Protein AF-A0A433TGR5-F1 (afdb_monomer)

pLDDT: mean 83.45, std 17.14, range [26.36, 97.81]

Solvent-accessible surface area (backbone atoms only — not comparable to full-atom values): 25184 Å² total; per-residue (Å²): 131,93,78,83,82,81,77,81,74,85,76,64,97,73,68,79,57,72,73,69,77,72,51,58,71,77,77,44,30,40,95,88,75,71,52,48,82,57,51,70,60,56,50,49,56,50,50,55,49,48,55,50,50,51,53,50,50,53,50,50,52,54,48,51,53,50,51,55,50,51,50,52,50,50,50,52,52,49,50,53,51,51,54,52,50,54,50,51,52,50,53,52,50,50,50,52,51,55,51,52,51,52,51,51,53,53,50,55,50,51,53,52,51,51,53,50,52,50,51,52,52,50,51,52,53,52,51,54,49,52,53,50,51,50,52,52,52,52,51,52,52,51,51,53,52,51,52,52,51,52,50,53,52,48,55,51,51,52,52,52,50,54,51,51,53,52,52,51,50,53,51,51,52,52,50,52,51,51,52,53,52,47,54,54,50,52,52,52,49,56,51,51,53,50,52,51,50,53,50,50,55,50,49,56,51,50,53,49,53,50,53,52,51,50,53,50,50,52,50,49,52,52,51,51,52,51,49,53,50,53,51,52,53,47,52,54,50,50,52,50,49,53,51,50,49,52,51,51,50,50,48,49,52,51,47,52,54,50,45,48,54,47,43,63,55,37,64,68,51,56,75,72,67,81,82,84,83,87,89,86,89,90,87,87,80,68,74,74,64,56,62,60,55,54,57,53,52,55,54,51,52,54,51,51,60,55,56,68,50,45,64,59,53,51,53,50,51,54,50,52,51,52,53,48,52,54,50,52,51,51,52,49,53,51,49,52,52,50,50,52,53,50,52,52,49,53,52,51,50,52,52,51,52,52,51,50,51,52,53,48,52,51,50,51,55,49,52,51,52,52,52,53,49,52,53,51,53,50,50,51,50,51,52,52,50,52,51,52,48,53,51,52,51,51,51,49,54,52,49,53,51,49,53,52,51,52,51,50,52,53,50,51,53,51,52,52,51,52,51,50,54,51,49,54,48,51,54,51,50,54,50,50,53,54,49,51,51,50,50,53,50,50,50,52,50,49,54,50,50,54,57,59,64,68,68,79,76,127

Organism: Elysia chlorotica (NCBI:txid188477)

Foldseek 3Di:
DDDDPPPPDDDPPDDDDPVLVPDDQVVQADPVPRDGPCVVVVVVVVVVVVVVVVVVVVVVVVVVVVVVVVVVVVVVVVVVVVVVVVVVVVVVVVVVVVVVVVVVVVVVVVVVVVVVVVVVVVVVVVVVVVVVVVVVVVVVVVVVVVVVVVVVVVVVVVVVVVVVVVVVVVVVVVVVVVVVVVVVVVVVVVVVVVVVVVVVVVVVVVVVVVVVVVVVVVVVVVVVVVVVVVVVVVVVVVVVVVVVVVVVVVVVVVVVVVVVVVVVVVVVVCVPDDDDDDDDDDDDPDPPVVVVVVVVVVVVVVVVVVVVCVVVVVVVVVVVVVVVVVVVVVVVVVVVVVVVVVVVVVVVVVVVVVVVVVVVVVVVVVVVVVVVVVVVVVVVVVVVVVVVVVVVVVVVVVVVVVVVVVVVVVVVVVVVVVVVVVVVVVVVVVVVVVVVVVVVVVVVVVVVVVVVVVPPPD

Secondary structure (DSSP, 8-state):
------------SSPPPHHHHTS-GGGSB-TTT--BTTHHHHHHHHHHHHHHHHHHHHHHHHHHHHHHHHHHHHHHHHHHHHHHHHHHHHHHHHHHHHHHHHHHHHHHHHHHHHHHHHHHHHHHHHHHHHHHHHHHHHHHHHHHHHHHHHHHHHHHHHHHHHHHHHHHHHHHHHHHHHHHHHHHHHHHHHHHHHHHHHHHHHHHHHHHHHHHHHHHHHHHHHHHHHHHHHHHHHHHHHHHHHHHHHHHHHHHHHHHHHHHHHHHHHTTTGGG-----------SSSHHHHHHHHHHHHHHHHHHHHHHTHHHHHHHHHHHHHHHHHHHHHHHHHHHHHHHHHHHHHHHHHHHHHHHHHHHHHHHHHHHHHHHHHHHHHHHHHHHHHHHHHHHHHHHHHHHHHHHHHHHHHHHHHHHHHHHHHHHHHHHHHHHHHHHHHHHHHHHHHHHHHHHHTTS--

InterPro domains:
  IPR038799 Protein LEKR1 [PTHR34251] (11-272)

Structure (mmCIF, N/CA/C/O backbone):
data_AF-A0A433TGR5-F1
#
_entry.id   AF-A0A433TGR5-F1
#
loop_
_atom_site.group_PDB
_atom_site.id
_atom_site.type_symbol
_atom_site.label_atom_id
_atom_site.label_alt_id
_atom_site.label_comp_id
_atom_site.label_asym_id
_atom_site.label_entity_id
_atom_site.label_seq_id
_atom_site.pdbx_PDB_ins_code
_atom_site.Cartn_x
_atom_site.Cartn_y
_atom_site.Cartn_z
_atom_site.occupancy
_atom_site.B_iso_or_equiv
_atom_site.auth_seq_id
_atom_site.auth_comp_id
_atom_site.auth_asym_id
_atom_site.auth_atom_id
_atom_site.pdbx_PDB_model_num
ATOM 1 N N . ARG A 1 1 ? 96.578 37.973 -93.678 1.00 37.44 1 ARG A N 1
ATOM 2 C CA . ARG A 1 1 ? 97.948 37.468 -93.948 1.00 37.44 1 ARG A CA 1
ATOM 3 C C . ARG A 1 1 ? 98.285 37.860 -95.379 1.00 37.44 1 ARG A C 1
ATOM 5 O O . ARG A 1 1 ? 97.481 37.584 -96.255 1.00 37.44 1 ARG A O 1
ATOM 12 N N . ASN A 1 2 ? 99.384 38.594 -95.546 1.00 39.25 2 ASN A N 1
ATOM 13 C CA . ASN A 1 2 ? 99.877 39.202 -96.783 1.00 39.25 2 ASN A CA 1
ATOM 14 C C . ASN A 1 2 ? 99.823 38.278 -98.005 1.00 39.25 2 ASN A C 1
ATOM 16 O O . ASN A 1 2 ? 100.442 37.220 -97.972 1.00 39.25 2 ASN A O 1
ATOM 20 N N . LEU A 1 3 ? 99.221 38.747 -99.097 1.00 37.34 3 LEU A N 1
ATOM 21 C CA . LEU A 1 3 ? 99.551 38.300 -100.448 1.00 37.34 3 LEU A CA 1
ATOM 22 C C . LEU A 1 3 ? 99.753 39.547 -101.311 1.00 37.34 3 LEU A C 1
ATOM 24 O O . LEU A 1 3 ? 98.815 40.153 -101.816 1.00 37.34 3 LEU A O 1
ATOM 28 N N . ARG A 1 4 ? 101.027 39.952 -101.377 1.00 38.47 4 ARG A N 1
ATOM 29 C CA . ARG A 1 4 ? 101.584 40.852 -102.385 1.00 38.47 4 ARG A CA 1
ATOM 30 C C . ARG A 1 4 ? 101.362 40.195 -103.746 1.00 38.47 4 ARG A C 1
ATOM 32 O O . ARG A 1 4 ? 102.002 39.186 -104.033 1.00 38.47 4 ARG A O 1
ATOM 39 N N . GLU A 1 5 ? 100.489 40.748 -104.577 1.00 42.50 5 GLU A N 1
ATOM 40 C CA . GLU A 1 5 ? 100.480 40.410 -105.999 1.00 42.50 5 GLU A CA 1
ATOM 41 C C . GLU A 1 5 ? 101.691 41.079 -106.658 1.00 42.50 5 GLU A C 1
ATOM 43 O O . GLU A 1 5 ? 101.698 42.263 -106.981 1.00 42.50 5 GLU A O 1
ATOM 48 N N . MET A 1 6 ? 102.759 40.289 -106.794 1.00 40.12 6 MET A N 1
ATOM 49 C CA . MET A 1 6 ? 103.850 40.509 -107.738 1.00 40.12 6 MET A CA 1
ATOM 50 C C . MET A 1 6 ? 103.273 40.491 -109.157 1.00 40.12 6 MET A C 1
ATOM 52 O O . MET A 1 6 ? 103.219 39.450 -109.810 1.00 40.12 6 MET A O 1
ATOM 56 N N . THR A 1 7 ? 102.842 41.645 -109.653 1.00 39.06 7 THR A N 1
ATOM 57 C CA . THR A 1 7 ? 102.632 41.855 -111.085 1.00 39.06 7 THR A CA 1
ATOM 58 C C . THR A 1 7 ? 103.998 41.891 -111.767 1.00 39.06 7 THR A C 1
ATOM 60 O O . THR A 1 7 ? 104.635 42.942 -111.838 1.00 39.06 7 THR A O 1
ATOM 63 N N . LEU A 1 8 ? 104.463 40.730 -112.237 1.00 42.16 8 LEU A N 1
ATOM 64 C CA . LEU A 1 8 ? 105.548 40.594 -113.210 1.00 42.16 8 LEU A CA 1
ATOM 65 C C . LEU A 1 8 ? 105.145 41.350 -114.487 1.00 42.16 8 LEU A C 1
ATOM 67 O O . LEU A 1 8 ? 104.487 40.801 -115.364 1.00 42.16 8 LEU A O 1
ATOM 71 N N . HIS A 1 9 ? 105.488 42.638 -114.565 1.00 42.16 9 HIS A N 1
ATOM 72 C CA . HIS A 1 9 ? 105.405 43.395 -115.810 1.00 42.16 9 HIS A CA 1
ATOM 73 C C . HIS A 1 9 ? 106.454 42.841 -116.775 1.00 42.16 9 HIS A C 1
ATOM 75 O O . HIS A 1 9 ? 107.653 42.901 -116.511 1.00 42.16 9 HIS A O 1
ATOM 81 N N . TYR A 1 10 ? 105.987 42.278 -117.885 1.00 51.44 10 TYR A N 1
ATOM 82 C CA . TYR A 1 10 ? 106.817 41.882 -119.013 1.00 51.44 10 TYR A CA 1
ATOM 83 C C . TYR A 1 10 ? 107.494 43.123 -119.617 1.00 51.44 10 TYR A C 1
ATOM 85 O O . TYR A 1 10 ? 106.821 44.007 -120.146 1.00 51.44 10 TYR A O 1
ATOM 93 N N . THR A 1 11 ? 108.825 43.193 -119.543 1.00 47.03 11 THR A N 1
ATOM 94 C CA . THR A 1 11 ? 109.631 44.231 -120.202 1.00 47.03 11 THR A CA 1
ATOM 95 C C . THR A 1 11 ? 110.102 43.691 -121.560 1.00 47.03 11 THR A C 1
ATOM 97 O O . THR A 1 11 ? 110.898 42.749 -121.579 1.00 47.03 11 THR A O 1
ATOM 100 N N . PRO A 1 12 ? 109.630 44.225 -122.704 1.00 52.88 12 PRO A N 1
ATOM 101 C CA . PRO A 1 12 ? 110.028 43.726 -124.018 1.00 52.88 12 PRO A CA 1
ATOM 102 C C . PRO A 1 12 ? 111.534 43.918 -124.223 1.00 52.88 12 PRO A C 1
ATOM 104 O O . PRO A 1 12 ? 112.042 45.016 -124.005 1.00 52.88 12 PRO A O 1
ATOM 107 N N . GLN A 1 13 ? 112.240 42.876 -124.677 1.00 54.62 13 GLN A N 1
ATOM 108 C CA . GLN A 1 13 ? 113.697 42.912 -124.901 1.00 54.62 13 GLN A CA 1
ATOM 109 C C . GLN A 1 13 ? 114.137 43.985 -125.918 1.00 54.62 13 GLN A C 1
ATOM 111 O O . GLN A 1 13 ? 115.285 44.416 -125.893 1.00 54.62 13 GLN A O 1
ATOM 116 N N . HIS A 1 14 ? 113.207 44.479 -126.742 1.00 57.09 14 HIS A N 1
ATOM 117 C CA . HIS A 1 14 ? 113.362 45.681 -127.556 1.00 57.09 14 HIS A CA 1
ATOM 118 C C . HIS A 1 14 ? 112.111 46.563 -127.406 1.00 57.09 14 HIS A C 1
ATOM 120 O O . HIS A 1 14 ? 111.099 46.308 -128.064 1.00 57.09 14 HIS A O 1
ATOM 126 N N . PRO A 1 15 ? 112.114 47.564 -126.507 1.00 60.84 15 PRO A N 1
ATOM 127 C CA . PRO A 1 15 ? 110.981 48.464 -126.364 1.00 60.84 15 PRO A CA 1
ATOM 128 C C . PRO A 1 15 ? 110.856 49.355 -127.606 1.00 60.84 15 PRO A C 1
ATOM 130 O O . PRO A 1 15 ? 111.835 49.942 -128.061 1.00 60.84 15 PRO A O 1
ATOM 133 N N . LEU A 1 16 ? 109.634 49.455 -128.141 1.00 54.59 16 LEU A N 1
ATOM 134 C CA . LEU A 1 16 ? 109.318 50.329 -129.275 1.00 54.59 16 LEU A CA 1
ATOM 135 C C . LEU A 1 16 ? 109.747 51.783 -128.976 1.00 54.59 16 LEU A C 1
ATOM 137 O O . LEU A 1 16 ? 109.421 52.263 -127.879 1.00 54.59 16 LEU A O 1
ATOM 141 N N . PRO A 1 17 ? 110.428 52.464 -129.924 1.00 63.84 17 PRO A N 1
ATOM 142 C CA . PRO A 1 17 ? 110.880 53.852 -129.787 1.00 63.84 17 PRO A CA 1
ATOM 143 C C . PRO A 1 17 ? 109.748 54.794 -129.353 1.00 63.84 17 PRO A C 1
ATOM 145 O O . PRO A 1 17 ? 108.595 54.614 -129.765 1.00 63.84 17 PRO A O 1
ATOM 148 N N . GLU A 1 18 ? 110.050 55.778 -128.496 1.00 61.88 18 GLU A N 1
ATOM 149 C CA . GLU A 1 18 ? 109.042 56.684 -127.915 1.00 61.88 18 GLU A CA 1
ATOM 150 C C . GLU A 1 18 ? 108.242 57.448 -128.976 1.00 61.88 18 GLU A C 1
ATOM 152 O O . GLU A 1 18 ? 107.072 57.768 -128.753 1.00 61.88 18 GLU A O 1
ATOM 157 N N . GLU A 1 19 ? 108.843 57.684 -130.139 1.00 61.81 19 GLU A N 1
ATOM 158 C CA . GLU A 1 19 ? 108.234 58.377 -131.268 1.00 61.81 19 GLU A CA 1
ATOM 159 C C . GLU A 1 19 ? 107.013 57.610 -131.800 1.00 61.81 19 GLU A C 1
ATOM 161 O O . GLU A 1 19 ? 105.999 58.226 -132.117 1.00 61.81 19 GLU A O 1
ATOM 166 N N . ILE A 1 20 ? 107.054 56.268 -131.809 1.00 58.16 20 ILE A N 1
ATOM 167 C CA . ILE A 1 20 ? 105.961 55.407 -132.304 1.00 58.16 20 ILE A CA 1
ATOM 168 C C . ILE A 1 20 ? 104.826 55.281 -131.282 1.00 58.16 20 ILE A C 1
ATOM 170 O O . ILE A 1 20 ? 103.660 55.178 -131.655 1.00 58.16 20 ILE A O 1
ATOM 174 N N . LYS A 1 21 ? 105.128 55.342 -129.981 1.00 59.59 21 LYS A N 1
ATOM 175 C CA . LYS A 1 21 ? 104.105 55.237 -128.924 1.00 59.59 21 LYS A CA 1
ATOM 176 C C . LYS A 1 21 ? 103.217 56.479 -128.800 1.00 59.59 21 LYS A C 1
ATOM 178 O O . LYS A 1 21 ? 102.135 56.377 -128.231 1.00 59.59 21 LYS A O 1
ATOM 183 N N . LYS A 1 22 ? 103.672 57.635 -129.296 1.00 60.81 22 LYS A N 1
ATOM 184 C CA . LYS A 1 22 ? 102.938 58.915 -129.257 1.00 60.81 22 LYS A CA 1
ATOM 185 C C . LYS A 1 22 ? 102.281 59.279 -130.596 1.00 60.81 22 LYS A C 1
ATOM 187 O O . LYS A 1 2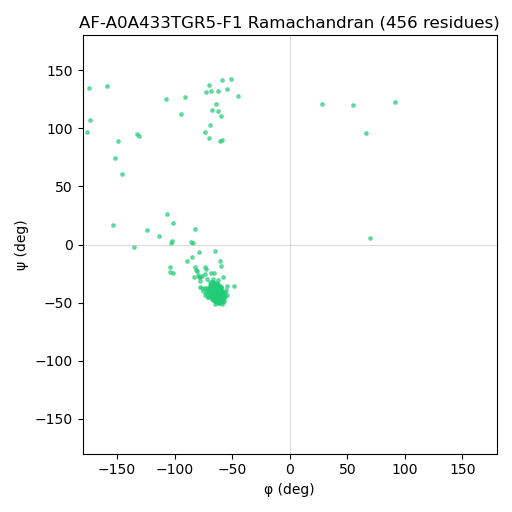2 ? 101.679 60.345 -130.694 1.00 60.81 22 LYS A O 1
ATOM 192 N N . LEU A 1 23 ? 102.384 58.415 -131.610 1.00 54.56 23 LEU A N 1
ATOM 193 C CA . LEU A 1 23 ? 101.741 58.608 -132.909 1.00 54.56 23 LEU A CA 1
ATOM 194 C C . LEU A 1 23 ? 100.218 58.452 -132.791 1.00 54.56 23 LEU A C 1
ATOM 196 O O . LEU A 1 23 ? 99.713 57.558 -132.107 1.00 54.56 23 LEU A O 1
ATOM 200 N N . ALA A 1 24 ? 99.486 59.347 -133.460 1.00 60.81 24 ALA A N 1
ATOM 201 C CA . ALA A 1 24 ? 98.037 59.253 -133.567 1.00 60.81 24 ALA A CA 1
ATOM 202 C C . ALA A 1 24 ? 97.667 57.916 -134.230 1.00 60.81 24 ALA A C 1
ATOM 204 O O . ALA A 1 24 ? 98.362 57.457 -135.138 1.00 60.81 24 ALA A O 1
ATOM 205 N N . ARG A 1 25 ? 96.582 57.276 -133.766 1.00 60.38 25 ARG A N 1
ATOM 206 C CA . ARG A 1 25 ? 96.176 55.922 -134.198 1.00 60.38 25 ARG A CA 1
ATOM 207 C C . ARG A 1 25 ? 96.163 55.761 -135.722 1.00 60.38 25 ARG A C 1
ATOM 209 O O . ARG A 1 25 ? 96.583 54.716 -136.212 1.00 60.38 25 ARG A O 1
ATOM 216 N N . ASP A 1 26 ? 95.787 56.809 -136.440 1.00 60.97 26 ASP A N 1
ATOM 217 C CA . ASP A 1 26 ? 95.652 56.828 -137.898 1.00 60.97 26 ASP A CA 1
ATOM 218 C C . ASP A 1 26 ? 96.995 56.703 -138.643 1.00 60.97 26 ASP A C 1
ATOM 220 O O . ASP A 1 26 ? 97.030 56.181 -139.756 1.00 60.97 26 ASP A O 1
ATOM 224 N N . ASP A 1 27 ? 98.113 57.086 -138.017 1.00 60.78 27 ASP A N 1
ATOM 225 C CA . ASP A 1 27 ? 99.459 56.942 -138.589 1.00 60.78 27 ASP A CA 1
ATOM 226 C C . ASP A 1 27 ? 100.116 55.594 -138.246 1.00 60.78 27 ASP A C 1
ATOM 228 O O . ASP A 1 27 ? 101.100 55.189 -138.866 1.00 60.78 27 ASP A O 1
ATOM 232 N N . THR A 1 28 ? 99.565 54.860 -137.275 1.00 61.94 28 THR A N 1
ATOM 233 C CA . THR A 1 28 ? 100.033 53.506 -136.919 1.00 61.94 28 THR A CA 1
ATOM 234 C C . THR A 1 28 ? 99.405 52.414 -137.782 1.00 61.94 28 THR A C 1
ATOM 236 O O . THR A 1 28 ? 99.696 51.234 -137.592 1.00 61.94 28 THR A O 1
ATOM 239 N N . VAL A 1 29 ? 98.567 52.807 -138.745 1.00 60.69 29 VAL A N 1
ATOM 240 C CA . VAL A 1 29 ? 97.807 51.938 -139.642 1.00 60.69 29 VAL A CA 1
ATOM 241 C C . VAL A 1 29 ? 98.403 51.998 -141.049 1.00 60.69 29 VAL A C 1
ATOM 243 O O . VAL A 1 29 ? 98.562 53.064 -141.640 1.00 60.69 29 VAL A O 1
ATOM 246 N N . CYS A 1 30 ? 98.755 50.840 -141.611 1.00 59.53 30 CYS A N 1
ATOM 247 C CA . CYS A 1 30 ? 99.350 50.770 -142.944 1.00 59.53 30 CYS A CA 1
ATOM 248 C C . CYS A 1 30 ? 98.373 51.265 -144.027 1.00 59.53 30 CYS A C 1
ATOM 250 O O . CYS A 1 30 ? 97.327 50.655 -144.243 1.00 59.53 30 CYS A O 1
ATOM 252 N N . LYS A 1 31 ? 98.746 52.309 -144.782 1.00 56.81 31 LYS A N 1
ATOM 253 C CA . LYS A 1 31 ? 97.915 52.902 -145.853 1.00 56.81 31 LYS A CA 1
ATOM 254 C C . LYS A 1 31 ? 97.553 51.950 -147.008 1.00 56.81 31 LYS A C 1
ATOM 256 O O . LYS A 1 31 ? 96.654 52.274 -147.773 1.00 56.81 31 LYS A O 1
ATOM 261 N N . TYR A 1 32 ? 98.211 50.792 -147.131 1.00 55.66 32 TYR A N 1
ATOM 262 C CA . TYR A 1 32 ? 97.945 49.811 -148.195 1.00 55.66 32 TYR A CA 1
ATOM 263 C C . TYR A 1 32 ? 97.151 48.574 -147.741 1.00 55.66 32 TYR A C 1
ATOM 265 O O . TYR A 1 32 ? 96.569 47.903 -148.587 1.00 55.66 32 TYR A O 1
ATOM 273 N N . CYS A 1 33 ? 97.095 48.263 -146.439 1.00 61.38 33 CYS A N 1
ATOM 274 C CA . CYS A 1 33 ? 96.360 47.090 -145.935 1.00 61.38 33 CYS A CA 1
ATOM 275 C C . CYS A 1 33 ? 95.492 47.343 -144.689 1.00 61.38 33 CYS A C 1
ATOM 277 O O . CYS A 1 33 ? 94.800 46.431 -144.252 1.00 61.38 33 CYS A O 1
ATOM 279 N N . GLY A 1 34 ? 95.482 48.552 -144.119 1.00 58.91 34 GLY A N 1
ATOM 280 C CA . GLY A 1 34 ? 94.586 48.932 -143.017 1.00 58.91 34 GLY A CA 1
ATOM 281 C C . GLY A 1 34 ? 94.883 48.261 -141.670 1.00 58.91 34 GLY A C 1
ATOM 282 O O . GLY A 1 34 ? 94.137 48.442 -140.712 1.00 58.91 34 GLY A O 1
ATOM 283 N N . VAL A 1 35 ? 95.974 47.500 -141.572 1.00 62.91 35 VAL A N 1
ATOM 284 C CA . VAL A 1 35 ? 96.375 46.780 -140.359 1.00 62.91 35 VAL A CA 1
ATOM 285 C C . VAL A 1 35 ? 97.294 47.675 -139.522 1.00 62.91 35 VAL A C 1
ATOM 287 O O . VAL A 1 35 ? 98.280 48.208 -140.038 1.00 62.91 35 VAL A O 1
ATOM 290 N N . SER A 1 36 ? 96.962 47.868 -138.240 1.00 59.41 36 SER A N 1
ATOM 291 C CA . SER A 1 36 ? 97.800 48.627 -137.304 1.00 59.41 36 SER A CA 1
ATOM 292 C C . SER A 1 36 ? 99.053 47.838 -136.919 1.00 59.41 36 SER A C 1
ATOM 294 O O . SER A 1 36 ? 98.974 46.682 -136.499 1.00 59.41 36 SER A O 1
ATOM 296 N N . TYR A 1 37 ? 100.219 48.480 -136.998 1.00 61.66 37 TYR A N 1
ATOM 297 C CA . TYR A 1 37 ? 101.502 47.917 -136.562 1.00 61.66 37 TYR A CA 1
ATOM 298 C C . TYR A 1 37 ? 101.561 47.662 -135.039 1.00 61.66 37 TYR A C 1
ATOM 300 O O . TYR A 1 37 ? 102.520 47.069 -134.550 1.00 61.66 37 TYR A O 1
ATOM 308 N N . LEU A 1 38 ? 100.532 48.071 -134.284 1.00 66.50 38 LEU A N 1
ATOM 309 C CA . LEU A 1 38 ? 100.410 47.893 -132.833 1.00 66.50 38 LEU A CA 1
ATOM 310 C C . LEU A 1 38 ? 99.457 46.760 -132.407 1.00 66.50 38 LEU A C 1
ATOM 312 O O . LEU A 1 38 ? 99.318 46.510 -131.207 1.00 66.50 38 LEU A O 1
ATOM 316 N N . ILE A 1 39 ? 98.857 46.026 -133.352 1.00 67.31 39 ILE A N 1
ATOM 317 C CA . ILE A 1 39 ? 97.891 44.945 -133.069 1.00 67.31 39 ILE A CA 1
ATOM 318 C C . ILE A 1 39 ? 98.455 43.887 -132.117 1.00 67.31 39 ILE A C 1
ATOM 320 O O . ILE A 1 39 ? 97.735 43.381 -131.263 1.00 67.31 39 ILE A O 1
ATOM 324 N N . HIS A 1 40 ? 99.749 43.573 -132.198 1.00 64.88 40 HIS A N 1
ATOM 325 C CA . HIS A 1 40 ? 100.341 42.531 -131.357 1.00 64.88 40 HIS A CA 1
ATOM 326 C C . HIS A 1 40 ? 100.338 42.888 -129.858 1.00 64.88 40 HIS A C 1
ATOM 328 O O . HIS A 1 40 ? 100.153 42.016 -129.013 1.00 64.88 40 HIS A O 1
ATOM 334 N N . ASN A 1 41 ? 100.489 44.173 -129.512 1.00 70.31 41 ASN A N 1
ATOM 335 C CA . ASN A 1 41 ? 100.429 44.622 -128.119 1.00 70.31 41 ASN A CA 1
ATOM 336 C C . ASN A 1 41 ? 98.981 44.665 -127.601 1.00 70.31 41 ASN A C 1
ATOM 338 O O . ASN A 1 41 ? 98.725 44.308 -126.455 1.00 70.31 41 ASN A O 1
ATOM 342 N N . GLU A 1 42 ? 98.025 45.058 -128.450 1.00 74.31 42 GLU A N 1
ATOM 343 C CA . GLU A 1 42 ? 96.597 45.040 -128.104 1.00 74.31 42 GLU A CA 1
ATOM 344 C C . GLU A 1 42 ? 96.078 43.605 -127.916 1.00 74.31 42 GLU A C 1
ATOM 346 O O . GLU A 1 42 ? 95.364 43.344 -126.948 1.00 74.31 42 GLU A O 1
ATOM 351 N N . ILE A 1 43 ? 96.510 42.663 -128.764 1.00 76.12 43 ILE A N 1
ATOM 352 C CA . ILE A 1 43 ? 96.233 41.229 -128.592 1.00 76.12 43 ILE A CA 1
ATOM 353 C C . ILE A 1 43 ? 96.780 40.743 -127.246 1.00 76.12 43 ILE A C 1
ATOM 355 O O . ILE A 1 43 ? 96.034 40.140 -126.482 1.00 76.12 43 ILE A O 1
ATOM 359 N N . LYS A 1 44 ? 98.024 41.082 -126.891 1.00 76.00 44 LYS A N 1
ATOM 360 C CA . LYS A 1 44 ? 98.637 40.631 -125.633 1.00 76.00 44 LYS A CA 1
ATOM 361 C C . LYS A 1 44 ? 97.925 41.154 -124.378 1.00 76.00 44 LYS A C 1
ATOM 363 O O . LYS A 1 44 ? 97.725 40.416 -123.421 1.00 76.00 44 LYS A O 1
ATOM 368 N N . VAL A 1 45 ? 97.476 42.412 -124.388 1.00 77.44 45 VAL A N 1
ATOM 369 C CA . VAL A 1 45 ? 96.682 42.981 -123.280 1.00 77.44 45 VAL A CA 1
ATOM 370 C C . VAL A 1 45 ? 95.322 42.288 -123.149 1.00 77.44 45 VAL A C 1
ATOM 372 O O . VAL A 1 45 ? 94.810 42.130 -122.038 1.00 77.44 45 VAL A O 1
ATOM 375 N N . LEU A 1 46 ? 94.713 41.892 -124.269 1.00 79.81 46 LEU A N 1
ATOM 376 C CA . LEU A 1 46 ? 93.465 41.133 -124.258 1.00 79.81 46 LEU A CA 1
ATOM 377 C C . LEU A 1 46 ? 93.682 39.688 -123.793 1.00 79.81 46 LEU A C 1
ATOM 379 O O . LEU A 1 46 ? 92.859 39.196 -123.029 1.00 79.81 46 LEU A O 1
ATOM 383 N N . GLU A 1 47 ? 94.791 39.049 -124.166 1.00 77.88 47 GLU A N 1
ATOM 384 C CA . GLU A 1 47 ? 95.200 37.731 -123.662 1.00 77.88 47 GLU A CA 1
ATOM 385 C C . GLU A 1 47 ? 95.416 37.749 -122.143 1.00 77.88 47 GLU A C 1
ATOM 387 O O . GLU A 1 47 ? 94.868 36.902 -121.443 1.00 77.88 47 GLU A O 1
ATOM 392 N N . ASP A 1 48 ? 96.117 38.751 -121.603 1.00 80.19 48 ASP A N 1
ATOM 393 C CA . ASP A 1 48 ? 96.329 38.881 -120.154 1.00 80.19 48 ASP A CA 1
ATOM 394 C C . ASP A 1 48 ? 95.011 39.123 -119.398 1.00 80.19 48 ASP A C 1
ATOM 396 O O . ASP A 1 48 ? 94.792 38.589 -118.305 1.00 80.19 48 ASP A O 1
ATOM 400 N N . LYS A 1 49 ? 94.092 39.909 -119.979 1.00 79.25 49 LYS A N 1
ATOM 401 C CA . LYS A 1 49 ? 92.744 40.104 -119.421 1.00 79.25 49 LYS A CA 1
ATOM 402 C C . LYS A 1 49 ? 91.910 38.829 -119.490 1.00 79.25 49 LYS A C 1
ATOM 404 O O . LYS A 1 49 ? 91.213 38.536 -118.521 1.00 79.25 49 LYS A O 1
ATOM 409 N N . LEU A 1 50 ? 91.986 38.079 -120.589 1.00 80.69 50 LEU A N 1
ATOM 410 C CA . LEU A 1 50 ? 91.330 36.780 -120.726 1.00 80.69 50 LEU A CA 1
ATOM 411 C C . LEU A 1 50 ? 91.873 35.792 -119.693 1.00 80.69 50 LEU A C 1
ATOM 413 O O . LEU A 1 50 ? 91.083 35.226 -118.949 1.00 80.69 50 LEU A O 1
ATOM 417 N N . ALA A 1 51 ? 93.192 35.686 -119.537 1.00 81.69 51 ALA A N 1
ATOM 418 C CA . ALA A 1 51 ? 93.817 34.824 -118.536 1.00 81.69 51 ALA A CA 1
ATOM 419 C C . ALA A 1 51 ? 93.416 35.206 -117.099 1.00 81.69 51 ALA A C 1
ATOM 421 O O . ALA A 1 51 ? 93.187 34.340 -116.248 1.00 81.69 51 ALA A O 1
ATOM 422 N N . LYS A 1 52 ? 93.287 36.509 -116.808 1.00 83.94 52 LYS A N 1
ATOM 423 C CA . LYS A 1 52 ? 92.806 36.982 -115.503 1.00 83.94 52 LYS A CA 1
ATOM 424 C C . LYS A 1 52 ? 91.333 36.628 -115.275 1.00 83.94 52 LYS A C 1
ATOM 426 O O . LYS A 1 52 ? 91.003 36.103 -114.212 1.00 83.94 52 LYS A O 1
ATOM 431 N N . LEU A 1 53 ? 90.472 36.854 -116.268 1.00 80.56 53 LEU A N 1
ATOM 432 C CA . LEU A 1 53 ? 89.051 36.503 -116.200 1.00 80.56 53 LEU A CA 1
ATOM 433 C C . LEU A 1 53 ? 88.836 34.989 -116.097 1.00 80.56 53 LEU A C 1
ATOM 435 O O . LEU A 1 53 ? 87.984 34.548 -115.333 1.00 80.56 53 LEU A O 1
ATOM 439 N N . GLU A 1 54 ? 89.628 34.178 -116.795 1.00 80.75 54 GLU A N 1
ATOM 440 C CA . GLU A 1 54 ? 89.599 32.717 -116.682 1.00 80.75 54 GLU A CA 1
ATOM 441 C C . GLU A 1 54 ? 89.961 32.253 -115.267 1.00 80.75 54 GLU A C 1
ATOM 443 O O . GLU A 1 54 ? 89.293 31.379 -114.708 1.00 80.75 54 GLU A O 1
ATOM 448 N N . LYS A 1 55 ? 90.969 32.874 -114.643 1.00 83.44 55 LYS A N 1
ATOM 449 C CA . LYS A 1 55 ? 91.356 32.581 -113.257 1.00 83.44 55 LYS A CA 1
ATOM 450 C C . LYS A 1 55 ? 90.278 33.002 -112.250 1.00 83.44 55 LYS A C 1
ATOM 452 O O . LYS A 1 55 ? 90.010 32.270 -111.292 1.00 83.44 55 LYS A O 1
ATOM 457 N N . GLU A 1 56 ? 89.641 34.151 -112.462 1.00 83.00 56 GLU A N 1
ATOM 458 C CA . GLU A 1 56 ? 88.514 34.620 -111.647 1.00 83.00 56 GLU A CA 1
ATOM 459 C C . GLU A 1 56 ? 87.293 33.698 -111.803 1.00 83.00 56 GLU A C 1
ATOM 461 O O . GLU A 1 56 ? 86.738 33.252 -110.799 1.00 83.00 56 GLU A O 1
ATOM 466 N N . LEU A 1 57 ? 86.941 33.299 -113.030 1.00 80.56 57 LEU A N 1
ATOM 467 C CA . LEU A 1 57 ? 85.864 32.341 -113.305 1.00 80.56 57 LEU A CA 1
ATOM 468 C C . LEU A 1 57 ? 86.134 30.962 -112.693 1.00 80.56 57 LEU A C 1
ATOM 470 O O . LEU A 1 57 ? 85.221 30.353 -112.136 1.00 80.56 57 LEU A O 1
ATOM 474 N N . ALA A 1 58 ? 87.372 30.467 -112.750 1.00 83.12 58 ALA A N 1
ATOM 475 C CA . ALA A 1 58 ? 87.753 29.215 -112.097 1.00 83.12 58 ALA A CA 1
ATOM 476 C C . ALA A 1 58 ? 87.606 29.303 -110.567 1.00 83.12 58 ALA A C 1
ATOM 478 O O . ALA A 1 58 ? 87.126 28.362 -109.932 1.00 83.12 58 ALA A O 1
ATOM 479 N N . THR A 1 59 ? 87.958 30.450 -109.979 1.00 85.06 59 THR A N 1
ATOM 480 C CA . THR A 1 59 ? 87.801 30.694 -108.538 1.00 85.06 59 THR A CA 1
ATOM 481 C C . THR A 1 59 ? 86.325 30.756 -108.143 1.00 85.06 59 THR A C 1
ATOM 483 O O . THR A 1 59 ? 85.932 30.108 -107.174 1.00 85.06 59 THR A O 1
ATOM 486 N N . LEU A 1 60 ? 85.498 31.470 -108.913 1.00 83.12 60 LEU A N 1
ATOM 487 C CA . LEU A 1 60 ? 84.053 31.568 -108.683 1.00 83.12 60 LEU A CA 1
ATOM 488 C C . LEU A 1 60 ? 83.363 30.205 -108.820 1.00 83.12 60 LEU A C 1
ATOM 490 O O . LEU A 1 60 ? 82.585 29.834 -107.946 1.00 83.12 60 LEU A O 1
ATOM 494 N N . ARG A 1 61 ? 83.717 29.405 -109.836 1.00 82.19 61 ARG A N 1
ATOM 495 C CA . ARG A 1 61 ? 83.223 28.022 -109.976 1.00 82.19 61 ARG A CA 1
ATOM 496 C C . ARG A 1 61 ? 83.599 27.149 -108.777 1.00 82.19 61 ARG A C 1
ATOM 498 O O . ARG A 1 61 ? 82.771 26.383 -108.293 1.00 82.19 61 ARG A O 1
ATOM 505 N N . GLY A 1 62 ? 84.827 27.274 -108.266 1.00 85.56 62 GLY A N 1
ATOM 506 C CA . GLY A 1 62 ? 85.257 26.560 -107.060 1.00 85.56 62 GLY A CA 1
ATOM 507 C C . GLY A 1 62 ? 84.504 26.999 -105.797 1.00 85.56 62 GLY A C 1
ATOM 508 O O . GLY A 1 62 ? 84.181 26.169 -104.945 1.00 85.56 62 GLY A O 1
ATOM 509 N N . GLN A 1 63 ? 84.182 28.291 -105.679 1.00 86.56 63 GLN A N 1
ATOM 510 C CA . GLN A 1 63 ? 83.373 28.828 -104.580 1.00 86.56 63 GLN A CA 1
ATOM 511 C C . GLN A 1 63 ? 81.924 28.339 -104.646 1.00 86.56 63 GLN A C 1
ATOM 513 O O . GLN A 1 63 ? 81.397 27.905 -103.626 1.00 86.56 63 GLN A O 1
ATOM 518 N N . GLU A 1 64 ? 81.315 28.328 -105.830 1.00 86.75 64 GLU A N 1
ATOM 519 C CA . GLU A 1 64 ? 79.950 27.841 -106.046 1.00 86.75 64 GLU A CA 1
ATOM 520 C C . GLU A 1 64 ? 79.823 26.345 -105.718 1.00 86.75 64 GLU A C 1
ATOM 522 O O . GLU A 1 64 ? 78.911 25.937 -104.998 1.00 86.75 64 GLU A O 1
ATOM 527 N N . GLN A 1 65 ? 80.788 25.521 -106.148 1.00 85.06 65 GLN A N 1
ATOM 528 C CA . GLN A 1 65 ? 80.838 24.100 -105.784 1.00 85.06 65 GLN A CA 1
ATOM 529 C C . GLN A 1 65 ? 80.974 23.897 -104.269 1.00 85.06 65 GLN A C 1
ATOM 531 O O . GLN A 1 65 ? 80.289 23.051 -103.688 1.00 85.06 65 GLN A O 1
ATOM 536 N N . ARG A 1 66 ? 81.823 24.692 -103.607 1.00 88.19 66 ARG A N 1
ATOM 537 C CA . ARG A 1 66 ? 81.976 24.653 -102.148 1.00 88.19 66 ARG A CA 1
ATOM 538 C C . ARG A 1 66 ? 80.699 25.087 -101.429 1.00 88.19 66 ARG A C 1
ATOM 540 O O . ARG A 1 66 ? 80.321 24.452 -100.449 1.00 88.19 66 ARG A O 1
ATOM 547 N N . GLU A 1 67 ? 80.029 26.137 -101.895 1.00 88.69 67 GLU A N 1
ATOM 548 C CA . GLU A 1 67 ? 78.768 26.611 -101.320 1.00 88.69 67 GLU A CA 1
ATOM 549 C C . GLU A 1 67 ? 77.654 25.570 -101.490 1.00 88.69 67 GLU A C 1
ATOM 551 O O . GLU A 1 67 ? 76.905 25.307 -100.550 1.00 88.69 67 GLU A O 1
ATOM 556 N N . ALA A 1 68 ? 77.581 24.913 -102.651 1.00 87.12 68 ALA A N 1
ATOM 557 C CA . ALA A 1 68 ? 76.636 23.829 -102.895 1.00 87.12 68 ALA A CA 1
ATOM 558 C C . ALA A 1 68 ? 76.866 22.636 -101.948 1.00 87.12 68 ALA A C 1
ATOM 560 O O . ALA A 1 68 ? 75.902 22.086 -101.410 1.00 87.12 68 ALA A O 1
ATOM 561 N N . LEU A 1 69 ? 78.127 22.260 -101.698 1.00 89.06 69 LEU A N 1
ATOM 562 C CA . LEU A 1 69 ? 78.471 21.218 -100.723 1.00 89.06 69 LEU A CA 1
ATOM 563 C C . LEU A 1 69 ? 78.106 21.634 -99.292 1.00 89.06 69 LEU A C 1
ATOM 565 O O . LEU A 1 69 ? 77.447 20.869 -98.593 1.00 89.06 69 LEU A O 1
ATOM 569 N N . LEU A 1 70 ? 78.436 22.863 -98.885 1.00 89.69 70 LEU A N 1
ATOM 570 C CA . LEU A 1 70 ? 78.095 23.388 -97.558 1.00 89.69 70 LEU A CA 1
ATOM 571 C C . LEU A 1 70 ? 76.581 23.492 -97.333 1.00 89.69 70 LEU A C 1
ATOM 573 O O . LEU A 1 70 ? 76.117 23.287 -96.213 1.00 89.69 70 LEU A O 1
ATOM 577 N N . LYS A 1 71 ? 75.794 23.796 -98.373 1.00 89.81 71 LYS A N 1
ATOM 578 C CA . LYS A 1 71 ? 74.324 23.785 -98.297 1.00 89.81 71 LYS A CA 1
ATOM 579 C C . LYS A 1 71 ? 73.784 22.375 -98.070 1.00 89.81 71 LYS A C 1
ATOM 581 O O . LYS A 1 71 ? 72.909 22.205 -97.225 1.00 89.81 71 LYS A O 1
ATOM 586 N N . LYS A 1 72 ? 74.321 21.371 -98.774 1.00 91.06 72 LYS A N 1
ATOM 587 C CA . LYS A 1 72 ? 73.954 19.960 -98.560 1.00 91.06 72 LYS A CA 1
ATOM 588 C C . LYS A 1 72 ? 74.326 19.485 -97.155 1.00 91.06 72 LYS A C 1
ATOM 590 O O . LYS A 1 72 ? 73.507 18.859 -96.494 1.00 91.06 72 LYS A O 1
ATOM 595 N N . GLU A 1 73 ? 75.523 19.825 -96.684 1.00 90.69 73 GLU A N 1
ATOM 596 C CA . GLU A 1 73 ? 75.990 19.467 -95.341 1.00 90.69 73 GLU A CA 1
ATOM 597 C C . GLU A 1 73 ? 75.150 20.139 -94.242 1.00 90.69 73 GLU A C 1
ATOM 599 O O . GLU A 1 73 ? 74.727 19.477 -93.299 1.00 90.69 73 GLU A O 1
ATOM 604 N N . ASN A 1 74 ? 74.810 21.425 -94.395 1.00 88.38 74 ASN A N 1
ATOM 605 C CA . ASN A 1 74 ? 73.916 22.115 -93.459 1.00 88.38 74 ASN A CA 1
ATOM 606 C C . ASN A 1 74 ? 72.499 21.537 -93.448 1.00 88.38 74 ASN A C 1
ATOM 608 O O . ASN A 1 74 ? 71.892 21.470 -92.381 1.00 88.38 74 ASN A O 1
ATOM 612 N N . ALA A 1 75 ? 71.960 21.139 -94.605 1.00 90.94 75 ALA A N 1
ATOM 613 C CA . ALA A 1 75 ? 70.656 20.484 -94.666 1.00 90.94 75 ALA A CA 1
ATOM 614 C C . ALA A 1 75 ? 70.680 19.162 -93.885 1.00 90.94 75 ALA A C 1
ATOM 616 O O . ALA A 1 75 ? 69.864 18.969 -92.990 1.00 90.94 75 ALA A O 1
ATOM 617 N N . LEU A 1 76 ? 71.695 18.327 -94.127 1.00 92.00 76 LEU A N 1
ATOM 618 C CA . LEU A 1 76 ? 71.857 17.045 -93.442 1.00 92.00 76 LEU A CA 1
ATOM 619 C C . LEU A 1 76 ? 72.035 17.204 -91.922 1.00 92.00 76 LEU A C 1
ATOM 621 O O . LEU A 1 76 ? 71.396 16.498 -91.148 1.00 92.00 76 LEU A O 1
ATOM 625 N N . LEU A 1 77 ? 72.856 18.160 -91.476 1.00 91.50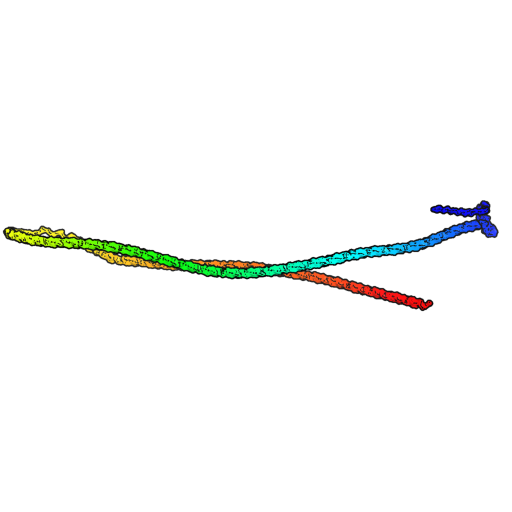 77 LEU A N 1
ATOM 626 C CA . LEU A 1 77 ? 73.030 18.451 -90.048 1.00 91.50 77 LEU A CA 1
ATOM 627 C C . LEU A 1 77 ? 71.750 18.991 -89.402 1.00 91.50 77 LEU A C 1
ATOM 629 O O . LEU A 1 77 ? 71.477 18.715 -88.233 1.00 91.50 77 LEU A O 1
ATOM 633 N N . LYS A 1 78 ? 70.958 19.771 -90.143 1.00 91.50 78 LYS A N 1
ATOM 634 C CA . LYS A 1 78 ? 69.678 20.287 -89.656 1.00 91.50 78 LYS A CA 1
ATOM 635 C C . LYS A 1 78 ? 68.669 19.158 -89.471 1.00 91.50 78 LYS A C 1
ATOM 637 O O . LYS A 1 78 ? 67.994 19.152 -88.443 1.00 91.50 78 LYS A O 1
ATOM 642 N N . ASP A 1 79 ? 68.616 18.215 -90.406 1.00 91.00 79 ASP A N 1
ATOM 643 C CA . ASP A 1 79 ? 67.762 17.031 -90.310 1.00 91.00 79 ASP A CA 1
ATOM 644 C C . ASP A 1 79 ? 68.186 16.160 -89.119 1.00 91.00 79 ASP A C 1
ATOM 646 O O . ASP A 1 79 ? 67.378 15.921 -88.226 1.00 91.00 79 ASP A O 1
ATOM 650 N N . GLN A 1 80 ? 69.483 15.848 -88.989 1.00 91.88 80 GLN A N 1
ATOM 651 C CA . GLN A 1 80 ? 70.021 15.114 -87.831 1.00 91.88 80 GLN A CA 1
ATOM 652 C C . GLN A 1 80 ? 69.704 15.790 -86.491 1.00 91.88 80 GLN A C 1
ATOM 654 O O . GLN A 1 80 ? 69.370 15.128 -85.509 1.00 91.88 80 GLN A O 1
ATOM 659 N N . ARG A 1 81 ? 69.805 17.121 -86.424 1.00 91.50 81 ARG A N 1
ATOM 660 C CA . ARG A 1 81 ? 69.470 17.877 -85.213 1.00 91.50 81 ARG A CA 1
ATOM 661 C C . ARG A 1 81 ? 67.981 17.774 -84.883 1.00 91.50 81 ARG A C 1
ATOM 663 O O . ARG A 1 81 ? 67.641 17.656 -83.709 1.00 91.50 81 ARG A O 1
ATOM 670 N N . ASN A 1 82 ? 67.109 17.844 -85.886 1.00 91.31 82 ASN A N 1
ATOM 671 C CA . ASN A 1 82 ? 65.670 17.723 -85.674 1.00 91.31 82 ASN A CA 1
ATOM 672 C C . ASN A 1 82 ? 65.307 16.300 -85.205 1.00 91.31 82 ASN A C 1
ATOM 674 O O . ASN A 1 82 ? 64.530 16.166 -84.263 1.00 91.31 82 ASN A O 1
ATOM 678 N N . ASP A 1 83 ? 65.933 15.262 -85.769 1.00 90.50 83 ASP A N 1
ATOM 679 C CA . ASP A 1 83 ? 65.740 13.864 -85.352 1.00 90.50 83 ASP A CA 1
ATOM 680 C C . ASP A 1 83 ? 66.200 13.619 -83.906 1.00 90.50 83 ASP A C 1
ATOM 682 O O . ASP A 1 83 ? 65.507 12.977 -83.108 1.00 90.50 83 ASP A O 1
ATOM 686 N N . LEU A 1 84 ? 67.356 14.178 -83.532 1.00 90.69 84 LEU A N 1
ATOM 687 C CA . LEU A 1 84 ? 67.855 14.131 -82.155 1.00 90.69 84 LEU A CA 1
ATOM 688 C C . LEU A 1 84 ? 66.935 14.885 -81.190 1.00 90.69 84 LEU A C 1
ATOM 690 O O . LEU A 1 84 ? 66.710 14.419 -80.073 1.00 90.69 84 LEU A O 1
ATOM 694 N N . GLN A 1 85 ? 66.382 16.027 -81.607 1.00 91.81 85 GLN A N 1
ATOM 695 C CA . GLN A 1 85 ? 65.436 16.786 -80.792 1.00 91.81 85 GLN A CA 1
ATOM 696 C C . GLN A 1 85 ? 64.130 16.008 -80.579 1.00 91.81 85 GLN A C 1
ATOM 698 O O . GLN A 1 85 ? 63.668 15.910 -79.442 1.00 91.81 85 GLN A O 1
ATOM 703 N N . ALA A 1 86 ? 63.578 15.398 -81.631 1.00 90.38 86 ALA A N 1
ATOM 704 C CA . ALA A 1 86 ? 62.398 14.544 -81.523 1.00 90.38 86 ALA A CA 1
ATOM 705 C C . ALA A 1 86 ? 62.654 13.354 -80.582 1.00 90.38 86 ALA A C 1
ATOM 707 O O . ALA A 1 86 ? 61.847 13.075 -79.696 1.00 90.38 86 ALA A O 1
ATOM 708 N N . SER A 1 87 ? 63.821 12.711 -80.695 1.00 89.44 87 SER A N 1
ATOM 709 C CA . SER A 1 87 ? 64.219 11.612 -79.804 1.00 89.44 87 SER A CA 1
ATOM 710 C C . SER A 1 87 ? 64.311 12.065 -78.340 1.00 89.44 87 SER A C 1
ATOM 712 O O . SER A 1 87 ? 63.779 11.405 -77.447 1.00 89.44 87 SER A O 1
ATOM 714 N N . LEU A 1 88 ? 64.903 13.233 -78.073 1.00 90.56 88 LEU A N 1
ATOM 715 C CA . LEU A 1 88 ? 64.988 13.793 -76.721 1.00 90.56 88 LEU A CA 1
ATOM 716 C C . LEU A 1 88 ? 63.604 14.118 -76.133 1.00 90.56 88 LEU A C 1
ATOM 718 O O . LEU A 1 88 ? 63.356 13.862 -74.953 1.00 90.56 88 LEU A O 1
ATOM 722 N N . GLU A 1 89 ? 62.690 14.657 -76.942 1.00 90.56 89 GLU A N 1
ATOM 723 C CA . GLU A 1 89 ? 61.307 14.916 -76.530 1.00 90.56 89 GLU A CA 1
ATOM 724 C C . GLU A 1 89 ? 60.567 13.612 -76.192 1.00 90.56 89 GLU A C 1
ATOM 726 O O . GLU A 1 89 ? 59.850 13.559 -75.186 1.00 90.56 89 GLU A O 1
ATOM 731 N N . THR A 1 90 ? 60.784 12.540 -76.965 1.00 89.12 90 THR A N 1
ATOM 732 C CA . THR A 1 90 ? 60.209 11.219 -76.659 1.00 89.12 90 THR A CA 1
ATOM 733 C C . THR A 1 90 ? 60.752 10.628 -75.358 1.00 89.12 90 THR A C 1
ATOM 735 O O . THR A 1 90 ? 59.955 10.198 -74.526 1.00 89.12 90 THR A O 1
ATOM 738 N N . GLU A 1 91 ? 62.065 10.694 -75.114 1.00 88.88 91 GLU A N 1
ATOM 739 C CA . GLU A 1 91 ? 62.694 10.244 -73.862 1.00 88.88 91 GLU A CA 1
ATOM 740 C C . GLU A 1 91 ? 62.196 11.043 -72.650 1.00 88.88 91 GLU A C 1
ATOM 742 O O . GLU A 1 91 ? 61.867 10.488 -71.599 1.00 88.88 91 GLU A O 1
ATOM 747 N N . HIS A 1 92 ? 62.053 12.361 -72.795 1.00 90.44 92 HIS A N 1
ATOM 748 C CA . HIS A 1 92 ? 61.504 13.211 -71.743 1.00 90.44 92 HIS A CA 1
ATOM 749 C C . HIS A 1 92 ? 60.037 12.871 -71.426 1.00 90.44 92 HIS A C 1
ATOM 751 O O . HIS A 1 92 ? 59.651 12.802 -70.253 1.00 90.44 92 HIS A O 1
ATOM 757 N N . ASN A 1 93 ? 59.216 12.619 -72.449 1.00 90.75 93 ASN A N 1
ATOM 758 C CA . ASN A 1 93 ? 57.833 12.183 -72.262 1.00 90.75 93 ASN A CA 1
ATOM 759 C C . ASN A 1 93 ? 57.765 10.791 -71.620 1.00 90.75 93 ASN A C 1
ATOM 761 O O . ASN A 1 93 ? 56.993 10.599 -70.679 1.00 90.75 93 ASN A O 1
ATOM 765 N N . LEU A 1 94 ? 58.617 9.853 -72.043 1.00 92.44 94 LEU A N 1
ATOM 766 C CA . LEU A 1 94 ? 58.737 8.532 -71.425 1.00 92.44 94 LEU A CA 1
ATOM 767 C C . LEU A 1 94 ? 59.115 8.646 -69.940 1.00 92.44 94 LEU A C 1
ATOM 769 O O . LEU A 1 94 ? 58.498 8.002 -69.091 1.00 92.44 94 LEU A O 1
ATOM 773 N N . GLY A 1 95 ? 60.047 9.538 -69.598 1.00 91.50 95 GLY A N 1
ATOM 774 C CA . GLY A 1 95 ? 60.409 9.846 -68.214 1.00 91.50 95 GLY A CA 1
ATOM 775 C C . GLY A 1 95 ? 59.228 10.357 -67.377 1.00 91.50 95 GLY A C 1
ATOM 776 O O . GLY A 1 95 ? 59.036 9.910 -66.241 1.00 91.50 95 GLY A O 1
ATOM 777 N N . LYS A 1 96 ? 58.389 11.240 -67.938 1.00 93.00 96 LYS A N 1
ATOM 778 C CA . LYS A 1 96 ? 57.153 11.712 -67.283 1.00 93.00 96 LYS A CA 1
ATOM 779 C C . LYS A 1 96 ? 56.150 10.580 -67.063 1.00 93.00 96 LYS A C 1
ATOM 781 O O . LYS A 1 96 ? 55.623 10.460 -65.958 1.00 93.00 96 LYS A O 1
ATOM 786 N N . PHE A 1 97 ? 55.924 9.732 -68.069 1.00 92.56 97 PHE A N 1
ATOM 787 C CA . PHE A 1 97 ? 55.039 8.570 -67.943 1.00 92.56 97 PHE A CA 1
ATOM 788 C C . PHE A 1 97 ? 55.529 7.598 -66.871 1.00 92.56 97 PHE A C 1
ATOM 790 O O . PHE A 1 97 ? 54.748 7.179 -66.020 1.00 92.56 97 PHE A O 1
ATOM 797 N N . MET A 1 98 ? 56.830 7.300 -66.840 1.00 91.94 98 MET A N 1
ATOM 798 C CA . MET A 1 98 ? 57.421 6.430 -65.821 1.00 91.94 98 MET A CA 1
ATOM 799 C C . MET A 1 98 ? 57.278 7.006 -64.409 1.00 91.94 98 MET A C 1
ATOM 801 O O . MET A 1 98 ? 57.031 6.255 -63.463 1.00 91.94 98 MET A O 1
ATOM 805 N N . LYS A 1 99 ? 57.393 8.330 -64.246 1.00 93.44 99 LYS A N 1
ATOM 806 C CA . LYS A 1 99 ? 57.137 8.994 -62.961 1.00 93.44 99 LYS A CA 1
ATOM 807 C C . LYS A 1 99 ? 55.671 8.848 -62.538 1.00 93.44 99 LYS A C 1
ATOM 809 O O . LYS A 1 99 ? 55.417 8.401 -61.421 1.00 93.44 99 LYS A O 1
ATOM 814 N N . ALA A 1 100 ? 54.730 9.125 -63.441 1.00 92.69 100 ALA A N 1
ATOM 815 C CA . ALA A 1 100 ? 53.299 8.976 -63.177 1.00 92.69 100 ALA A CA 1
ATOM 816 C C . ALA A 1 100 ? 52.914 7.520 -62.849 1.00 92.69 100 ALA A C 1
ATOM 818 O O . ALA A 1 100 ? 52.117 7.277 -61.945 1.00 92.69 100 ALA A O 1
ATOM 819 N N . LEU A 1 101 ? 53.524 6.535 -63.518 1.00 93.62 101 LEU A N 1
ATOM 820 C CA . LEU A 1 101 ? 53.283 5.114 -63.254 1.00 93.62 101 LEU A CA 1
ATOM 821 C C . LEU A 1 101 ? 53.745 4.705 -61.844 1.00 93.62 101 LEU A C 1
ATOM 823 O O . LEU A 1 101 ? 53.049 3.962 -61.150 1.00 93.62 101 LEU A O 1
ATOM 827 N N . ARG A 1 102 ? 54.901 5.215 -61.390 1.00 93.50 102 ARG A N 1
ATOM 828 C CA . ARG A 1 102 ? 55.392 4.993 -60.017 1.00 93.50 102 ARG A CA 1
ATOM 829 C C . ARG A 1 102 ? 54.458 5.617 -58.983 1.00 93.50 102 ARG A C 1
ATOM 831 O O . ARG A 1 102 ? 54.143 4.966 -57.989 1.00 93.50 102 ARG A O 1
ATOM 838 N N . GLU A 1 103 ? 53.993 6.839 -59.230 1.00 94.19 103 GLU A N 1
ATOM 839 C CA . GLU A 1 103 ? 53.029 7.529 -58.363 1.00 94.19 103 GLU A CA 1
ATOM 840 C C . GLU A 1 103 ? 51.696 6.767 -58.293 1.00 94.19 103 GLU A C 1
ATOM 842 O O . GLU A 1 103 ? 51.186 6.516 -57.201 1.00 94.19 103 GLU A O 1
ATOM 847 N N . PHE A 1 104 ? 51.176 6.295 -59.430 1.00 94.31 104 PHE A N 1
ATOM 848 C CA . PHE A 1 104 ? 49.968 5.469 -59.482 1.00 94.31 104 PHE A CA 1
ATOM 849 C C . PHE A 1 104 ? 50.129 4.142 -58.728 1.00 94.31 104 PHE A C 1
ATOM 851 O O . PHE A 1 104 ? 49.224 3.724 -58.002 1.00 94.31 104 PHE A O 1
ATOM 858 N N . SER A 1 105 ? 51.287 3.486 -58.852 1.00 94.50 105 SER A N 1
ATOM 859 C CA . SER A 1 105 ? 51.594 2.264 -58.102 1.00 94.50 105 SER A CA 1
ATOM 860 C C . SER A 1 105 ? 51.624 2.519 -56.591 1.00 94.50 105 SER A C 1
ATOM 862 O O . SER A 1 105 ? 51.050 1.737 -55.831 1.00 94.50 105 SER A O 1
ATOM 864 N N . ALA A 1 106 ? 52.244 3.621 -56.152 1.00 95.19 106 ALA A N 1
ATOM 865 C CA . ALA A 1 106 ? 52.286 4.009 -54.744 1.00 95.19 106 ALA A CA 1
ATOM 866 C C . ALA A 1 106 ? 50.878 4.304 -54.197 1.00 95.19 106 ALA A C 1
ATOM 868 O O . ALA A 1 106 ? 50.491 3.763 -53.162 1.00 95.19 106 ALA A O 1
ATOM 869 N N . LEU A 1 107 ? 50.069 5.075 -54.932 1.00 95.62 107 LEU A N 1
ATOM 870 C CA . LEU A 1 107 ? 48.674 5.347 -54.573 1.00 95.62 107 LEU A CA 1
ATOM 871 C C . LEU A 1 107 ? 47.839 4.061 -54.508 1.00 95.62 107 LEU A C 1
ATOM 873 O O . LEU A 1 107 ? 47.103 3.845 -53.549 1.00 95.62 107 LEU A O 1
ATOM 877 N N . SER A 1 108 ? 48.004 3.157 -55.475 1.00 95.12 108 SER A N 1
ATOM 878 C CA . SER A 1 108 ? 47.309 1.863 -55.499 1.00 95.12 108 SER A CA 1
ATOM 879 C C . SER A 1 108 ? 47.670 0.969 -54.308 1.00 95.12 108 SER A C 1
ATOM 881 O O . SER A 1 108 ? 46.856 0.151 -53.873 1.00 95.12 108 SER A O 1
ATOM 883 N N . GLN A 1 109 ? 48.893 1.085 -53.785 1.00 95.38 109 GLN A N 1
ATOM 884 C CA . GLN A 1 109 ? 49.311 0.385 -52.574 1.00 95.38 109 GLN A CA 1
ATOM 885 C C . GLN A 1 109 ? 48.677 1.006 -51.324 1.00 95.38 109 GLN A C 1
ATOM 887 O O . GLN A 1 109 ? 48.150 0.265 -50.495 1.00 95.38 109 GLN A O 1
ATOM 892 N N . VAL A 1 110 ? 48.651 2.338 -51.224 1.00 96.12 110 VAL A N 1
ATOM 893 C CA . VAL A 1 110 ? 47.992 3.054 -50.118 1.00 96.12 110 VAL A CA 1
ATOM 894 C C . VAL A 1 110 ? 46.500 2.729 -50.067 1.00 96.12 110 VAL A C 1
ATOM 896 O O . VAL A 1 110 ? 45.991 2.379 -49.007 1.00 96.12 110 VAL A O 1
ATOM 899 N N . VAL A 1 111 ? 45.801 2.749 -51.206 1.00 96.06 111 VAL A N 1
ATOM 900 C CA . VAL A 1 111 ? 44.371 2.397 -51.274 1.00 96.06 111 VAL A CA 1
ATOM 901 C C . VAL A 1 111 ? 44.132 0.951 -50.827 1.00 96.06 111 VAL A C 1
ATOM 903 O O . VAL A 1 111 ? 43.182 0.676 -50.094 1.00 96.06 111 VAL A O 1
ATOM 906 N N . ARG A 1 112 ? 45.009 0.013 -51.214 1.00 95.69 112 ARG A N 1
ATOM 907 C CA . ARG A 1 112 ? 44.929 -1.382 -50.748 1.00 95.69 112 ARG A CA 1
ATOM 908 C C . ARG A 1 112 ? 45.110 -1.495 -49.235 1.00 95.69 112 ARG A C 1
ATOM 910 O O . ARG A 1 112 ? 44.337 -2.210 -48.602 1.00 95.69 112 ARG A O 1
ATOM 917 N N . GLN A 1 113 ? 46.076 -0.777 -48.667 1.00 96.19 113 GLN A N 1
ATOM 918 C CA . GLN A 1 113 ? 46.302 -0.742 -47.219 1.00 96.19 113 GLN A CA 1
ATOM 919 C C . GLN A 1 113 ? 45.105 -0.131 -46.483 1.00 96.19 113 GLN A C 1
ATOM 921 O O . GLN A 1 113 ? 44.590 -0.742 -45.554 1.00 96.19 113 GLN A O 1
ATOM 926 N N . GLN A 1 114 ? 44.588 1.009 -46.950 1.00 95.69 114 GLN A N 1
ATOM 927 C CA . GLN A 1 114 ? 43.404 1.651 -46.370 1.00 95.69 114 GLN A CA 1
ATOM 928 C C . GLN A 1 114 ? 42.178 0.735 -46.403 1.00 95.69 114 GLN A C 1
ATOM 930 O O . GLN A 1 114 ? 41.456 0.646 -45.413 1.00 95.69 114 GLN A O 1
ATOM 935 N N . LYS A 1 115 ? 41.961 0.003 -47.503 1.00 96.50 115 LYS A N 1
ATOM 936 C CA . LYS A 1 115 ? 40.877 -0.983 -47.600 1.00 96.50 115 LYS A CA 1
ATOM 937 C C . LYS A 1 115 ? 41.022 -2.098 -46.559 1.00 96.50 115 LYS A C 1
ATOM 939 O O . LYS A 1 115 ? 40.029 -2.483 -45.952 1.00 96.50 115 LYS A O 1
ATOM 944 N N . GLN A 1 116 ? 42.237 -2.603 -46.341 1.00 96.44 116 GLN A N 1
ATOM 945 C CA . GLN A 1 116 ? 42.495 -3.627 -45.323 1.00 96.44 116 GLN A CA 1
ATOM 946 C C . GLN A 1 116 ? 42.253 -3.095 -43.908 1.00 96.44 116 GLN A C 1
ATOM 948 O O . GLN A 1 116 ? 41.587 -3.761 -43.121 1.00 96.44 116 GLN A O 1
ATOM 953 N N . THR A 1 117 ? 42.730 -1.887 -43.595 1.00 96.81 117 THR A N 1
ATOM 954 C CA . THR A 1 117 ? 42.491 -1.252 -42.291 1.00 96.81 117 THR A CA 1
ATOM 955 C C . THR A 1 117 ? 41.002 -1.010 -42.045 1.00 96.81 117 THR A C 1
ATOM 957 O O . THR A 1 117 ? 40.511 -1.294 -40.958 1.00 96.81 117 THR A O 1
ATOM 960 N N . LEU A 1 118 ? 40.259 -0.538 -43.051 1.00 96.69 118 LEU A N 1
ATOM 961 C CA . LEU A 1 118 ? 38.811 -0.345 -42.938 1.00 96.69 118 LEU A CA 1
ATOM 962 C C . LEU A 1 118 ? 38.070 -1.658 -42.676 1.00 96.69 118 LEU A C 1
ATOM 964 O O . LEU A 1 118 ? 37.152 -1.675 -41.862 1.00 96.69 118 LEU A O 1
ATOM 968 N N . GLU A 1 119 ? 38.472 -2.751 -43.326 1.00 96.56 119 GLU A N 1
ATOM 969 C CA . GLU A 1 119 ? 37.858 -4.060 -43.095 1.00 96.56 119 GLU A CA 1
ATOM 970 C C . GLU A 1 119 ? 38.156 -4.583 -41.681 1.00 96.56 119 GLU A C 1
ATOM 972 O O . GLU A 1 119 ? 37.265 -5.095 -41.011 1.00 96.56 119 GLU A O 1
ATOM 977 N N . GLN A 1 120 ? 39.377 -4.378 -41.177 1.00 96.94 120 GLN A N 1
ATOM 978 C CA . GLN A 1 120 ? 39.726 -4.717 -39.793 1.00 96.94 120 GLN A CA 1
ATOM 979 C C . GLN A 1 120 ? 38.888 -3.927 -38.782 1.00 96.94 120 GLN A C 1
ATOM 981 O O . GLN A 1 120 ? 38.327 -4.516 -37.861 1.00 96.94 120 GLN A O 1
ATOM 986 N N . VAL A 1 121 ? 38.760 -2.610 -38.971 1.00 97.00 121 VAL A N 1
ATOM 987 C CA . VAL A 1 121 ? 37.936 -1.760 -38.098 1.00 97.00 121 VAL A CA 1
ATOM 988 C C . VAL A 1 121 ? 36.465 -2.164 -38.178 1.00 97.00 121 VAL A C 1
ATOM 990 O O . VAL A 1 121 ? 35.797 -2.236 -37.151 1.00 97.00 121 VAL A O 1
ATOM 993 N N . ARG A 1 122 ? 35.953 -2.473 -39.376 1.00 97.44 122 ARG A N 1
ATOM 994 C CA . ARG A 1 122 ? 34.586 -2.979 -39.547 1.00 97.44 122 ARG A CA 1
ATOM 995 C C . ARG A 1 122 ? 34.366 -4.245 -38.719 1.00 97.44 122 ARG A C 1
ATOM 997 O O . ARG A 1 122 ? 33.375 -4.296 -37.998 1.00 97.44 122 ARG A O 1
ATOM 1004 N N . ASN A 1 123 ? 35.278 -5.212 -38.799 1.00 96.38 123 ASN A N 1
ATOM 1005 C CA . ASN A 1 123 ? 35.156 -6.475 -38.071 1.00 96.38 123 ASN A CA 1
ATOM 1006 C C . ASN A 1 123 ? 35.192 -6.264 -36.551 1.00 96.38 123 ASN A C 1
ATOM 1008 O O . ASN A 1 123 ? 34.350 -6.798 -35.835 1.00 96.38 123 ASN A O 1
ATOM 1012 N N . GLN A 1 124 ? 36.083 -5.398 -36.062 1.00 97.06 124 GLN A N 1
ATOM 1013 C CA . GLN A 1 124 ? 36.123 -5.038 -34.640 1.00 97.06 124 GLN A CA 1
ATOM 1014 C C . GLN A 1 124 ? 34.809 -4.399 -34.175 1.00 97.06 124 GLN A C 1
ATOM 1016 O O . GLN A 1 124 ? 34.280 -4.750 -33.124 1.00 97.06 124 GLN A O 1
ATOM 1021 N N . VAL A 1 125 ? 34.242 -3.487 -34.972 1.00 96.81 125 VAL A N 1
ATOM 1022 C CA . VAL A 1 125 ? 32.957 -2.850 -34.650 1.00 96.81 125 VAL A CA 1
ATOM 1023 C C . VAL A 1 125 ? 31.817 -3.871 -34.639 1.00 96.81 125 VAL A C 1
ATOM 1025 O O . VAL A 1 125 ? 30.935 -3.776 -33.785 1.00 96.81 125 VAL A O 1
ATOM 1028 N N . THR A 1 126 ? 31.808 -4.845 -35.554 1.00 96.06 126 THR A N 1
ATOM 1029 C CA . THR A 1 126 ? 30.788 -5.905 -35.551 1.00 96.06 126 THR A CA 1
ATOM 1030 C C . THR A 1 126 ? 30.917 -6.822 -34.340 1.00 96.06 126 THR A C 1
ATOM 1032 O O . THR A 1 126 ? 29.907 -7.073 -33.691 1.00 96.06 126 THR A O 1
ATOM 1035 N N . GLU A 1 127 ? 32.134 -7.231 -33.979 1.00 96.75 127 GLU A N 1
ATOM 1036 C CA . GLU A 1 127 ? 32.399 -8.062 -32.797 1.00 96.75 127 GLU A CA 1
ATOM 1037 C C . GLU A 1 127 ? 31.979 -7.339 -31.510 1.00 96.75 127 GLU A C 1
ATOM 1039 O O . GLU A 1 127 ? 31.166 -7.852 -30.742 1.00 96.75 127 GLU A O 1
ATOM 1044 N N . SER A 1 128 ? 32.416 -6.087 -31.319 1.00 95.75 128 SER A N 1
ATOM 1045 C CA . SER A 1 128 ? 32.010 -5.282 -30.158 1.00 95.75 128 SER A CA 1
ATOM 1046 C C . SER A 1 128 ? 30.494 -5.073 -30.094 1.00 95.75 128 SER A C 1
ATOM 1048 O O . SER A 1 128 ? 29.904 -5.059 -29.014 1.00 95.75 128 SER A O 1
ATOM 1050 N N . ARG A 1 129 ? 29.826 -4.914 -31.245 1.00 97.00 129 ARG A N 1
ATOM 1051 C CA . ARG A 1 129 ? 28.363 -4.797 -31.295 1.00 97.00 129 ARG A CA 1
ATOM 1052 C C . ARG A 1 129 ? 27.678 -6.087 -30.843 1.00 97.00 129 ARG A C 1
ATOM 1054 O O . ARG A 1 129 ? 26.675 -6.003 -30.135 1.00 97.00 129 ARG A O 1
ATOM 1061 N N . GLU A 1 130 ? 28.174 -7.247 -31.260 1.00 96.50 130 GLU A N 1
ATOM 1062 C CA . GLU A 1 130 ? 27.631 -8.550 -30.858 1.00 96.50 130 GLU A CA 1
ATOM 1063 C C . GLU A 1 130 ? 27.824 -8.803 -29.359 1.00 96.50 130 GLU A C 1
ATOM 1065 O O . GLU A 1 130 ? 26.874 -9.210 -28.687 1.00 96.50 130 GLU A O 1
ATOM 1070 N N . GLU A 1 131 ? 28.991 -8.461 -28.809 1.00 97.00 131 GLU A N 1
ATOM 1071 C CA . GLU A 1 131 ? 29.263 -8.532 -27.368 1.00 97.00 131 GLU A CA 1
ATOM 1072 C C . GLU A 1 131 ? 28.311 -7.641 -26.560 1.00 97.00 131 GLU A C 1
ATOM 1074 O O . GLU A 1 131 ? 27.687 -8.098 -25.599 1.00 97.00 131 GLU A O 1
ATOM 1079 N N . ILE A 1 132 ? 28.133 -6.380 -26.976 1.00 96.69 132 ILE A N 1
ATOM 1080 C CA . ILE A 1 132 ? 27.199 -5.449 -26.325 1.00 96.69 132 ILE A CA 1
ATOM 1081 C C . ILE A 1 132 ? 25.769 -5.996 -26.385 1.00 96.69 132 ILE A C 1
ATOM 1083 O O . ILE A 1 132 ? 25.055 -5.959 -25.381 1.00 96.69 132 ILE A O 1
ATOM 1087 N N . LEU A 1 133 ? 25.345 -6.531 -27.534 1.00 97.31 133 LEU A N 1
ATOM 1088 C CA . LEU A 1 133 ? 24.014 -7.116 -27.686 1.00 97.31 133 LEU A CA 1
ATOM 1089 C C . LEU A 1 133 ? 23.826 -8.334 -26.765 1.00 97.31 133 LEU A C 1
ATOM 1091 O O . LEU A 1 133 ? 22.768 -8.479 -26.151 1.00 97.31 133 LEU A O 1
ATOM 1095 N N . GLY A 1 134 ? 24.853 -9.177 -26.629 1.00 97.44 134 GLY A N 1
ATOM 1096 C CA . GLY A 1 134 ? 24.876 -10.299 -25.690 1.00 97.44 134 GLY A CA 1
ATOM 1097 C C . GLY A 1 134 ? 24.693 -9.838 -24.243 1.00 97.44 134 GLY A C 1
ATOM 1098 O O . GLY A 1 134 ? 23.781 -10.303 -23.558 1.00 97.44 134 GLY A O 1
ATOM 1099 N N . CYS A 1 135 ? 25.482 -8.852 -23.811 1.00 96.94 135 CYS A N 1
ATOM 1100 C CA . CYS A 1 135 ? 25.373 -8.249 -22.481 1.00 96.94 135 CYS A CA 1
ATOM 1101 C C . CYS A 1 135 ? 23.990 -7.631 -22.229 1.00 96.94 135 CYS A C 1
ATOM 1103 O O . CYS A 1 135 ? 23.412 -7.824 -21.159 1.00 96.94 135 CYS A O 1
ATOM 1105 N N . MET A 1 136 ? 23.423 -6.922 -23.211 1.00 96.38 136 MET A N 1
ATOM 1106 C CA . MET A 1 136 ? 22.083 -6.339 -23.095 1.00 96.38 136 MET A CA 1
ATOM 1107 C C . MET A 1 136 ? 20.991 -7.406 -22.972 1.00 96.38 136 MET A C 1
ATOM 1109 O O . MET A 1 136 ? 20.053 -7.234 -22.192 1.00 96.38 136 MET A O 1
ATOM 1113 N N . ASN A 1 137 ? 21.102 -8.510 -23.712 1.00 96.62 137 ASN A N 1
ATOM 1114 C CA . ASN A 1 137 ? 20.144 -9.611 -23.632 1.00 96.62 137 ASN A CA 1
ATOM 1115 C C . ASN A 1 137 ? 20.207 -10.324 -22.276 1.00 96.62 137 ASN A C 1
ATOM 1117 O O . ASN A 1 137 ? 19.156 -10.591 -21.688 1.00 96.62 137 ASN A O 1
ATOM 1121 N N . GLU A 1 138 ? 21.407 -10.570 -21.743 1.00 97.56 138 GLU A N 1
ATOM 1122 C CA . GLU A 1 138 ? 21.558 -11.169 -20.413 1.00 97.56 138 GLU A CA 1
ATOM 1123 C C . GLU A 1 138 ? 21.060 -10.216 -19.316 1.00 97.56 138 GLU A C 1
ATOM 1125 O O . GLU A 1 138 ? 20.314 -10.625 -18.428 1.00 97.56 138 GLU A O 1
ATOM 1130 N N . ALA A 1 139 ? 21.359 -8.916 -19.420 1.00 96.75 139 ALA A N 1
ATOM 1131 C CA . ALA A 1 139 ? 20.819 -7.909 -18.509 1.00 96.75 139 ALA A CA 1
ATOM 1132 C C . ALA A 1 139 ? 19.281 -7.872 -18.545 1.00 96.75 139 ALA A C 1
ATOM 1134 O O . ALA A 1 139 ? 18.637 -7.861 -17.497 1.00 96.75 139 ALA A O 1
ATOM 1135 N N . LYS A 1 140 ? 18.673 -7.926 -19.737 1.00 97.62 140 LYS A N 1
ATOM 1136 C CA . LYS A 1 140 ? 17.212 -7.988 -19.901 1.00 97.62 140 LYS A CA 1
ATOM 1137 C C . LYS A 1 140 ? 16.618 -9.241 -19.250 1.00 97.62 140 LYS A C 1
ATOM 1139 O O . LYS A 1 140 ? 15.586 -9.159 -18.579 1.00 97.62 140 LYS A O 1
ATOM 1144 N N . LYS A 1 141 ? 17.259 -10.396 -19.422 1.00 97.50 141 LYS A N 1
ATOM 1145 C CA . LYS A 1 141 ? 16.852 -11.652 -18.782 1.00 97.50 141 LYS A CA 1
ATOM 1146 C C . LYS A 1 141 ? 16.927 -11.551 -17.254 1.00 97.50 141 LYS A C 1
ATOM 1148 O O . LYS A 1 141 ? 15.967 -11.900 -16.578 1.00 97.50 141 LYS A O 1
ATOM 1153 N N . ASN A 1 142 ? 18.002 -10.988 -16.713 1.00 97.12 142 ASN A N 1
ATOM 1154 C CA . ASN A 1 142 ? 18.151 -10.809 -15.268 1.00 97.12 142 ASN A CA 1
ATOM 1155 C C . ASN A 1 142 ? 17.110 -9.838 -14.696 1.00 97.12 142 ASN A C 1
ATOM 1157 O O . ASN A 1 142 ? 16.492 -10.130 -13.676 1.00 97.12 142 ASN A O 1
ATOM 1161 N N . VAL A 1 143 ? 16.849 -8.718 -15.377 1.00 97.19 143 VAL A N 1
ATOM 1162 C CA . VAL A 1 143 ? 15.822 -7.748 -14.959 1.00 97.19 143 VAL A CA 1
ATOM 1163 C C . VAL A 1 143 ? 14.427 -8.373 -14.971 1.00 97.19 143 VAL A C 1
ATOM 1165 O O . VAL A 1 143 ? 13.661 -8.166 -14.036 1.00 97.19 143 VAL A O 1
ATOM 1168 N N . THR A 1 144 ? 14.093 -9.166 -15.991 1.00 96.50 144 THR A N 1
ATOM 1169 C CA . THR A 1 144 ? 12.786 -9.848 -16.053 1.00 96.50 144 THR A CA 1
ATOM 1170 C C . THR A 1 144 ? 12.631 -10.909 -14.963 1.00 96.50 144 THR A C 1
ATOM 1172 O O . THR A 1 144 ? 11.568 -10.990 -14.352 1.00 96.50 144 THR A O 1
ATOM 1175 N N . GLN A 1 145 ? 13.687 -11.665 -14.651 1.00 97.06 145 GLN A N 1
ATOM 1176 C CA . GLN A 1 145 ? 13.682 -12.612 -13.532 1.00 97.06 145 GLN A CA 1
ATOM 1177 C C . GLN A 1 145 ? 13.530 -11.911 -12.176 1.00 97.06 145 GLN A C 1
ATOM 1179 O O . GLN A 1 145 ? 12.726 -12.349 -11.356 1.00 97.06 145 GLN A O 1
ATOM 1184 N N . LEU A 1 146 ? 14.252 -10.808 -11.953 1.00 96.94 146 LEU A N 1
ATOM 1185 C CA . LEU A 1 146 ? 14.129 -10.004 -10.734 1.00 96.94 146 LEU A CA 1
ATOM 1186 C C . LEU A 1 146 ? 12.733 -9.392 -10.591 1.00 96.94 146 LEU A C 1
ATOM 1188 O O . LEU A 1 146 ? 12.170 -9.425 -9.502 1.00 96.94 146 LEU A O 1
ATOM 1192 N N . ALA A 1 147 ? 12.159 -8.878 -11.682 1.00 96.19 147 ALA A N 1
ATOM 1193 C CA . ALA A 1 147 ? 10.803 -8.344 -11.676 1.00 96.19 147 ALA A CA 1
ATOM 1194 C C . ALA A 1 147 ? 9.784 -9.425 -11.289 1.00 96.19 147 ALA A C 1
ATOM 1196 O O . ALA A 1 147 ? 8.972 -9.193 -10.401 1.00 96.19 147 ALA A O 1
ATOM 1197 N N . GLN A 1 148 ? 9.878 -10.623 -11.879 1.00 96.75 148 GLN A N 1
ATOM 1198 C CA . GLN A 1 148 ? 8.989 -11.735 -11.533 1.00 96.75 148 GLN A CA 1
ATOM 1199 C C . GLN A 1 148 ? 9.155 -12.179 -10.074 1.00 96.75 148 GLN A C 1
ATOM 1201 O O . GLN A 1 148 ? 8.161 -12.427 -9.395 1.00 96.75 148 GLN A O 1
ATOM 1206 N N . ALA A 1 149 ? 10.394 -12.269 -9.580 1.00 96.88 149 ALA A N 1
ATOM 1207 C CA . ALA A 1 149 ? 10.661 -12.619 -8.188 1.00 96.88 149 ALA A CA 1
ATOM 1208 C C . ALA A 1 149 ? 10.049 -11.591 -7.221 1.00 96.88 149 ALA A C 1
ATOM 1210 O O . ALA A 1 149 ? 9.373 -11.980 -6.272 1.00 96.88 149 ALA A O 1
ATOM 1211 N N . ALA A 1 150 ? 10.210 -10.296 -7.509 1.00 95.38 150 ALA A N 1
ATOM 1212 C CA . ALA A 1 150 ? 9.619 -9.222 -6.716 1.00 95.38 150 ALA A CA 1
ATOM 1213 C C . ALA A 1 150 ? 8.080 -9.248 -6.744 1.00 95.38 150 ALA A C 1
ATOM 1215 O O . ALA A 1 150 ? 7.447 -9.001 -5.720 1.00 95.38 150 ALA A O 1
ATOM 1216 N N . THR A 1 151 ? 7.465 -9.573 -7.888 1.00 96.88 151 THR A N 1
ATOM 1217 C CA . THR A 1 151 ? 6.005 -9.742 -7.982 1.00 96.88 151 THR A CA 1
ATOM 1218 C C . THR A 1 151 ? 5.520 -10.900 -7.111 1.00 96.88 151 THR A C 1
ATOM 1220 O O . THR A 1 151 ? 4.580 -10.720 -6.343 1.00 96.88 151 THR A O 1
ATOM 1223 N N . ASN A 1 152 ? 6.195 -12.051 -7.158 1.00 96.50 152 ASN A N 1
ATOM 1224 C CA . ASN A 1 152 ? 5.828 -13.208 -6.340 1.00 96.50 152 ASN A CA 1
ATOM 1225 C C . ASN A 1 152 ? 5.957 -12.907 -4.834 1.00 96.50 152 ASN A C 1
ATOM 1227 O O . ASN A 1 152 ? 5.067 -13.245 -4.057 1.00 96.50 152 ASN A O 1
ATOM 1231 N N . GLU A 1 153 ? 7.041 -12.240 -4.420 1.00 97.31 153 GLU A N 1
ATOM 1232 C CA . GLU A 1 153 ? 7.246 -11.840 -3.021 1.00 97.31 153 GLU A CA 1
ATOM 1233 C C . GLU A 1 153 ? 6.174 -10.837 -2.562 1.00 97.31 153 GLU A C 1
ATOM 1235 O O . GLU A 1 153 ? 5.670 -10.923 -1.441 1.00 97.31 153 GLU A O 1
ATOM 1240 N N . HIS A 1 154 ? 5.764 -9.917 -3.440 1.00 96.25 154 HIS A N 1
ATOM 1241 C CA . HIS A 1 154 ? 4.673 -8.990 -3.154 1.00 96.25 154 HIS A CA 1
ATOM 1242 C C . HIS A 1 154 ? 3.338 -9.714 -2.929 1.00 96.25 154 HIS A C 1
ATOM 1244 O O . HIS A 1 154 ? 2.645 -9.415 -1.956 1.00 96.25 154 HIS A O 1
ATOM 1250 N N . GLU A 1 155 ? 2.992 -10.680 -3.783 1.00 96.62 155 GLU A N 1
ATOM 1251 C CA . GLU A 1 155 ? 1.768 -11.483 -3.655 1.00 96.62 155 GLU A CA 1
ATOM 1252 C C . GLU A 1 155 ? 1.760 -12.327 -2.368 1.00 96.62 155 GLU A C 1
ATOM 1254 O O . GLU A 1 155 ? 0.739 -12.411 -1.673 1.00 96.62 155 GLU A O 1
ATOM 1259 N N . GLU A 1 156 ? 2.906 -12.908 -1.998 1.00 97.56 156 GLU A N 1
ATOM 1260 C CA . GLU A 1 156 ? 3.061 -13.660 -0.749 1.00 97.56 156 GLU A CA 1
ATOM 1261 C C . GLU A 1 156 ? 2.886 -12.752 0.477 1.00 97.56 156 GLU A C 1
ATOM 1263 O O . GLU A 1 156 ? 2.108 -13.060 1.388 1.00 97.56 156 GLU A O 1
ATOM 1268 N N . LEU A 1 157 ? 3.557 -11.594 0.492 1.00 97.19 157 LEU A N 1
ATOM 1269 C CA . LEU A 1 157 ? 3.428 -10.617 1.572 1.00 97.19 157 LEU A CA 1
ATOM 1270 C C . LEU A 1 157 ? 2.000 -10.079 1.681 1.00 97.19 157 LEU A C 1
ATOM 1272 O O . LEU A 1 157 ? 1.482 -9.957 2.792 1.00 97.19 157 LEU A O 1
ATOM 1276 N N . GLN A 1 158 ? 1.342 -9.802 0.555 1.00 97.62 158 GLN A N 1
ATOM 1277 C CA . GLN A 1 158 ? -0.048 -9.352 0.528 1.00 97.62 158 GLN A CA 1
ATOM 1278 C C . GLN A 1 158 ? -0.984 -10.403 1.134 1.00 97.62 158 GLN A C 1
ATOM 1280 O O . GLN A 1 158 ? -1.830 -10.067 1.965 1.00 97.62 158 GLN A O 1
ATOM 1285 N N . SER A 1 159 ? -0.793 -11.675 0.782 1.00 96.94 159 SER A N 1
ATOM 1286 C CA . SER A 1 159 ? -1.553 -12.789 1.357 1.00 96.94 159 SER A CA 1
ATOM 1287 C C . SER A 1 159 ? -1.320 -12.904 2.868 1.00 96.94 159 SER A C 1
ATOM 1289 O O . SER A 1 159 ? -2.264 -13.071 3.640 1.00 96.94 159 SER A O 1
ATOM 1291 N N . ARG A 1 160 ? -0.071 -12.735 3.327 1.00 97.81 160 ARG A N 1
ATOM 1292 C CA . ARG A 1 160 ? 0.267 -12.789 4.757 1.00 97.81 160 ARG A CA 1
ATOM 1293 C C . ARG A 1 160 ? -0.346 -11.638 5.553 1.00 97.81 160 ARG A C 1
ATOM 1295 O O . ARG A 1 160 ? -0.819 -11.860 6.665 1.00 97.81 160 ARG A O 1
ATOM 1302 N N . VAL A 1 161 ? -0.369 -10.430 4.990 1.00 97.00 161 VAL A N 1
ATOM 1303 C CA . VAL A 1 161 ? -1.040 -9.272 5.601 1.00 97.00 161 VAL A CA 1
ATOM 1304 C C . VAL A 1 161 ? -2.540 -9.532 5.745 1.00 97.00 161 VAL A C 1
ATOM 1306 O O . VAL A 1 161 ? -3.080 -9.314 6.825 1.00 97.00 161 VAL A O 1
ATOM 1309 N N . GLN A 1 162 ? -3.197 -10.083 4.718 1.00 96.62 162 GLN A N 1
ATOM 1310 C CA . GLN A 1 162 ? -4.622 -10.431 4.792 1.00 96.62 162 GLN A CA 1
ATOM 1311 C C . GLN A 1 162 ? -4.924 -11.458 5.897 1.00 96.62 162 GLN A C 1
ATOM 1313 O O . GLN A 1 162 ? -5.911 -11.308 6.619 1.00 96.62 162 GLN A O 1
ATOM 1318 N N . CYS A 1 163 ? -4.069 -12.473 6.074 1.00 96.75 163 CYS A N 1
ATOM 1319 C CA . CYS A 1 163 ? -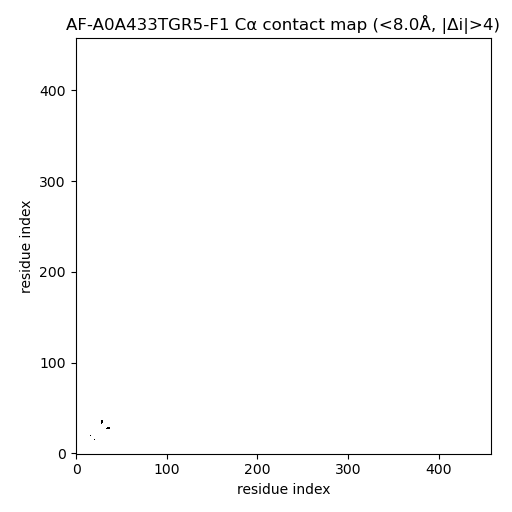4.205 -13.434 7.173 1.00 96.75 163 CYS A CA 1
ATOM 1320 C C . CYS A 1 163 ? -4.071 -12.760 8.547 1.00 96.75 163 CYS A C 1
ATOM 1322 O O . CYS A 1 163 ? -4.909 -12.983 9.420 1.00 96.75 163 CYS A O 1
ATOM 1324 N N . LEU A 1 164 ? -3.062 -11.901 8.728 1.00 96.56 164 LEU A N 1
ATOM 1325 C CA . LEU A 1 164 ? -2.848 -11.175 9.986 1.00 96.56 164 LEU A CA 1
ATOM 1326 C C . LEU A 1 164 ? -4.002 -10.217 10.311 1.00 96.56 164 LEU A C 1
ATOM 1328 O O . LEU A 1 164 ? -4.391 -10.096 11.473 1.00 96.56 164 LEU A O 1
ATOM 1332 N N . ASP A 1 165 ? -4.583 -9.562 9.305 1.00 96.69 165 ASP A N 1
ATOM 1333 C CA . ASP A 1 165 ? -5.763 -8.713 9.488 1.00 96.69 165 ASP A CA 1
ATOM 1334 C C . ASP A 1 165 ? -6.979 -9.529 9.950 1.00 96.69 165 ASP A C 1
ATOM 1336 O O . ASP A 1 165 ? -7.718 -9.094 10.839 1.00 96.69 165 ASP A O 1
ATOM 1340 N N . MET A 1 166 ? -7.158 -10.738 9.406 1.00 96.94 166 MET A N 1
ATOM 1341 C CA . MET A 1 166 ? -8.217 -11.652 9.836 1.00 96.94 166 MET A CA 1
ATOM 1342 C C . MET A 1 166 ? -7.995 -12.144 11.273 1.00 96.94 166 MET A C 1
ATOM 1344 O O . MET A 1 166 ? -8.921 -12.109 12.084 1.00 96.94 166 MET A O 1
ATOM 1348 N N . GLU A 1 167 ? -6.770 -12.543 11.627 1.00 96.62 167 GLU A N 1
ATOM 1349 C CA . GLU A 1 167 ? -6.414 -12.931 12.999 1.00 96.62 167 GLU A CA 1
ATOM 1350 C C . GLU A 1 167 ? -6.661 -11.789 13.988 1.00 96.62 167 GLU A C 1
ATOM 1352 O O . GLU A 1 167 ? -7.280 -11.984 15.036 1.00 96.62 167 GLU A O 1
ATOM 1357 N N . LYS A 1 168 ? -6.246 -10.568 13.635 1.00 96.69 168 LYS A N 1
ATOM 1358 C CA . LYS A 1 168 ? -6.489 -9.369 14.440 1.00 96.69 168 LYS A CA 1
ATOM 1359 C C . LYS A 1 168 ? -7.982 -9.112 14.636 1.00 96.69 168 LYS A C 1
ATOM 1361 O O . LYS A 1 168 ? -8.387 -8.744 15.740 1.00 96.69 168 LYS A O 1
ATOM 1366 N N . LEU A 1 169 ? -8.802 -9.305 13.602 1.00 97.19 169 LEU A N 1
ATOM 1367 C CA . LEU A 1 169 ? -10.253 -9.152 13.698 1.00 97.19 169 LEU A CA 1
ATOM 1368 C C . LEU A 1 169 ? -10.859 -10.173 14.671 1.00 97.19 169 LEU A C 1
ATOM 1370 O O . LEU A 1 169 ? -11.629 -9.785 15.551 1.00 97.19 169 LEU A O 1
ATOM 1374 N N . VAL A 1 170 ? -10.472 -11.447 14.561 1.00 97.12 170 VAL A N 1
ATOM 1375 C CA . VAL A 1 170 ? -10.936 -12.519 15.459 1.00 97.12 170 VAL A CA 1
ATOM 1376 C C . VAL A 1 170 ? -10.518 -12.239 16.903 1.00 97.12 170 VAL A C 1
ATOM 1378 O O . VAL A 1 170 ? -11.349 -12.302 17.810 1.00 97.12 170 VAL A O 1
ATOM 1381 N N . LEU A 1 171 ? -9.257 -11.858 17.129 1.00 96.31 171 LEU A N 1
ATOM 1382 C CA . LEU A 1 171 ? -8.761 -11.496 18.458 1.00 96.31 171 LEU A CA 1
ATOM 1383 C C . LEU A 1 171 ? -9.484 -10.270 19.024 1.00 96.31 171 LEU A C 1
ATOM 1385 O O . LEU A 1 171 ? -9.832 -10.254 20.203 1.00 96.31 171 LEU A O 1
ATOM 1389 N N . SER A 1 172 ? -9.768 -9.261 18.197 1.00 96.38 172 SER A N 1
ATOM 1390 C CA . SER A 1 172 ? -10.525 -8.078 18.612 1.00 96.38 172 SER A CA 1
ATOM 1391 C C . SER A 1 172 ? -11.954 -8.431 19.027 1.00 96.38 172 SER A C 1
ATOM 1393 O O . SER A 1 172 ? -12.438 -7.909 20.030 1.00 96.38 172 SER A O 1
ATOM 1395 N N . GLN A 1 173 ? -12.631 -9.308 18.280 1.00 96.31 173 GLN A N 1
ATOM 1396 C CA . GLN A 1 173 ? -13.977 -9.773 18.622 1.00 96.31 173 GLN A CA 1
ATOM 1397 C C . GLN A 1 173 ? -13.965 -10.600 19.911 1.00 96.31 173 GLN A C 1
ATOM 1399 O O . GLN A 1 173 ? -14.757 -10.334 20.812 1.00 96.31 173 GLN A O 1
ATOM 1404 N N . SER A 1 174 ? -13.018 -11.535 20.040 1.00 96.38 174 SER A N 1
ATOM 1405 C CA . SER A 1 174 ? -12.838 -12.337 21.254 1.00 96.38 174 SER A CA 1
ATOM 1406 C C . SER A 1 174 ? -12.583 -11.458 22.480 1.00 96.38 174 SER A C 1
ATOM 1408 O O . SER A 1 174 ? -13.219 -11.647 23.516 1.00 96.38 174 SER A O 1
ATOM 1410 N N . ASN A 1 175 ? -11.698 -10.463 22.369 1.00 95.00 175 ASN A N 1
ATOM 1411 C CA . ASN A 1 175 ? -11.426 -9.523 23.455 1.00 95.00 175 ASN A CA 1
ATOM 1412 C C . ASN A 1 175 ? -12.672 -8.720 23.832 1.00 95.00 175 ASN A C 1
ATOM 1414 O O . ASN A 1 175 ? -12.971 -8.614 25.015 1.00 95.00 175 ASN A O 1
ATOM 1418 N N . ALA A 1 176 ? -13.438 -8.220 22.858 1.00 96.38 176 ALA A N 1
ATOM 1419 C CA . ALA A 1 176 ? -14.681 -7.502 23.136 1.00 96.38 176 ALA A CA 1
ATOM 1420 C C . ALA A 1 176 ? -15.695 -8.374 23.901 1.00 96.38 176 ALA A C 1
ATOM 1422 O O . ALA A 1 176 ? -16.290 -7.920 24.880 1.00 96.38 176 ALA A O 1
ATOM 1423 N N . THR A 1 177 ? -15.852 -9.644 23.509 1.00 96.38 177 THR A N 1
ATOM 1424 C CA . THR A 1 177 ? -16.711 -10.600 24.223 1.00 96.38 177 THR A CA 1
ATOM 1425 C C . THR A 1 177 ? -16.205 -10.878 25.638 1.00 96.38 177 THR A C 1
ATOM 1427 O O . THR A 1 177 ? -16.994 -10.854 26.582 1.00 96.38 177 THR A O 1
ATOM 1430 N N . LEU A 1 178 ? -14.900 -11.105 25.815 1.00 96.31 178 LEU A N 1
ATOM 1431 C CA . LEU A 1 178 ? -14.306 -11.330 27.135 1.00 96.31 178 LEU A CA 1
ATOM 1432 C C . LEU A 1 178 ? -14.473 -10.113 28.050 1.00 96.31 178 LEU A C 1
ATOM 1434 O O . LEU A 1 178 ? -14.842 -10.281 29.209 1.00 96.31 178 LEU A O 1
ATOM 1438 N N . THR A 1 179 ? -14.277 -8.897 27.535 1.00 96.12 179 THR A N 1
ATOM 1439 C CA . THR A 1 179 ? -14.502 -7.657 28.289 1.00 96.12 179 THR A CA 1
ATOM 1440 C C . THR A 1 179 ? -15.965 -7.511 28.706 1.00 96.12 179 THR A C 1
ATOM 1442 O O . THR A 1 179 ? -16.231 -7.197 29.863 1.00 96.12 179 THR A O 1
ATOM 1445 N N . SER A 1 180 ? -16.917 -7.794 27.811 1.00 96.25 180 SER A N 1
ATOM 1446 C CA . SER A 1 180 ? -18.347 -7.752 28.144 1.00 96.25 180 SER A CA 1
ATOM 1447 C C . SER A 1 180 ? -18.720 -8.780 29.219 1.00 96.25 180 SER A C 1
ATOM 1449 O O . SER A 1 180 ? -19.423 -8.452 30.176 1.00 96.25 180 SER A O 1
ATOM 1451 N N . ASN A 1 181 ? -18.193 -10.004 29.118 1.00 96.44 181 ASN A N 1
ATOM 1452 C CA . ASN A 1 181 ? -18.410 -11.049 30.118 1.00 96.44 181 ASN A CA 1
ATOM 1453 C C . ASN A 1 181 ? -17.806 -10.682 31.480 1.00 96.44 181 ASN A C 1
ATOM 1455 O O . ASN A 1 181 ? -18.433 -10.936 32.509 1.00 96.44 181 ASN A O 1
ATOM 1459 N N . LEU A 1 182 ? -16.615 -10.077 31.491 1.00 96.00 182 LEU A N 1
ATOM 1460 C CA . LEU A 1 182 ? -15.965 -9.610 32.713 1.00 96.00 182 LEU A CA 1
ATOM 1461 C C . LEU A 1 182 ? -16.802 -8.523 33.396 1.00 96.00 182 LEU A C 1
ATOM 1463 O O . LEU A 1 182 ? -17.113 -8.661 34.573 1.00 96.00 182 LEU A O 1
ATOM 1467 N N . GLN A 1 183 ? -17.256 -7.513 32.648 1.00 95.69 183 GLN A N 1
ATOM 1468 C CA . GLN A 1 183 ? -18.132 -6.461 33.179 1.00 95.69 183 GLN A CA 1
ATOM 1469 C C . GLN A 1 183 ? -19.437 -7.029 33.751 1.00 95.69 183 GLN A C 1
ATOM 1471 O O . GLN A 1 183 ? -19.879 -6.623 34.825 1.00 95.69 183 GLN A O 1
ATOM 1476 N N . ALA A 1 184 ? -20.049 -8.002 33.070 1.00 96.06 184 ALA A N 1
ATOM 1477 C CA . ALA A 1 184 ? -21.251 -8.664 33.570 1.00 96.06 184 ALA A CA 1
ATOM 1478 C C . ALA A 1 184 ? -20.985 -9.457 34.864 1.00 96.06 184 ALA A C 1
ATOM 1480 O O . ALA A 1 184 ? -21.836 -9.497 35.754 1.00 96.06 184 ALA A O 1
ATOM 1481 N N . ALA A 1 185 ? -19.816 -10.093 34.984 1.00 95.00 185 ALA A N 1
ATOM 1482 C CA . ALA A 1 185 ? -19.413 -10.792 36.200 1.00 95.00 185 ALA A CA 1
ATOM 1483 C C . ALA A 1 185 ? -19.144 -9.817 37.359 1.00 95.00 185 ALA A C 1
ATOM 1485 O O . ALA A 1 185 ? -19.610 -10.063 38.469 1.00 95.00 185 ALA A O 1
ATOM 1486 N N . GLU A 1 186 ? -18.469 -8.697 37.096 1.00 96.06 186 GLU A N 1
ATOM 1487 C CA . GLU A 1 186 ? -18.223 -7.630 38.075 1.00 96.06 186 GLU A CA 1
ATOM 1488 C C . GLU A 1 186 ? -19.533 -7.026 38.597 1.00 96.06 186 GLU A C 1
ATOM 1490 O O . GLU A 1 186 ? -19.698 -6.861 39.804 1.00 96.06 186 GLU A O 1
ATOM 1495 N N . GLN A 1 187 ? -20.506 -6.766 37.716 1.00 95.75 187 GLN A N 1
ATOM 1496 C CA . GLN A 1 187 ? -21.830 -6.280 38.119 1.00 95.75 187 GLN A CA 1
ATOM 1497 C C . GLN A 1 187 ? -22.563 -7.277 39.019 1.00 95.75 187 GLN A C 1
ATOM 1499 O O . GLN A 1 187 ? -23.084 -6.891 40.065 1.00 95.75 187 GLN A O 1
ATOM 1504 N N . LYS A 1 188 ? -22.565 -8.565 38.650 1.00 96.31 188 LYS A N 1
ATOM 1505 C CA . LYS A 1 188 ? -23.171 -9.624 39.472 1.00 96.31 188 LYS A CA 1
ATOM 1506 C C . LYS A 1 188 ? -22.496 -9.744 40.835 1.00 96.31 188 LYS A C 1
ATOM 1508 O O . LYS A 1 188 ? -23.182 -9.965 41.829 1.00 96.31 188 LYS A O 1
ATOM 1513 N N . LEU A 1 189 ? -21.172 -9.607 40.888 1.00 95.94 189 LEU A N 1
ATOM 1514 C CA . LEU A 1 189 ? -20.432 -9.633 42.146 1.00 95.94 189 LEU A CA 1
ATOM 1515 C C . LEU A 1 189 ? -20.824 -8.445 43.031 1.00 95.94 189 LEU A C 1
ATOM 1517 O O . LEU A 1 189 ? -21.180 -8.655 44.185 1.00 95.94 189 LEU A O 1
ATOM 1521 N N . ALA A 1 190 ? -20.859 -7.230 42.479 1.00 96.00 190 ALA A N 1
ATOM 1522 C CA . ALA A 1 190 ? -21.258 -6.029 43.211 1.00 96.00 190 ALA A CA 1
ATOM 1523 C C . ALA A 1 190 ? -22.708 -6.099 43.732 1.00 96.00 190 ALA A C 1
ATOM 1525 O O . ALA A 1 190 ? -23.019 -5.596 44.814 1.00 96.00 190 ALA A O 1
ATOM 1526 N N . GLU A 1 191 ? -23.613 -6.726 42.978 1.00 95.94 191 GLU A N 1
ATOM 1527 C CA . GLU A 1 191 ? -24.987 -6.976 43.421 1.00 95.94 191 GLU A CA 1
ATOM 1528 C C . GLU A 1 191 ? -25.029 -7.972 44.587 1.00 95.94 191 GLU A C 1
ATOM 1530 O O . GLU A 1 191 ? -25.658 -7.695 45.609 1.00 95.94 191 GLU A O 1
ATOM 1535 N N . LYS A 1 192 ? -24.271 -9.073 44.501 1.00 95.06 192 LYS A N 1
ATOM 1536 C CA . LYS A 1 192 ? -24.154 -10.047 45.597 1.00 95.06 192 LYS A CA 1
ATOM 1537 C C . LYS A 1 192 ? -23.499 -9.466 46.847 1.00 95.06 192 LYS A C 1
ATOM 1539 O O . LYS A 1 192 ? -23.914 -9.797 47.953 1.00 95.06 192 LYS A O 1
ATOM 1544 N N . GLU A 1 193 ? -22.522 -8.578 46.697 1.00 95.19 193 GLU A N 1
ATOM 1545 C CA . GLU A 1 193 ? -21.922 -7.855 47.821 1.00 95.19 193 GLU A CA 1
ATOM 1546 C C . GLU A 1 193 ? -22.937 -6.939 48.519 1.00 95.19 193 GLU A C 1
ATOM 1548 O O . GLU A 1 193 ? -22.974 -6.900 49.750 1.00 95.19 193 GLU A O 1
ATOM 1553 N N . ARG A 1 194 ? -23.810 -6.252 47.765 1.00 96.25 194 ARG A N 1
ATOM 1554 C CA . ARG A 1 194 ? -24.909 -5.466 48.354 1.00 96.25 194 ARG A CA 1
ATOM 1555 C C . ARG A 1 194 ? -25.926 -6.334 49.085 1.00 96.25 194 ARG A C 1
ATOM 1557 O O . ARG A 1 194 ? -26.346 -5.960 50.177 1.00 96.25 194 ARG A O 1
ATOM 1564 N N . GLU A 1 195 ? -26.327 -7.460 48.496 1.00 96.00 195 GLU A N 1
ATOM 1565 C CA . GLU A 1 195 ? -27.239 -8.411 49.144 1.00 96.00 195 GLU A CA 1
ATOM 1566 C C . GLU A 1 195 ? -26.647 -8.925 50.464 1.00 96.00 195 GLU A C 1
ATOM 1568 O O . GLU A 1 195 ? -27.317 -8.887 51.494 1.00 96.00 195 GLU A O 1
ATOM 1573 N N . LEU A 1 196 ? -25.367 -9.317 50.460 1.00 95.62 196 LEU A N 1
ATOM 1574 C CA . LEU A 1 196 ? -24.660 -9.765 51.661 1.00 95.62 196 LEU A CA 1
ATOM 1575 C C . LEU A 1 196 ? -24.606 -8.689 52.749 1.00 95.62 196 LEU A C 1
ATOM 1577 O O . LEU A 1 196 ? -24.765 -9.008 53.926 1.00 95.62 196 LEU A O 1
ATOM 1581 N N . GLU A 1 197 ? -24.388 -7.420 52.394 1.00 96.00 197 GLU A N 1
ATOM 1582 C CA . GLU A 1 197 ? -24.389 -6.347 53.394 1.00 96.00 197 GLU A CA 1
ATOM 1583 C C . GLU A 1 197 ? -25.796 -6.094 53.959 1.00 96.00 197 GLU A C 1
ATOM 1585 O O . GLU A 1 197 ? -25.947 -5.907 55.166 1.00 96.00 197 GLU A O 1
ATOM 1590 N N . ALA A 1 198 ? -26.843 -6.191 53.135 1.00 95.38 198 ALA A N 1
ATOM 1591 C CA . ALA A 1 198 ? -28.227 -6.092 53.601 1.00 95.38 198 ALA A CA 1
ATOM 1592 C C . ALA A 1 198 ? -28.616 -7.247 54.548 1.00 95.38 198 ALA A C 1
ATOM 1594 O O . ALA A 1 198 ? -29.312 -7.036 55.551 1.00 95.38 198 ALA A O 1
ATOM 1595 N N . GLU A 1 199 ? -28.148 -8.465 54.266 1.00 94.06 199 GLU A N 1
ATOM 1596 C CA . GLU A 1 199 ? -28.308 -9.609 55.168 1.00 94.06 199 GLU A CA 1
ATOM 1597 C C . GLU A 1 199 ? -27.545 -9.398 56.481 1.00 94.06 199 GLU A C 1
ATOM 1599 O O . GLU A 1 199 ? -28.115 -9.599 57.554 1.00 94.06 199 GLU A O 1
ATOM 1604 N N . ARG A 1 200 ? -26.297 -8.911 56.430 1.00 95.38 200 ARG A N 1
ATOM 1605 C CA . ARG A 1 200 ? -25.513 -8.568 57.633 1.00 95.38 200 ARG A CA 1
ATOM 1606 C C . ARG A 1 200 ? -26.206 -7.519 58.496 1.00 95.38 200 ARG A C 1
ATOM 1608 O O . ARG A 1 200 ? -26.257 -7.677 59.713 1.00 95.38 200 ARG A O 1
ATOM 1615 N N . ASP A 1 201 ? -26.775 -6.480 57.895 1.00 95.19 201 ASP A N 1
ATOM 1616 C CA . ASP A 1 201 ? -27.549 -5.471 58.623 1.00 95.19 201 ASP A CA 1
ATOM 1617 C C . ASP A 1 201 ? -28.809 -6.052 59.268 1.00 95.19 201 ASP A C 1
ATOM 1619 O O . ASP A 1 201 ? -29.196 -5.652 60.370 1.00 95.19 201 ASP A O 1
ATOM 1623 N N . SER A 1 202 ? -29.449 -7.015 58.606 1.00 95.44 202 SER A N 1
ATOM 1624 C CA . SER A 1 202 ? -30.595 -7.730 59.169 1.00 95.44 202 SER A CA 1
ATOM 1625 C C . SER A 1 202 ? -30.182 -8.597 60.359 1.00 95.44 202 SER A C 1
ATOM 1627 O O . SER A 1 202 ? -30.859 -8.571 61.386 1.00 95.44 202 SER A O 1
ATOM 1629 N N . ILE A 1 203 ? -29.038 -9.282 60.271 1.00 94.56 203 ILE A N 1
ATOM 1630 C CA . ILE A 1 203 ? -28.455 -10.039 61.387 1.00 94.56 203 ILE A CA 1
ATOM 1631 C C . ILE A 1 203 ? -28.155 -9.107 62.568 1.00 94.56 203 ILE A C 1
ATOM 1633 O O . ILE A 1 203 ? -28.631 -9.378 63.665 1.00 94.56 203 ILE A O 1
ATOM 1637 N N . ARG A 1 204 ? -27.492 -7.959 62.350 1.00 95.88 204 ARG A N 1
ATOM 1638 C CA . ARG A 1 204 ? -27.221 -6.969 63.418 1.00 95.88 204 ARG A CA 1
ATOM 1639 C C . ARG A 1 204 ? -28.498 -6.510 64.131 1.00 95.88 204 ARG A C 1
ATOM 1641 O O . ARG A 1 204 ? -28.508 -6.317 65.346 1.00 95.88 204 ARG A O 1
ATOM 1648 N N . LYS A 1 205 ? -29.596 -6.316 63.390 1.00 95.38 205 LYS A N 1
ATOM 1649 C CA . LYS A 1 205 ? -30.901 -5.958 63.978 1.00 95.38 205 LYS A CA 1
ATOM 1650 C C . LYS A 1 205 ? -31.469 -7.092 64.828 1.00 95.38 205 LYS A C 1
ATOM 1652 O O . LYS A 1 205 ? -31.969 -6.827 65.917 1.00 95.38 205 LYS A O 1
ATOM 1657 N N . LEU A 1 206 ? -31.391 -8.332 64.345 1.00 93.81 206 LEU A N 1
ATOM 1658 C CA . LEU A 1 206 ? -31.847 -9.507 65.090 1.00 93.81 206 LEU A CA 1
ATOM 1659 C C . LEU A 1 206 ? -31.028 -9.727 66.365 1.00 93.81 206 LEU A C 1
ATOM 1661 O O . LEU A 1 206 ? -31.617 -9.974 67.412 1.00 93.81 206 LEU A O 1
ATOM 1665 N N . GLU A 1 207 ? -29.706 -9.561 66.307 1.00 94.81 207 GLU A N 1
ATOM 1666 C CA . GLU A 1 207 ? -28.824 -9.611 67.480 1.00 94.81 207 GLU A CA 1
ATOM 1667 C C . GLU A 1 207 ? -29.237 -8.575 68.530 1.00 94.81 207 GLU A C 1
ATOM 1669 O O . GLU A 1 207 ? -29.357 -8.900 69.711 1.00 94.81 207 GLU A O 1
ATOM 1674 N N . LYS A 1 208 ? -29.550 -7.345 68.100 1.00 95.69 208 LYS A N 1
ATOM 1675 C CA . LYS A 1 208 ? -30.069 -6.311 69.000 1.00 95.69 208 LYS A CA 1
ATOM 1676 C C . LYS A 1 208 ? -31.403 -6.716 69.633 1.00 95.69 208 LYS A C 1
ATOM 1678 O O . LYS A 1 208 ? -31.561 -6.581 70.841 1.00 95.69 208 LYS A O 1
ATOM 1683 N N . TYR A 1 209 ? -32.349 -7.238 68.849 1.00 94.00 209 TYR A N 1
ATOM 1684 C CA . TYR A 1 209 ? -33.628 -7.707 69.391 1.00 94.00 209 TYR A CA 1
ATOM 1685 C C . TYR A 1 209 ? -33.463 -8.864 70.378 1.00 94.00 209 TYR A C 1
ATOM 1687 O O . TYR A 1 209 ? -34.184 -8.917 71.373 1.00 94.00 209 TYR A O 1
ATOM 1695 N N . MET A 1 210 ? -32.517 -9.773 70.131 1.00 94.06 210 MET A N 1
ATOM 1696 C CA . MET A 1 210 ? -32.181 -10.830 71.081 1.00 94.06 210 MET A CA 1
ATOM 1697 C C . MET A 1 210 ? -31.646 -10.250 72.390 1.00 94.06 210 MET A C 1
ATOM 1699 O O . MET A 1 210 ? -32.147 -10.611 73.452 1.00 94.06 210 MET A O 1
ATOM 1703 N N . GLN A 1 211 ? -30.703 -9.309 72.322 1.00 94.44 211 GLN A N 1
ATOM 1704 C CA . GLN A 1 211 ? -30.140 -8.657 73.504 1.00 94.44 211 GLN A CA 1
ATOM 1705 C C . GLN A 1 211 ? -31.206 -7.887 74.303 1.00 94.44 211 GLN A C 1
ATOM 1707 O O . GLN A 1 211 ? -31.269 -7.988 75.531 1.00 94.44 211 GLN A O 1
ATOM 1712 N N . ASP A 1 212 ? -32.091 -7.164 73.612 1.00 93.56 212 ASP A N 1
ATOM 1713 C CA . ASP A 1 212 ? -33.223 -6.479 74.235 1.00 93.56 212 ASP A CA 1
ATOM 1714 C C . ASP A 1 212 ? -34.156 -7.499 74.919 1.00 93.56 212 ASP A C 1
ATOM 1716 O O . ASP A 1 212 ? -34.525 -7.317 76.080 1.00 93.56 212 ASP A O 1
ATOM 1720 N N . SER A 1 213 ? -34.482 -8.614 74.253 1.00 92.12 213 SER A N 1
ATOM 1721 C CA . SER A 1 213 ? -35.306 -9.691 74.820 1.00 92.12 213 SER A CA 1
ATOM 1722 C C . SER A 1 213 ? -34.672 -10.337 76.057 1.00 92.12 213 SER A C 1
ATOM 1724 O O . SER A 1 213 ? -35.384 -10.636 77.017 1.00 92.12 213 SER A O 1
ATOM 1726 N N . GLU A 1 214 ? -33.356 -10.552 76.061 1.00 94.00 214 GLU A N 1
ATOM 1727 C CA . GLU A 1 214 ? -32.619 -11.062 77.223 1.00 94.00 214 GLU A CA 1
ATOM 1728 C C . GLU A 1 214 ? -32.703 -10.083 78.400 1.00 94.00 214 GLU A C 1
ATOM 1730 O O . GLU A 1 214 ? -33.046 -10.488 79.512 1.00 94.00 214 GLU A O 1
ATOM 1735 N N . SER A 1 215 ? -32.500 -8.785 78.152 1.00 93.44 215 SER A N 1
ATOM 1736 C CA . SER A 1 215 ? -32.611 -7.745 79.185 1.00 93.44 215 SER A CA 1
ATOM 1737 C C . SER A 1 215 ? -34.020 -7.656 79.790 1.00 93.44 215 SER A C 1
ATOM 1739 O O . SER A 1 215 ? -34.180 -7.534 81.008 1.00 93.44 215 SER A O 1
ATOM 1741 N N . LEU A 1 216 ? -35.053 -7.790 78.952 1.00 93.81 216 LEU A N 1
ATOM 1742 C CA . LEU A 1 216 ? -36.450 -7.850 79.374 1.00 93.81 216 LEU A CA 1
ATOM 1743 C C . LEU A 1 216 ? -36.730 -9.103 80.205 1.00 93.81 216 LEU A C 1
ATOM 1745 O O . LEU A 1 216 ? -37.416 -9.013 81.220 1.00 93.81 216 LEU A O 1
ATOM 1749 N N . SER A 1 217 ? -36.187 -10.255 79.807 1.00 93.12 217 SER A N 1
ATOM 1750 C CA . SER A 1 217 ? -36.306 -11.502 80.566 1.00 93.12 217 SER A CA 1
ATOM 1751 C C . SER A 1 217 ? -35.650 -11.392 81.948 1.00 93.12 217 SER A C 1
ATOM 1753 O O . SER A 1 217 ? -36.237 -11.832 82.939 1.00 93.12 217 SER A O 1
ATOM 1755 N N . GLU A 1 218 ? -34.466 -10.779 82.044 1.00 93.75 218 GLU A N 1
ATOM 1756 C CA . GLU A 1 218 ? -33.785 -10.532 83.323 1.00 93.75 218 GLU A CA 1
ATOM 1757 C C . GLU A 1 218 ? -34.625 -9.600 84.216 1.00 93.75 218 GLU A C 1
ATOM 1759 O O . GLU A 1 218 ? -34.916 -9.926 85.368 1.00 93.75 218 GLU A O 1
ATOM 1764 N N . SER A 1 219 ? -35.128 -8.491 83.659 1.00 94.12 219 SER A N 1
ATOM 1765 C CA . SER A 1 219 ? -35.995 -7.552 84.381 1.00 94.12 219 SER A CA 1
ATOM 1766 C C . SER A 1 219 ? -37.308 -8.197 84.844 1.00 94.12 219 SER A C 1
ATOM 1768 O O . SER A 1 219 ? -37.758 -7.955 85.967 1.00 94.12 219 SER A O 1
ATOM 1770 N N . LEU A 1 220 ? -37.907 -9.070 84.025 1.00 92.81 220 LEU A N 1
ATOM 1771 C CA . LEU A 1 220 ? -39.102 -9.834 84.389 1.00 92.81 220 LEU A CA 1
ATOM 1772 C C . LEU A 1 220 ? -38.821 -10.765 85.576 1.00 92.81 220 LEU A C 1
ATOM 1774 O O . LEU A 1 220 ? -39.634 -10.859 86.495 1.00 92.81 220 LEU A O 1
ATOM 1778 N N . LYS A 1 221 ? -37.660 -11.427 85.581 1.00 94.12 221 LYS A N 1
ATOM 1779 C CA . LYS A 1 221 ? -37.228 -12.316 86.665 1.00 94.12 221 LYS A CA 1
ATOM 1780 C C . LYS A 1 221 ? -37.016 -11.548 87.972 1.00 94.12 221 LYS A C 1
ATOM 1782 O O . LYS A 1 221 ? -37.451 -12.016 89.029 1.00 94.12 221 LYS A O 1
ATOM 1787 N N . ASP A 1 222 ? -36.431 -10.355 87.904 1.00 93.50 222 ASP A N 1
ATOM 1788 C CA . ASP A 1 222 ? -36.279 -9.458 89.054 1.00 93.50 222 ASP A CA 1
ATOM 1789 C C . ASP A 1 222 ? -37.631 -8.960 89.581 1.00 93.50 222 ASP A C 1
ATOM 1791 O O . ASP A 1 222 ? -37.895 -9.027 90.787 1.00 93.50 222 ASP A O 1
ATOM 1795 N N . ALA A 1 223 ? -38.529 -8.531 88.690 1.00 90.50 223 ALA A N 1
ATOM 1796 C CA . ALA A 1 223 ? -39.886 -8.126 89.050 1.00 90.50 223 ALA A CA 1
ATOM 1797 C C . ALA A 1 223 ? -40.674 -9.281 89.690 1.00 90.50 223 ALA A C 1
ATOM 1799 O O . ALA A 1 223 ? -41.341 -9.087 90.707 1.00 90.50 223 ALA A O 1
ATOM 1800 N N . GLN A 1 224 ? -40.547 -10.500 89.157 1.00 94.12 224 GLN A N 1
ATOM 1801 C CA . GLN A 1 224 ? -41.166 -11.703 89.712 1.00 94.12 224 GLN A CA 1
ATOM 1802 C C . GLN A 1 224 ? -40.627 -12.023 91.113 1.00 94.12 224 GLN A C 1
ATOM 1804 O O . GLN A 1 224 ? -41.401 -12.359 92.011 1.00 94.12 224 GLN A O 1
ATOM 1809 N N . LYS A 1 225 ? -39.315 -11.876 91.334 1.00 93.75 225 LYS A N 1
ATOM 1810 C CA . LYS A 1 225 ? -38.696 -12.051 92.655 1.00 93.75 225 LYS A CA 1
ATOM 1811 C C . LYS A 1 225 ? -39.183 -10.999 93.657 1.00 93.75 225 LYS A C 1
ATOM 1813 O O . LYS A 1 225 ? -39.484 -11.341 94.799 1.00 93.75 225 LYS A O 1
ATOM 1818 N N . SER A 1 226 ? -39.298 -9.741 93.231 1.00 92.56 226 SER A N 1
ATOM 1819 C CA . SER A 1 226 ? -39.846 -8.656 94.055 1.00 92.56 226 SER A CA 1
ATOM 1820 C C . SER A 1 226 ? -41.309 -8.919 94.430 1.00 92.56 226 SER A C 1
ATOM 1822 O O . SER A 1 226 ? -41.668 -8.860 95.604 1.00 92.56 226 SER A O 1
ATOM 1824 N N . LEU A 1 227 ? -42.132 -9.340 93.462 1.00 92.50 227 LEU A N 1
ATOM 1825 C CA . LEU A 1 227 ? -43.529 -9.712 93.692 1.00 92.50 227 LEU A CA 1
ATOM 1826 C C . LEU A 1 227 ? -43.662 -10.862 94.699 1.00 92.50 227 LEU A C 1
ATOM 1828 O O . LEU A 1 227 ? -44.497 -10.785 95.597 1.00 92.50 227 LEU A O 1
ATOM 1832 N N . GLN A 1 228 ? -42.828 -11.902 94.589 1.00 92.44 228 GLN A N 1
ATOM 1833 C CA . GLN A 1 228 ? -42.806 -12.999 95.562 1.00 92.44 228 GLN A CA 1
ATOM 1834 C C . GLN A 1 228 ? -42.462 -12.517 96.976 1.00 92.44 228 GLN A C 1
ATOM 1836 O O . GLN A 1 228 ? -43.029 -13.018 97.947 1.00 92.44 228 GLN A O 1
ATOM 1841 N N . ASN A 1 229 ? -41.551 -11.550 97.114 1.00 92.62 229 ASN A N 1
ATOM 1842 C CA . ASN A 1 229 ? -41.237 -10.959 98.414 1.00 92.62 229 ASN A CA 1
ATOM 1843 C C . ASN A 1 229 ? -42.429 -10.171 98.968 1.00 92.62 229 ASN A C 1
ATOM 1845 O O . ASN A 1 229 ? -42.824 -10.409 100.106 1.00 92.62 229 ASN A O 1
ATOM 1849 N N . SER A 1 230 ? -43.059 -9.315 98.159 1.00 87.38 230 SER A N 1
ATOM 1850 C CA . SER A 1 230 ? -44.253 -8.570 98.578 1.00 87.38 230 SER A CA 1
ATOM 1851 C C . SER A 1 230 ? -45.435 -9.486 98.911 1.00 87.38 230 SER A C 1
ATOM 1853 O O . SER A 1 230 ? -46.176 -9.204 99.848 1.00 87.38 230 SER A O 1
ATOM 1855 N N . GLN A 1 231 ? -45.608 -10.606 98.200 1.00 90.12 231 GLN A N 1
ATOM 1856 C CA . GLN A 1 231 ? -46.606 -11.624 98.550 1.00 90.12 231 GLN A CA 1
ATOM 1857 C C . GLN A 1 231 ? -46.332 -12.237 99.928 1.00 90.12 231 GLN A C 1
ATOM 1859 O O . GLN A 1 231 ? -47.251 -12.317 100.738 1.00 90.12 231 GLN A O 1
ATOM 1864 N N . LYS A 1 232 ? -45.079 -12.600 100.234 1.00 91.06 232 LYS A N 1
ATOM 1865 C CA . LYS A 1 232 ? -44.702 -13.107 101.566 1.00 91.06 232 LYS A CA 1
ATOM 1866 C C . LYS A 1 232 ? -44.939 -12.069 102.663 1.00 91.06 232 LYS A C 1
ATOM 1868 O O . LYS A 1 232 ? -45.454 -12.402 103.727 1.00 91.06 232 LYS A O 1
ATOM 1873 N N . GLU A 1 233 ? -44.582 -10.809 102.420 1.00 92.06 233 GLU A N 1
ATOM 1874 C CA . GLU A 1 233 ? -44.841 -9.712 103.361 1.00 92.06 233 GLU A CA 1
ATOM 1875 C C . GLU A 1 233 ? -46.342 -9.511 103.598 1.00 92.06 233 GLU A C 1
ATOM 1877 O O . GLU A 1 233 ? -46.771 -9.320 104.739 1.00 92.06 233 GLU A O 1
ATOM 1882 N N . LEU A 1 234 ? -47.148 -9.605 102.537 1.00 90.00 234 LEU A N 1
ATOM 1883 C CA . LEU A 1 234 ? -48.600 -9.526 102.623 1.00 90.00 234 LEU A CA 1
ATOM 1884 C C . LEU A 1 234 ? -49.181 -10.697 103.421 1.00 90.00 234 LEU A C 1
ATOM 1886 O O . LEU A 1 234 ? -50.024 -10.452 104.275 1.00 90.00 234 LEU A O 1
ATOM 1890 N N . GLU A 1 235 ? -48.728 -11.934 103.204 1.00 90.44 235 GLU A N 1
ATOM 1891 C CA . GLU A 1 235 ? -49.150 -13.104 103.991 1.00 90.44 235 GLU A CA 1
ATOM 1892 C C . GLU A 1 235 ? -48.839 -12.923 105.481 1.00 90.44 235 GLU A C 1
ATOM 1894 O O . GLU A 1 235 ? -49.705 -13.142 106.328 1.00 90.44 235 GLU A O 1
ATOM 1899 N N . VAL A 1 236 ? -47.635 -12.444 105.812 1.00 91.88 236 VAL A N 1
ATOM 1900 C CA . VAL A 1 236 ? -47.257 -12.123 107.197 1.00 91.88 236 VAL A CA 1
ATOM 1901 C C . VAL A 1 236 ? -48.163 -11.033 107.773 1.00 91.88 236 VAL A C 1
ATOM 1903 O O . VAL A 1 236 ? -48.597 -11.131 108.921 1.00 91.88 236 VAL A O 1
ATOM 1906 N N . SER A 1 237 ? -48.463 -9.990 106.997 1.00 83.44 237 SER A N 1
ATOM 1907 C CA . SER A 1 237 ? -49.354 -8.903 107.417 1.00 83.44 237 SER A CA 1
ATOM 1908 C C . SER A 1 237 ? -50.804 -9.374 107.594 1.00 83.44 237 SER A C 1
ATOM 1910 O O . SER A 1 237 ? -51.460 -9.009 108.567 1.00 83.44 237 SER A O 1
ATOM 1912 N N . GLN A 1 238 ? -51.297 -10.246 106.712 1.00 89.00 238 GLN A N 1
ATOM 1913 C CA . GLN A 1 238 ? -52.614 -10.872 106.820 1.00 89.00 238 GLN A CA 1
ATOM 1914 C C . GLN A 1 238 ? -52.709 -11.773 108.050 1.00 89.00 238 GLN A C 1
ATOM 1916 O O . GLN A 1 238 ? -53.718 -11.732 108.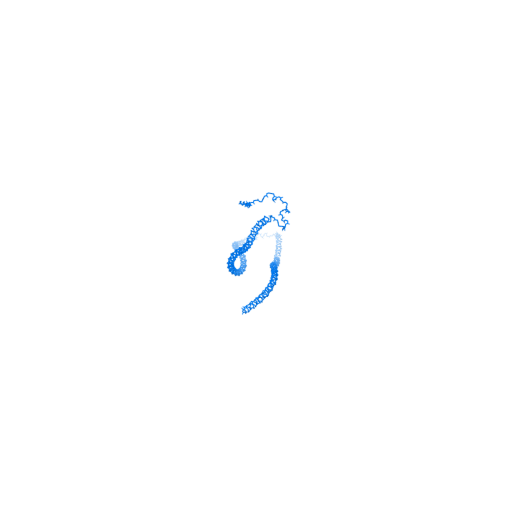749 1.00 89.00 238 GLN A O 1
ATOM 1921 N N . GLU A 1 239 ? -51.672 -12.554 108.354 1.00 88.56 239 GLU A N 1
ATOM 1922 C CA . GLU A 1 239 ? -51.657 -13.392 109.554 1.00 88.56 239 GLU A CA 1
ATOM 1923 C C . GLU A 1 239 ? -51.643 -12.537 110.825 1.00 88.56 239 GLU A C 1
ATOM 1925 O O . GLU A 1 239 ? -52.414 -12.801 111.747 1.00 88.56 239 GLU A O 1
ATOM 1930 N N . LYS A 1 240 ? -50.877 -11.435 110.829 1.00 89.81 240 LYS A N 1
ATOM 1931 C CA . LYS A 1 240 ? -50.948 -10.419 111.892 1.00 89.81 240 LYS A CA 1
ATOM 1932 C C . LYS A 1 240 ? -52.345 -9.808 112.012 1.00 89.81 240 LYS A C 1
ATOM 1934 O O . LYS A 1 240 ? -52.851 -9.639 113.117 1.00 89.81 240 LYS A O 1
ATOM 1939 N N . SER A 1 241 ? -52.993 -9.495 110.891 1.00 82.88 241 SER A N 1
ATOM 1940 C CA . SER A 1 241 ? -54.361 -8.972 110.888 1.00 82.88 241 SER A CA 1
ATOM 1941 C C . SER A 1 241 ? -55.339 -9.978 111.491 1.00 82.88 241 SER A C 1
ATOM 1943 O O . SER A 1 241 ? -56.152 -9.600 112.325 1.00 82.88 241 SER A O 1
ATOM 1945 N N . LYS A 1 242 ? -55.224 -11.270 111.157 1.00 86.69 242 LYS A N 1
ATOM 1946 C CA . LYS A 1 242 ? -56.045 -12.333 111.759 1.00 86.69 242 LYS A CA 1
ATOM 1947 C C . LYS A 1 242 ? -55.785 -12.490 113.256 1.00 86.69 242 LYS A C 1
ATOM 1949 O O . LYS A 1 242 ? -56.727 -12.736 114.007 1.00 86.69 242 LYS A O 1
ATOM 1954 N N . THR A 1 243 ? -54.534 -12.381 113.714 1.00 86.31 243 THR A N 1
ATOM 1955 C CA . THR A 1 243 ? -54.237 -12.406 115.156 1.00 86.31 243 THR A CA 1
ATOM 1956 C C . THR A 1 243 ? -54.840 -11.198 115.856 1.00 86.31 243 THR A C 1
ATOM 1958 O O . THR A 1 243 ? -55.512 -11.377 116.867 1.00 86.31 243 THR A O 1
ATOM 1961 N N . TYR A 1 244 ? -54.707 -10.001 115.277 1.00 85.12 244 TYR A N 1
ATOM 1962 C CA . TYR A 1 244 ? -55.343 -8.800 115.811 1.00 85.12 244 TYR A CA 1
ATOM 1963 C C . TYR A 1 244 ? -56.867 -8.906 115.800 1.00 85.12 244 TYR A C 1
ATOM 1965 O O . TYR A 1 244 ? -57.493 -8.513 116.772 1.00 85.12 244 TYR A O 1
ATOM 1973 N N . GLU A 1 245 ? -57.491 -9.485 114.772 1.00 83.69 245 GLU A N 1
ATOM 1974 C CA . GLU A 1 245 ? -58.937 -9.743 114.759 1.00 83.69 245 GLU A CA 1
ATOM 1975 C C . GLU A 1 245 ? -59.364 -10.688 115.887 1.00 83.69 245 GLU A C 1
ATOM 1977 O O . GLU A 1 245 ? -60.363 -10.422 116.555 1.00 83.69 245 GLU A O 1
ATOM 1982 N N . LYS A 1 246 ? -58.603 -11.762 116.144 1.00 85.56 246 LYS A N 1
ATOM 1983 C CA . LYS A 1 246 ? -58.860 -12.675 117.271 1.00 85.56 246 LYS A CA 1
ATOM 1984 C C . LYS A 1 246 ? -58.719 -11.964 118.616 1.00 85.56 246 LYS A C 1
ATOM 1986 O O . LYS A 1 246 ? -59.582 -12.133 119.473 1.00 85.56 246 LYS A O 1
ATOM 1991 N N . GLU A 1 247 ? -57.672 -11.160 118.791 1.00 85.62 247 GLU A N 1
ATOM 1992 C CA . GLU A 1 247 ? -57.469 -10.336 119.989 1.00 85.62 247 GLU A CA 1
ATOM 1993 C C . GLU A 1 247 ? -58.601 -9.319 120.165 1.00 85.62 247 GLU A C 1
ATOM 1995 O O . GLU A 1 247 ? -59.129 -9.157 121.261 1.00 85.62 247 GLU A O 1
ATOM 2000 N N . LEU A 1 248 ? -59.036 -8.671 119.086 1.00 82.81 248 LEU A N 1
ATOM 2001 C CA . LEU A 1 248 ? -60.120 -7.694 119.100 1.00 82.81 248 LEU A CA 1
ATOM 2002 C C . LEU A 1 248 ? -61.461 -8.371 119.416 1.00 82.81 248 LEU A C 1
ATOM 2004 O O . LEU A 1 248 ? -62.256 -7.819 120.174 1.00 82.81 248 LEU A O 1
ATOM 2008 N N . GLU A 1 249 ? -61.710 -9.586 118.921 1.00 82.31 249 GLU A N 1
ATOM 2009 C CA . GLU A 1 249 ? -62.890 -10.367 119.303 1.00 82.31 249 GLU A CA 1
ATOM 2010 C C . GLU A 1 249 ? -62.818 -10.829 120.766 1.00 82.31 249 GLU A C 1
ATOM 2012 O O . GLU A 1 249 ? -63.814 -10.750 121.485 1.00 82.31 249 GLU A O 1
ATOM 2017 N N . GLN A 1 250 ? -61.636 -11.206 121.257 1.00 85.31 250 GLN A N 1
ATOM 2018 C CA . GLN A 1 250 ? -61.414 -11.507 122.671 1.00 85.31 250 GLN A CA 1
ATOM 2019 C C . GLN A 1 250 ? -61.677 -10.278 123.555 1.00 85.31 250 GLN A C 1
ATOM 2021 O O . GLN A 1 250 ? -62.387 -10.385 124.558 1.00 85.31 250 GLN A O 1
ATOM 2026 N N . ILE A 1 251 ? -61.195 -9.099 123.150 1.00 81.81 251 ILE A N 1
ATOM 2027 C CA . ILE A 1 251 ? -61.487 -7.822 123.807 1.00 81.81 251 ILE A CA 1
ATOM 2028 C C . ILE A 1 251 ? -62.983 -7.525 123.740 1.00 81.81 251 ILE A C 1
ATOM 2030 O O . ILE A 1 251 ? -63.549 -7.138 124.752 1.00 81.81 251 ILE A O 1
ATOM 2034 N N . LYS A 1 252 ? -63.671 -7.740 122.612 1.00 81.94 252 LYS A N 1
ATOM 2035 C CA . LYS A 1 252 ? -65.133 -7.567 122.530 1.00 81.94 252 LYS A CA 1
ATOM 2036 C C . LYS A 1 252 ? -65.875 -8.504 123.475 1.00 81.94 252 LYS A C 1
ATOM 2038 O O . LYS A 1 252 ? -66.880 -8.092 124.043 1.00 81.94 252 LYS A O 1
ATOM 2043 N N . VAL A 1 253 ? -65.430 -9.746 123.654 1.00 81.69 253 VAL A N 1
ATOM 2044 C CA . VAL A 1 253 ? -66.023 -10.683 124.624 1.00 81.69 253 VAL A CA 1
ATOM 2045 C C . VAL A 1 253 ? -65.790 -10.197 126.056 1.00 81.69 253 VAL A C 1
ATOM 2047 O O . VAL A 1 253 ? -66.737 -10.140 126.841 1.00 81.69 253 VAL A O 1
ATOM 2050 N N . GLN A 1 254 ? -64.572 -9.757 126.382 1.00 78.88 254 GLN A N 1
ATOM 2051 C CA . GLN A 1 254 ? -64.270 -9.125 127.670 1.00 78.88 254 GLN A CA 1
ATOM 2052 C C . GLN A 1 254 ? -65.105 -7.857 127.886 1.00 78.88 254 GLN A C 1
ATOM 2054 O O . GLN A 1 254 ? -65.653 -7.657 128.967 1.00 78.88 254 GLN A O 1
ATOM 2059 N N . LEU A 1 255 ? -65.272 -7.037 126.848 1.00 78.25 255 LEU A N 1
ATOM 2060 C CA . LEU A 1 255 ? -66.099 -5.841 126.868 1.00 78.25 255 LEU A CA 1
ATOM 2061 C C . LEU A 1 255 ? -67.568 -6.211 127.042 1.00 78.25 255 LEU A C 1
ATOM 2063 O O . LEU A 1 255 ? -68.240 -5.530 127.793 1.00 78.25 255 LEU A O 1
ATOM 2067 N N . ARG A 1 256 ? -68.082 -7.289 126.434 1.00 77.06 256 ARG A N 1
ATOM 2068 C CA . ARG A 1 256 ? -69.454 -7.783 126.663 1.00 77.06 256 ARG A CA 1
ATOM 2069 C C . ARG A 1 256 ? -69.655 -8.253 128.105 1.00 77.06 256 ARG A C 1
ATOM 2071 O O . ARG A 1 256 ? -70.683 -7.920 128.681 1.00 77.06 256 ARG A O 1
ATOM 2078 N N . SER A 1 257 ? -68.673 -8.933 128.699 1.00 75.38 257 SER A N 1
ATOM 2079 C CA . SER A 1 257 ? -68.676 -9.316 130.123 1.00 75.38 257 SER A CA 1
ATOM 2080 C C . SER A 1 257 ? -68.644 -8.093 131.044 1.00 75.38 257 SER A C 1
ATOM 2082 O O . SER A 1 257 ? -69.431 -7.983 131.978 1.00 75.38 257 SER A O 1
ATOM 2084 N N . LYS A 1 258 ? -67.774 -7.116 130.766 1.00 74.75 258 LYS A N 1
ATOM 2085 C CA . LYS A 1 258 ? -67.733 -5.859 131.525 1.00 74.75 258 LYS A CA 1
ATOM 2086 C C . LYS A 1 258 ? -68.974 -5.008 131.291 1.00 74.75 258 LYS A C 1
ATOM 2088 O O . LYS A 1 258 ? -69.467 -4.385 132.217 1.00 74.75 258 LYS A O 1
ATOM 2093 N N . THR A 1 259 ? -69.532 -5.036 130.088 1.00 73.62 259 THR A N 1
ATOM 2094 C CA . THR A 1 259 ? -70.808 -4.395 129.766 1.00 73.62 259 THR A CA 1
ATOM 2095 C C . THR A 1 259 ? -71.948 -5.091 130.493 1.00 73.62 259 THR A C 1
ATOM 2097 O O . THR A 1 259 ? -72.837 -4.388 130.937 1.00 73.62 259 THR A O 1
ATOM 2100 N N . SER A 1 260 ? -71.942 -6.417 130.690 1.00 67.00 260 SER A N 1
ATOM 2101 C CA . SER A 1 260 ? -72.955 -7.086 131.519 1.00 67.00 260 SER A CA 1
ATOM 2102 C C . SER A 1 260 ? -72.801 -6.755 133.003 1.00 67.00 260 SER A C 1
ATOM 2104 O O . SER A 1 260 ? -73.814 -6.530 133.649 1.00 67.00 260 SER A O 1
ATOM 2106 N N . GLU A 1 261 ? -71.576 -6.606 133.520 1.00 66.06 261 GLU A N 1
ATOM 2107 C CA . GLU A 1 261 ? -71.316 -6.093 134.882 1.00 66.06 261 GLU A CA 1
ATOM 2108 C C . GLU A 1 261 ? -71.762 -4.619 135.040 1.00 66.06 261 GLU A C 1
ATOM 2110 O O . GLU A 1 261 ? -72.341 -4.226 136.056 1.00 66.06 261 GLU A O 1
ATOM 2115 N N . VAL A 1 262 ? -71.551 -3.788 134.011 1.00 64.44 262 VAL A N 1
ATOM 2116 C CA . VAL A 1 262 ? -72.047 -2.402 133.937 1.00 64.44 262 VAL A CA 1
ATOM 2117 C C . VAL A 1 262 ? -73.555 -2.358 133.717 1.00 64.44 262 VAL A C 1
ATOM 2119 O O . VAL A 1 262 ? -74.184 -1.425 134.189 1.00 64.44 262 VAL A O 1
ATOM 2122 N N . LYS A 1 263 ? -74.164 -3.346 133.057 1.00 62.41 263 LYS A N 1
ATOM 2123 C CA . LYS A 1 263 ? -75.619 -3.472 132.905 1.00 62.41 263 LYS A CA 1
ATOM 2124 C C . LYS A 1 263 ? -76.254 -3.912 134.219 1.00 62.41 263 LYS A C 1
ATOM 2126 O O . LYS A 1 263 ? -77.244 -3.333 134.610 1.00 62.41 263 LYS A O 1
ATOM 2131 N N . GLU A 1 264 ? -75.616 -4.793 134.980 1.00 58.94 264 GLU A N 1
ATOM 2132 C CA . GLU A 1 264 ? -76.031 -5.167 136.338 1.00 58.94 264 GLU A CA 1
ATOM 2133 C C . GLU A 1 264 ? -75.866 -4.000 137.339 1.00 58.94 264 GLU A C 1
ATOM 2135 O O . GLU A 1 264 ? -76.685 -3.804 138.240 1.00 58.94 264 GLU A O 1
ATOM 2140 N N . SER A 1 265 ? -74.856 -3.149 137.127 1.00 53.84 265 SER A N 1
ATOM 2141 C CA . SER A 1 265 ? -74.676 -1.873 137.846 1.00 53.84 265 SER A CA 1
ATOM 2142 C C . SER A 1 265 ? -75.596 -0.754 137.320 1.00 53.84 265 SER A C 1
ATOM 2144 O O . SER A 1 265 ? -75.991 0.145 138.060 1.00 53.84 265 SER A O 1
ATOM 2146 N N . GLY A 1 266 ? -75.971 -0.827 136.046 1.00 54.56 266 GLY A N 1
ATOM 2147 C CA . GLY A 1 266 ? -76.824 0.098 135.308 1.00 54.56 266 GLY A CA 1
ATOM 2148 C C . GLY A 1 266 ? -78.309 -0.174 135.516 1.00 54.56 266 GLY A C 1
ATOM 2149 O O . GLY A 1 266 ? -79.081 0.769 135.536 1.00 54.56 266 GLY A O 1
ATOM 2150 N N . ASP A 1 267 ? -78.709 -1.409 135.799 1.00 48.75 267 ASP A N 1
ATOM 2151 C CA . ASP A 1 267 ? -80.073 -1.800 136.162 1.00 48.75 267 ASP A CA 1
ATOM 2152 C C . ASP A 1 267 ? -80.406 -1.358 137.605 1.00 48.75 267 ASP A C 1
ATOM 2154 O O . ASP A 1 267 ? -81.568 -1.139 137.938 1.00 48.75 267 ASP A O 1
ATOM 2158 N N . LYS A 1 268 ? -79.384 -1.083 138.436 1.00 52.53 268 LYS A N 1
ATOM 2159 C CA . LYS A 1 268 ? -79.507 -0.349 139.715 1.00 52.53 268 LYS A CA 1
ATOM 2160 C C . LYS A 1 268 ? -79.534 1.178 139.561 1.00 52.53 268 LYS A C 1
ATOM 2162 O O . LYS A 1 268 ? -79.990 1.868 140.468 1.00 52.53 268 LYS A O 1
ATOM 2167 N N . MET A 1 269 ? -79.076 1.718 138.431 1.00 42.69 269 MET A N 1
ATOM 2168 C CA . MET A 1 269 ? -78.990 3.165 138.171 1.00 42.69 269 MET A CA 1
ATOM 2169 C C . MET A 1 269 ? -80.097 3.665 137.223 1.00 42.69 269 MET A C 1
ATOM 2171 O O . MET A 1 269 ? -80.542 4.800 137.336 1.00 42.69 269 MET A O 1
ATOM 2175 N N . ASN A 1 270 ? -80.661 2.792 136.389 1.00 44.19 270 ASN A N 1
ATOM 2176 C CA . ASN A 1 270 ? -81.877 2.991 135.597 1.00 44.19 270 ASN A CA 1
ATOM 2177 C C . ASN A 1 270 ? -83.156 2.735 136.413 1.00 44.19 270 ASN A C 1
ATOM 2179 O O . ASN A 1 270 ? -84.250 2.715 135.875 1.00 44.19 270 ASN A O 1
ATOM 2183 N N . GLN A 1 271 ? -83.058 2.651 137.739 1.00 42.25 271 GLN A N 1
ATOM 2184 C CA . GLN A 1 271 ? -84.170 3.014 138.623 1.00 42.25 271 GLN A CA 1
ATOM 2185 C C . GLN A 1 271 ? -84.209 4.534 138.909 1.00 42.25 271 GLN A C 1
ATOM 2187 O O . GLN A 1 271 ? -85.116 5.016 139.581 1.00 42.25 271 GLN A O 1
ATOM 2192 N N . LEU A 1 272 ? -83.278 5.303 138.320 1.00 42.28 272 LEU A N 1
ATOM 2193 C CA . LEU A 1 272 ? -83.349 6.757 138.095 1.00 42.28 272 LEU A CA 1
ATOM 2194 C C . LEU A 1 272 ? -83.607 7.081 136.608 1.00 42.28 272 LEU A C 1
ATOM 2196 O O . LEU A 1 272 ? -83.279 8.146 136.090 1.00 42.28 272 LEU A O 1
ATOM 2200 N N . GLN A 1 273 ? -84.244 6.129 135.925 1.00 37.50 273 GLN A N 1
ATOM 2201 C CA . GLN A 1 273 ? -84.871 6.253 134.620 1.00 37.50 273 GLN A CA 1
ATOM 2202 C C . GLN A 1 273 ? -86.110 7.141 134.722 1.00 37.50 273 GLN A C 1
ATOM 2204 O O . GLN A 1 273 ? -87.173 6.695 135.156 1.00 37.50 273 GLN A O 1
ATOM 2209 N N . LYS A 1 274 ? -85.972 8.388 134.267 1.00 31.28 274 LYS A N 1
ATOM 2210 C CA . LYS A 1 274 ? -86.946 9.066 133.393 1.00 31.28 274 LYS A CA 1
ATOM 2211 C C . LYS A 1 274 ? -86.424 10.447 132.989 1.00 31.28 274 LYS A C 1
ATOM 2213 O O . LYS A 1 274 ? -86.622 11.405 133.723 1.00 31.28 274 LYS A O 1
ATOM 2218 N N . SER A 1 275 ? -85.820 10.544 131.802 1.00 26.36 275 SER A N 1
ATOM 2219 C CA . SER A 1 275 ? -86.014 11.679 130.880 1.00 26.36 275 SER A CA 1
ATOM 2220 C C . SER A 1 275 ? -85.319 11.438 129.527 1.00 26.36 275 SER A C 1
ATOM 2222 O O . SER A 1 275 ? -84.098 11.473 129.444 1.00 26.36 275 SER A O 1
ATOM 2224 N N . HIS A 1 276 ? -86.145 11.168 128.512 1.00 28.09 276 HIS A N 1
ATOM 2225 C CA . HIS A 1 276 ? -86.184 11.783 127.172 1.00 28.09 276 HIS A CA 1
ATOM 2226 C C . HIS A 1 276 ? -84.942 11.835 126.235 1.00 28.09 276 HIS A C 1
ATOM 2228 O O . HIS A 1 276 ? -83.943 12.474 126.538 1.00 28.09 276 HIS A O 1
ATOM 2234 N N . GLU A 1 277 ? -85.132 11.202 125.060 1.00 29.55 277 GLU A N 1
ATOM 2235 C CA . GLU A 1 277 ? -84.689 11.452 123.657 1.00 29.55 277 GLU A CA 1
ATOM 2236 C C . GLU A 1 277 ? -83.368 12.201 123.366 1.00 29.55 277 GLU A C 1
ATOM 2238 O O . GLU A 1 277 ? -83.137 13.312 123.827 1.00 29.55 277 GLU A O 1
ATOM 2243 N N . VAL A 1 278 ? -82.415 11.573 122.651 1.00 38.03 278 VAL A N 1
ATOM 2244 C CA . VAL A 1 278 ? -82.301 11.467 121.162 1.00 38.03 278 VAL A CA 1
ATOM 2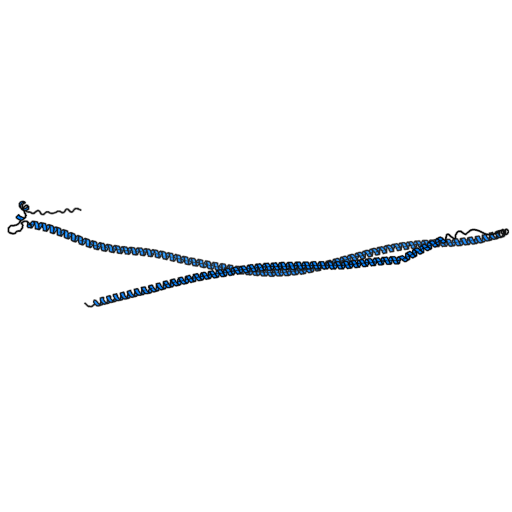245 C C . VAL A 1 278 ? -82.028 12.850 120.540 1.00 38.03 278 VAL A C 1
ATOM 2247 O O . VAL A 1 278 ? -82.895 13.704 120.491 1.00 38.03 278 VAL A O 1
ATOM 2250 N N . ALA A 1 279 ? -80.765 13.193 120.275 1.00 32.50 279 ALA A N 1
ATOM 2251 C CA . ALA A 1 279 ? -79.986 12.926 119.052 1.00 32.50 279 ALA A CA 1
ATOM 2252 C C . ALA A 1 279 ? -80.076 14.046 118.003 1.00 32.50 279 ALA A C 1
ATOM 2254 O O . ALA A 1 279 ? -81.150 14.340 117.508 1.00 32.50 279 ALA A O 1
ATOM 2255 N N . THR A 1 280 ? -78.906 14.580 117.627 1.00 31.14 280 THR A N 1
ATOM 2256 C CA . THR A 1 280 ? -78.537 15.242 116.351 1.00 31.14 280 THR A CA 1
ATOM 2257 C C . THR A 1 280 ? -77.019 15.516 116.461 1.00 31.14 280 THR A C 1
ATOM 2259 O O . THR A 1 280 ? -76.579 15.924 117.528 1.00 31.14 280 THR A O 1
ATOM 2262 N N . GLN A 1 281 ? -76.118 15.282 115.498 1.00 35.69 281 GLN A N 1
ATOM 2263 C CA . GLN A 1 281 ? -76.178 15.520 114.052 1.00 35.69 281 GLN A CA 1
ATOM 2264 C C . GLN A 1 281 ? -75.160 14.634 113.298 1.00 35.69 281 GLN A C 1
ATOM 2266 O O . GLN A 1 281 ? -73.992 14.576 113.682 1.00 35.69 281 GLN A O 1
ATOM 2271 N N . LYS A 1 282 ? -75.564 14.028 112.173 1.00 41.62 282 LYS A N 1
ATOM 2272 C CA . LYS A 1 282 ? -74.663 13.650 111.066 1.00 41.62 282 LYS A CA 1
ATOM 2273 C C . LYS A 1 282 ? -75.430 13.713 109.748 1.00 41.62 282 LYS A C 1
ATOM 2275 O O . LYS A 1 282 ? -75.985 12.718 109.304 1.00 41.62 282 LYS A O 1
ATOM 2280 N N . GLU A 1 283 ? -75.424 14.885 109.126 1.00 41.50 283 GLU A N 1
ATOM 2281 C CA . GLU A 1 283 ? -75.957 15.071 107.776 1.00 41.50 283 GLU A CA 1
ATOM 2282 C C . GLU A 1 283 ? -75.216 16.234 107.093 1.00 41.50 283 GLU A C 1
ATOM 2284 O O . GLU A 1 283 ? -75.713 17.347 107.029 1.00 41.50 283 GLU A O 1
ATOM 2289 N N . LEU A 1 284 ? -73.959 15.997 106.682 1.00 48.16 284 LEU A N 1
ATOM 2290 C CA . LEU A 1 284 ? -73.145 16.932 105.872 1.00 48.16 284 LEU A CA 1
ATOM 2291 C C . LEU A 1 284 ? -72.054 16.229 105.016 1.00 48.16 284 LEU A C 1
ATOM 2293 O O . LEU A 1 284 ? -71.117 16.873 104.560 1.00 48.16 284 LEU A O 1
ATOM 2297 N N . MET A 1 285 ? -72.127 14.906 104.786 1.00 53.56 285 MET A N 1
ATOM 2298 C CA . MET A 1 285 ? -71.021 14.137 104.161 1.00 53.56 285 MET A CA 1
ATOM 2299 C C . MET A 1 285 ? -71.398 13.356 102.888 1.00 53.56 285 MET A C 1
ATOM 2301 O O . MET A 1 285 ? -70.623 12.512 102.445 1.00 53.56 285 MET A O 1
ATOM 2305 N N . ILE A 1 286 ? -72.572 13.607 102.297 1.00 53.59 286 ILE A N 1
ATOM 2306 C CA . ILE A 1 286 ? -73.039 12.857 101.113 1.00 53.59 286 ILE A CA 1
ATOM 2307 C C . ILE A 1 286 ? -72.849 13.644 99.797 1.00 53.59 286 ILE A C 1
ATOM 2309 O O . ILE A 1 286 ? -72.611 13.036 98.760 1.00 53.59 286 ILE A O 1
ATOM 2313 N N . GLU A 1 287 ? -72.796 14.979 99.807 1.00 54.12 287 GLU A N 1
ATOM 2314 C CA . GLU A 1 287 ? -72.775 15.777 98.561 1.00 54.12 287 GLU A CA 1
ATOM 2315 C C . GLU A 1 287 ? -71.400 15.894 97.863 1.00 54.12 287 GLU A C 1
ATOM 2317 O O . GLU A 1 287 ? -71.332 16.086 96.651 1.00 54.12 287 GLU A O 1
ATOM 2322 N N . ALA A 1 288 ? -70.283 15.706 98.575 1.00 55.91 288 ALA A N 1
ATOM 2323 C CA . ALA A 1 288 ? -68.940 15.822 97.985 1.00 55.91 288 ALA A CA 1
ATOM 2324 C C . ALA A 1 288 ? -68.502 14.576 97.186 1.00 55.91 288 ALA A C 1
ATOM 2326 O O . ALA A 1 288 ? -67.695 14.675 96.259 1.00 55.91 288 ALA A O 1
ATOM 2327 N N . HIS A 1 289 ? -69.035 13.397 97.522 1.00 56.84 289 HIS A N 1
ATOM 2328 C CA . HIS A 1 289 ? -68.657 12.139 96.871 1.00 56.84 289 HI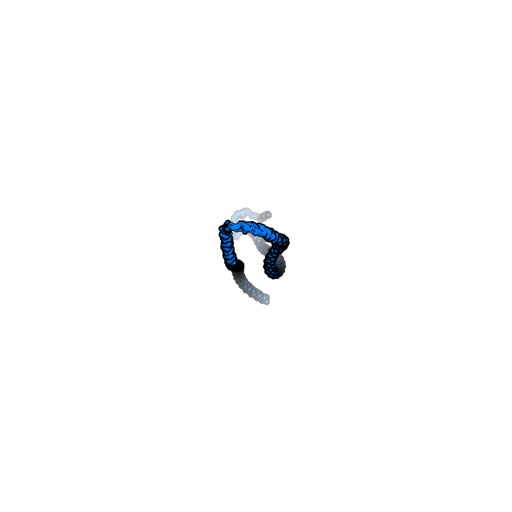S A CA 1
ATOM 2329 C C . HIS A 1 289 ? -69.375 11.906 95.534 1.00 56.84 289 HIS A C 1
ATOM 2331 O O . HIS A 1 289 ? -68.837 11.198 94.685 1.00 56.84 289 HIS A O 1
ATOM 2337 N N . GLN A 1 290 ? -70.525 12.548 95.305 1.00 63.69 290 GLN A N 1
ATOM 2338 C CA . GLN A 1 290 ? -71.271 12.438 94.049 1.00 63.69 290 GLN A CA 1
ATOM 2339 C C . GLN A 1 290 ? -70.553 13.153 92.886 1.00 63.69 290 GLN A C 1
ATOM 2341 O O . GLN A 1 290 ? -70.358 12.570 91.822 1.00 63.69 290 GLN A O 1
ATOM 2346 N N . ASN A 1 291 ? -70.052 14.374 93.105 1.00 62.69 291 ASN A N 1
ATOM 2347 C CA . ASN A 1 291 ? -69.445 15.186 92.037 1.00 62.69 291 ASN A CA 1
ATOM 2348 C C . ASN A 1 291 ? -68.131 14.603 91.487 1.00 62.69 291 ASN A C 1
ATOM 2350 O O . ASN A 1 291 ? -67.823 14.754 90.307 1.00 62.69 291 ASN A O 1
ATOM 2354 N N . ARG A 1 292 ? -67.369 13.871 92.309 1.00 68.69 292 ARG A N 1
ATOM 2355 C CA . ARG A 1 292 ? -66.100 13.258 91.885 1.00 68.69 292 ARG A CA 1
ATOM 2356 C C . ARG A 1 292 ? -66.289 12.040 90.973 1.00 68.69 292 ARG A C 1
ATOM 2358 O O . ARG A 1 292 ? -65.391 11.708 90.201 1.00 68.69 292 ARG A O 1
ATOM 2365 N N . ILE A 1 293 ? -67.434 11.364 91.070 1.00 70.06 293 ILE A N 1
ATOM 2366 C CA . ILE A 1 293 ? -67.736 10.164 90.279 1.00 70.06 293 ILE A CA 1
ATOM 2367 C C . ILE A 1 293 ? -68.148 10.548 88.850 1.00 70.06 293 ILE A C 1
ATOM 2369 O O . ILE A 1 293 ? -67.735 9.878 87.901 1.00 70.06 293 ILE A O 1
ATOM 2373 N N . GLU A 1 294 ? -68.880 11.650 88.675 1.00 75.44 294 GLU A N 1
ATOM 2374 C CA . GLU A 1 294 ? -69.318 12.120 87.355 1.00 75.44 294 GLU A CA 1
ATOM 2375 C C . GLU A 1 294 ? -68.163 12.683 86.499 1.00 75.44 294 GLU A C 1
ATOM 2377 O O . GLU A 1 294 ? -68.077 12.366 85.313 1.00 75.44 294 GLU A O 1
ATOM 2382 N N . GLU A 1 295 ? -67.200 13.410 87.085 1.00 74.81 295 GLU A N 1
ATOM 2383 C CA . GLU A 1 295 ? -66.013 13.909 86.357 1.00 74.81 295 GLU A CA 1
ATOM 2384 C C . GLU A 1 295 ? -65.156 12.781 85.760 1.00 74.81 295 GLU A C 1
ATOM 2386 O O . GLU A 1 295 ? -64.647 12.880 84.638 1.00 74.81 295 GLU A O 1
ATOM 2391 N N . LEU A 1 296 ? -64.988 11.685 86.506 1.00 78.25 296 LEU A N 1
ATOM 2392 C CA . LEU A 1 296 ? -64.200 10.542 86.049 1.00 78.25 296 LEU A CA 1
ATOM 2393 C C . LEU A 1 296 ? -64.904 9.808 84.904 1.00 78.25 296 LEU A C 1
ATOM 2395 O O . LEU A 1 296 ? -64.245 9.408 83.944 1.00 78.25 296 LEU A O 1
ATOM 2399 N N . ARG A 1 297 ? -66.233 9.678 84.960 1.00 78.44 297 ARG A N 1
ATOM 2400 C CA . ARG A 1 297 ? -67.026 9.039 83.899 1.00 78.44 297 ARG A CA 1
ATOM 2401 C C . ARG A 1 297 ? -66.922 9.785 82.569 1.00 78.44 297 ARG A C 1
ATOM 2403 O O . ARG A 1 297 ? -66.688 9.143 81.545 1.00 78.44 297 ARG A O 1
ATOM 2410 N N . GLU A 1 298 ? -67.015 11.114 82.580 1.00 79.38 298 GLU A N 1
ATOM 2411 C CA . GLU A 1 298 ? -66.923 11.918 81.352 1.00 79.38 298 GLU A CA 1
ATOM 2412 C C . GLU A 1 298 ? -65.502 11.889 80.751 1.00 79.38 298 GLU A C 1
ATOM 2414 O O . GLU A 1 298 ? -65.328 11.773 79.537 1.00 79.38 298 GLU A O 1
ATOM 2419 N N . SER A 1 299 ? -64.464 11.885 81.598 1.00 79.31 299 SER A N 1
ATOM 2420 C CA . SER A 1 299 ? -63.060 11.754 81.171 1.00 79.31 299 SER A CA 1
ATOM 2421 C C . SER A 1 299 ? -62.766 10.409 80.489 1.00 79.31 299 SER A C 1
ATOM 2423 O O . SER A 1 299 ? -62.112 10.364 79.443 1.00 79.31 299 SER A O 1
ATOM 2425 N N . PHE A 1 300 ? -63.293 9.304 81.031 1.00 79.19 300 PHE A N 1
ATOM 2426 C CA . PHE A 1 300 ? -63.158 7.984 80.408 1.00 79.19 300 PHE A CA 1
ATOM 2427 C C . PHE A 1 300 ? -63.924 7.883 79.088 1.00 79.19 300 PHE A C 1
ATOM 2429 O O . PHE A 1 300 ? -63.391 7.344 78.120 1.00 79.19 300 PHE A O 1
ATOM 2436 N N . LYS A 1 301 ? -65.135 8.444 79.016 1.00 83.38 301 LYS A N 1
ATOM 2437 C CA . LYS A 1 301 ? -65.940 8.460 77.789 1.00 83.38 301 LYS A CA 1
ATOM 2438 C C . LYS A 1 301 ? -65.230 9.195 76.647 1.00 83.38 301 LYS A C 1
ATOM 2440 O O . LYS A 1 301 ? -65.171 8.675 75.535 1.00 83.38 301 LYS A O 1
ATOM 2445 N N . ASN A 1 302 ? -64.624 10.347 76.937 1.00 78.50 302 ASN A N 1
ATOM 2446 C CA . ASN A 1 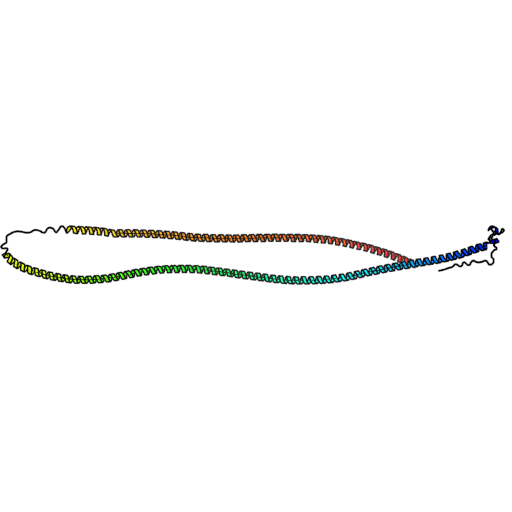302 ? -63.867 11.115 75.947 1.00 78.50 302 ASN A CA 1
ATOM 2447 C C . ASN A 1 302 ? -62.602 10.380 75.470 1.00 78.50 302 ASN A C 1
ATOM 2449 O O . ASN A 1 302 ? -62.336 10.353 74.271 1.00 78.50 302 ASN A O 1
ATOM 2453 N N . LYS A 1 303 ? -61.862 9.712 76.368 1.00 80.31 303 LYS A N 1
ATOM 2454 C CA . LYS A 1 303 ? -60.694 8.895 75.980 1.00 80.31 303 LYS A CA 1
ATOM 2455 C C . LYS A 1 303 ? -61.060 7.689 75.117 1.00 80.31 303 LYS A C 1
ATOM 2457 O O . LYS A 1 303 ? -60.336 7.386 74.175 1.00 80.31 303 LYS A O 1
ATOM 2462 N N . MET A 1 304 ? -62.174 7.020 75.410 1.00 77.50 304 MET A N 1
ATOM 2463 C CA . MET A 1 304 ? -62.640 5.889 74.598 1.00 77.50 304 MET A CA 1
ATOM 2464 C C . MET A 1 304 ? -63.038 6.342 73.187 1.00 77.50 304 MET A C 1
ATOM 2466 O O . MET A 1 304 ? -62.606 5.735 72.212 1.00 77.50 304 MET A O 1
ATOM 2470 N N . ALA A 1 305 ? -63.754 7.466 73.064 1.00 75.94 305 ALA A N 1
ATOM 2471 C CA . ALA A 1 305 ? -64.112 8.038 71.764 1.00 75.94 305 ALA A CA 1
ATOM 2472 C C . ALA A 1 305 ? -62.883 8.470 70.934 1.00 75.94 305 ALA A C 1
ATOM 2474 O O . ALA A 1 305 ? -62.885 8.370 69.707 1.00 75.94 305 ALA A O 1
ATOM 2475 N N . GLU A 1 306 ? -61.815 8.935 71.586 1.00 74.88 306 GLU A N 1
ATOM 2476 C CA . GLU A 1 306 ? -60.554 9.263 70.914 1.00 74.88 306 GLU A CA 1
ATOM 2477 C C . GLU A 1 306 ? -59.795 8.006 70.452 1.00 74.88 306 GLU A C 1
ATOM 2479 O O . GLU A 1 306 ? -59.264 7.982 69.337 1.00 74.88 306 GLU A O 1
ATOM 2484 N N . MET A 1 307 ? -59.790 6.943 71.266 1.00 73.38 307 MET A N 1
ATOM 2485 C CA . MET A 1 307 ? -59.180 5.655 70.919 1.00 73.38 307 MET A CA 1
ATOM 2486 C C . MET A 1 307 ? -59.877 4.972 69.734 1.00 73.38 307 MET A C 1
ATOM 2488 O O . MET A 1 307 ? -59.188 4.443 68.860 1.00 73.38 307 MET A O 1
ATOM 2492 N N . ASP A 1 308 ? -61.207 5.048 69.645 1.00 79.44 308 ASP A N 1
ATOM 2493 C CA . ASP A 1 308 ? -61.983 4.454 68.544 1.00 79.44 308 ASP A CA 1
ATOM 2494 C C . ASP A 1 308 ? -61.700 5.113 67.176 1.00 79.44 308 ASP A C 1
ATOM 2496 O O . ASP A 1 308 ? -61.815 4.467 66.133 1.00 79.44 308 ASP A O 1
ATOM 2500 N N . ASN A 1 309 ? -61.245 6.372 67.153 1.00 80.31 309 ASN A N 1
ATOM 2501 C CA . ASN A 1 309 ? -60.908 7.102 65.922 1.00 80.31 309 ASN A CA 1
ATOM 2502 C C . ASN A 1 309 ? -59.475 6.850 65.402 1.00 80.31 309 ASN A C 1
ATOM 2504 O O . ASN A 1 309 ? -59.135 7.259 64.284 1.00 80.31 309 ASN A O 1
ATOM 2508 N N . TRP A 1 310 ? -58.604 6.205 66.181 1.00 82.31 310 TRP A N 1
ATOM 2509 C CA . TRP A 1 310 ? -57.203 5.977 65.802 1.00 82.31 310 TRP A CA 1
ATOM 2510 C C . TRP A 1 310 ? -57.042 4.900 64.698 1.00 82.31 310 TRP A C 1
ATOM 2512 O O . TRP A 1 310 ? -56.327 5.138 63.725 1.00 82.31 310 TRP A O 1
ATOM 2522 N N . PRO A 1 311 ? -57.754 3.758 64.702 1.00 85.81 311 PRO A N 1
ATOM 2523 C CA . PRO A 1 311 ? -57.667 2.787 63.606 1.00 85.81 311 PRO A CA 1
ATOM 2524 C C . PRO A 1 311 ? -57.955 3.400 62.227 1.00 85.81 311 PRO A C 1
ATOM 2526 O O . PRO A 1 311 ? -57.190 3.186 61.288 1.00 85.81 311 PRO A O 1
ATOM 2529 N N . GLN A 1 312 ? -58.988 4.243 62.114 1.00 85.19 312 GLN A N 1
ATOM 2530 C CA . GLN A 1 312 ? -59.324 4.937 60.864 1.00 85.19 312 GLN A CA 1
ATOM 2531 C C . GLN A 1 312 ? -58.255 5.946 60.432 1.00 85.19 312 GLN A C 1
ATOM 2533 O O . GLN A 1 312 ? -57.892 5.981 59.257 1.00 85.19 312 GLN A O 1
ATOM 2538 N N . LYS A 1 313 ? -57.712 6.744 61.360 1.00 86.00 313 LYS A N 1
ATOM 2539 C CA . LYS A 1 313 ? -56.622 7.689 61.057 1.00 86.00 313 LYS A CA 1
ATOM 2540 C C . LYS A 1 313 ? -55.354 6.968 60.588 1.00 86.00 313 LYS A C 1
ATOM 2542 O O . LYS A 1 313 ? -54.726 7.411 59.628 1.00 86.00 313 LYS A O 1
ATOM 2547 N N . LEU A 1 314 ? -55.001 5.845 61.216 1.00 88.56 314 LEU A N 1
ATOM 2548 C CA . LEU A 1 314 ? -53.857 5.031 60.804 1.00 88.56 314 LEU A CA 1
ATOM 2549 C C . LEU A 1 314 ? -54.091 4.418 59.416 1.00 88.56 314 LEU A C 1
ATOM 2551 O O . LEU A 1 314 ? -53.213 4.466 58.558 1.00 88.56 314 LEU A O 1
ATOM 2555 N N . GLN A 1 315 ? -55.294 3.901 59.164 1.00 88.31 315 GLN A N 1
ATOM 2556 C CA . GLN A 1 315 ? -55.659 3.307 57.880 1.00 88.31 315 GLN A CA 1
ATOM 2557 C C . GLN A 1 315 ? -55.672 4.347 56.747 1.00 88.31 315 GLN A C 1
ATOM 2559 O O . GLN A 1 315 ? -55.193 4.058 55.651 1.00 88.31 315 GLN A O 1
ATOM 2564 N N . ALA A 1 316 ? -56.126 5.575 57.024 1.00 88.94 316 ALA A N 1
ATOM 2565 C CA . ALA A 1 316 ? -56.064 6.699 56.092 1.00 88.94 316 ALA A CA 1
ATOM 2566 C C . ALA A 1 316 ? -54.617 7.128 55.787 1.00 88.94 316 ALA A C 1
ATOM 2568 O O . ALA A 1 316 ? -54.279 7.328 54.622 1.00 88.94 316 ALA A O 1
ATOM 2569 N N . ALA A 1 317 ? -53.743 7.206 56.798 1.00 89.44 317 ALA A N 1
ATOM 2570 C CA . ALA A 1 317 ? -52.326 7.529 56.605 1.00 89.44 317 ALA A CA 1
ATOM 2571 C C . ALA A 1 317 ? -51.596 6.454 55.780 1.00 89.44 317 ALA A C 1
ATOM 2573 O O . ALA A 1 317 ? -50.864 6.774 54.845 1.00 89.44 317 ALA A O 1
ATOM 2574 N N . VAL A 1 318 ? -51.854 5.172 56.065 1.00 91.25 318 VAL A N 1
ATOM 2575 C CA . VAL A 1 318 ? -51.300 4.049 55.293 1.00 91.25 318 VAL A CA 1
ATOM 2576 C C . VAL A 1 318 ? -51.811 4.060 53.850 1.00 91.25 318 VAL A C 1
ATOM 2578 O O . VAL A 1 318 ? -51.038 3.806 52.928 1.00 91.25 318 VAL A O 1
ATOM 2581 N N . ALA A 1 319 ? -53.093 4.360 53.623 1.00 91.94 319 ALA A N 1
ATOM 2582 C CA . ALA A 1 319 ? -53.652 4.466 52.277 1.00 91.94 319 ALA A CA 1
ATOM 2583 C C . ALA A 1 319 ? -53.049 5.644 51.489 1.00 91.94 319 ALA A C 1
ATOM 2585 O O . ALA A 1 319 ? -52.709 5.478 50.317 1.00 91.94 319 ALA A O 1
ATOM 2586 N N . ALA A 1 320 ? -52.860 6.799 52.135 1.00 92.94 320 ALA A N 1
ATOM 2587 C CA . ALA A 1 320 ? -52.229 7.969 51.528 1.00 92.94 320 ALA A CA 1
ATOM 2588 C C . ALA A 1 320 ? -50.769 7.691 51.133 1.00 92.94 320 ALA A C 1
ATOM 2590 O O . ALA A 1 320 ? -50.387 7.959 49.995 1.00 92.94 320 ALA A O 1
ATOM 2591 N N . GLU A 1 321 ? -49.976 7.076 52.018 1.00 93.00 321 GLU A N 1
ATOM 2592 C CA . GLU A 1 321 ? -48.591 6.708 51.701 1.00 93.00 321 GLU A CA 1
ATOM 2593 C C . GLU A 1 321 ? -48.508 5.645 50.603 1.00 93.00 321 GLU A C 1
ATOM 2595 O O . GLU A 1 321 ? -47.705 5.788 49.682 1.00 93.00 321 GLU A O 1
ATOM 2600 N N . LYS A 1 322 ? -49.380 4.627 50.616 1.00 93.38 322 LYS A N 1
ATOM 2601 C CA . LYS A 1 322 ? -49.459 3.649 49.517 1.00 93.38 322 LYS A CA 1
ATOM 2602 C C . LYS A 1 322 ? -49.765 4.321 48.181 1.00 93.38 322 LYS A C 1
ATOM 2604 O O . LYS A 1 322 ? -49.117 4.007 47.186 1.00 93.38 322 LYS A O 1
ATOM 2609 N N . SER A 1 323 ? -50.712 5.260 48.159 1.00 94.38 323 SER A N 1
ATOM 2610 C CA . SER A 1 323 ? -51.042 6.016 46.949 1.00 94.38 323 SER A CA 1
ATOM 2611 C C . SER A 1 323 ? -49.866 6.871 46.471 1.00 94.38 323 SER A C 1
ATOM 2613 O O . SER A 1 323 ? -49.640 6.957 45.264 1.00 94.38 323 SER A O 1
ATOM 2615 N N . ARG A 1 324 ? -49.107 7.483 47.391 1.00 95.62 324 ARG A N 1
ATOM 2616 C CA . ARG A 1 324 ? -47.922 8.284 47.055 1.00 95.62 324 ARG A CA 1
ATOM 2617 C C . ARG A 1 324 ? -46.822 7.423 46.437 1.00 95.62 324 ARG A C 1
ATOM 2619 O O . ARG A 1 324 ? -46.385 7.711 45.329 1.00 95.62 324 ARG A O 1
ATOM 2626 N N . HIS A 1 325 ? -46.461 6.321 47.094 1.00 95.25 325 HIS A N 1
ATOM 2627 C CA . HIS A 1 325 ? -45.452 5.387 46.590 1.00 95.25 325 HIS A CA 1
ATOM 2628 C C . HIS A 1 325 ? -45.863 4.792 45.240 1.00 95.25 325 HIS A C 1
ATOM 2630 O O . HIS A 1 325 ? -45.040 4.655 44.342 1.00 95.25 325 HIS A O 1
ATOM 2636 N N . GLN A 1 326 ? -47.147 4.481 45.049 1.00 94.69 326 GLN A N 1
ATOM 2637 C CA . GLN A 1 326 ? -47.633 3.962 43.773 1.00 94.69 326 GLN A CA 1
ATOM 2638 C C . GLN A 1 326 ? -47.537 4.998 42.640 1.00 94.69 326 GLN A C 1
ATOM 2640 O O . GLN A 1 326 ? -47.252 4.627 41.501 1.00 94.69 326 GLN A O 1
ATOM 2645 N N . ALA A 1 327 ? -47.751 6.284 42.933 1.00 94.00 327 ALA A N 1
ATOM 2646 C CA . ALA A 1 327 ? -47.553 7.362 41.967 1.00 94.00 327 ALA A CA 1
ATOM 2647 C C . ALA A 1 327 ? -46.063 7.581 41.647 1.00 94.00 327 ALA A C 1
ATOM 2649 O O . ALA A 1 327 ? -45.708 7.693 40.475 1.00 94.00 327 ALA A O 1
ATOM 2650 N N . GLU A 1 328 ? -45.192 7.572 42.660 1.00 95.81 328 GLU A N 1
ATOM 2651 C CA . GLU A 1 328 ? -43.734 7.679 42.491 1.00 95.81 328 GLU A CA 1
ATOM 2652 C C . GLU A 1 328 ? -43.171 6.520 41.655 1.00 95.81 328 GLU A C 1
ATOM 2654 O O . GLU A 1 328 ? -42.395 6.749 40.729 1.00 95.81 328 GLU A O 1
ATOM 2659 N N . MET A 1 329 ? -43.620 5.286 41.911 1.00 92.19 329 MET A N 1
ATOM 2660 C CA . MET A 1 329 ? -43.222 4.111 41.129 1.00 92.19 329 MET A CA 1
ATOM 2661 C C . MET A 1 329 ? -43.634 4.232 39.661 1.00 92.19 329 MET A C 1
ATOM 2663 O O . MET A 1 329 ? -42.816 3.989 38.779 1.00 92.19 329 MET A O 1
ATOM 2667 N N . LYS A 1 330 ? -44.867 4.673 39.379 1.00 94.94 330 LYS A N 1
ATOM 2668 C CA . LYS A 1 330 ? -45.312 4.909 37.996 1.00 94.94 330 LYS A CA 1
ATOM 2669 C C . LYS A 1 330 ? -44.495 6.000 37.304 1.00 94.94 330 LYS A C 1
ATOM 2671 O O . LYS A 1 330 ? -44.103 5.821 36.156 1.00 94.94 330 LYS A O 1
ATOM 2676 N N . ALA A 1 331 ? -44.200 7.097 37.999 1.00 95.56 331 ALA A N 1
ATOM 2677 C CA . ALA A 1 331 ? -43.381 8.175 37.452 1.00 95.56 331 ALA A CA 1
ATOM 2678 C C . ALA A 1 331 ? -41.945 7.708 37.150 1.00 95.56 331 ALA A C 1
ATOM 2680 O O . ALA A 1 331 ? -41.382 8.055 36.111 1.00 95.56 331 ALA A O 1
ATOM 2681 N N . LEU A 1 332 ? -41.357 6.882 38.022 1.00 95.19 332 LEU A N 1
ATOM 2682 C CA . LEU A 1 332 ? -40.053 6.262 37.781 1.00 95.19 332 LEU A CA 1
ATOM 2683 C C . LEU A 1 332 ? -40.089 5.309 36.582 1.00 95.19 332 LEU A C 1
ATOM 2685 O O . LEU A 1 332 ? -39.196 5.368 35.741 1.00 95.19 332 LEU A O 1
ATOM 2689 N N . GLU A 1 333 ? -41.123 4.475 36.460 1.00 95.00 333 GLU A N 1
ATOM 2690 C CA . GLU A 1 333 ? -41.300 3.587 35.306 1.00 95.00 333 GLU A CA 1
ATOM 2691 C C . GLU A 1 333 ? -41.414 4.361 33.986 1.00 95.00 333 GLU A C 1
ATOM 2693 O O . GLU A 1 333 ? -40.812 3.971 32.984 1.00 95.00 333 GLU A O 1
ATOM 2698 N N . GLU A 1 334 ? -42.172 5.458 33.961 1.00 96.56 334 GLU A N 1
ATOM 2699 C CA . GLU A 1 334 ? -42.309 6.316 32.780 1.00 96.56 334 GLU A CA 1
ATOM 2700 C C . GLU A 1 334 ? -40.992 7.015 32.427 1.00 96.56 334 GLU A C 1
ATOM 2702 O O . GLU A 1 334 ? -40.595 7.012 31.259 1.00 96.56 334 GLU A O 1
ATOM 2707 N N . ASN A 1 335 ? -40.265 7.524 33.425 1.00 96.75 335 ASN A N 1
ATOM 2708 C CA . ASN A 1 335 ? -38.944 8.119 33.222 1.00 96.75 335 ASN A CA 1
ATOM 2709 C C . ASN A 1 335 ? -37.927 7.103 32.693 1.00 96.75 335 ASN A C 1
ATOM 2711 O O . ASN A 1 335 ? -37.174 7.418 31.774 1.00 96.75 335 ASN A O 1
ATOM 2715 N N . LEU A 1 336 ? -37.917 5.876 33.218 1.00 95.50 336 LEU A N 1
ATOM 2716 C CA . LEU A 1 336 ? -37.042 4.812 32.722 1.00 95.50 336 LEU A CA 1
ATOM 2717 C C . LEU A 1 336 ? -37.366 4.451 31.271 1.00 95.50 336 LEU A C 1
ATOM 2719 O O . LEU A 1 336 ? -36.453 4.329 30.457 1.00 95.50 336 LEU A O 1
ATOM 2723 N N . LYS A 1 337 ? -38.653 4.340 30.917 1.00 96.75 337 LYS A N 1
ATOM 2724 C CA . LYS A 1 337 ? -39.076 4.105 29.527 1.00 96.75 337 LYS A CA 1
ATOM 2725 C C . LYS A 1 337 ? -38.634 5.241 28.609 1.00 96.75 337 LYS A C 1
ATOM 2727 O O . LYS A 1 337 ? -38.121 4.976 27.525 1.00 96.75 337 LYS A O 1
ATOM 2732 N N . HIS A 1 338 ? -38.812 6.490 29.036 1.00 96.50 338 HIS A N 1
ATOM 2733 C CA . HIS A 1 338 ? -38.391 7.653 28.262 1.00 96.50 338 HIS A CA 1
ATOM 2734 C C . HIS A 1 338 ? -36.871 7.683 28.057 1.00 96.50 338 HIS A C 1
ATOM 2736 O O . HIS A 1 338 ? -36.419 7.817 26.921 1.00 96.50 338 HIS A O 1
ATOM 2742 N N . ASN A 1 339 ? -36.093 7.481 29.125 1.00 95.44 339 ASN A N 1
ATOM 2743 C CA . ASN A 1 339 ? -34.631 7.439 29.064 1.00 95.44 339 ASN A CA 1
ATOM 2744 C C . ASN A 1 339 ? -34.136 6.316 28.152 1.00 95.44 339 ASN A C 1
ATOM 2746 O O . ASN A 1 339 ? -33.290 6.561 27.299 1.00 95.44 339 ASN A O 1
ATOM 2750 N N . PHE A 1 340 ? -34.714 5.119 28.257 1.00 95.38 340 PHE A N 1
ATOM 2751 C CA . PHE A 1 340 ? -34.349 3.999 27.393 1.00 95.38 340 PHE A CA 1
ATOM 2752 C C . PHE A 1 340 ? -34.604 4.304 25.909 1.00 95.38 340 PHE A C 1
ATOM 2754 O O . PHE A 1 340 ? -33.758 4.037 25.057 1.00 95.38 340 PHE A O 1
ATOM 2761 N N . VAL A 1 341 ? -35.754 4.904 25.585 1.00 96.44 341 VAL A N 1
ATOM 2762 C CA . VAL A 1 341 ? -36.069 5.314 24.206 1.00 96.44 341 VAL A CA 1
ATOM 2763 C C . VAL A 1 341 ? -35.100 6.390 23.715 1.00 96.44 341 VAL A C 1
ATOM 2765 O O . VAL A 1 341 ? -34.653 6.329 22.569 1.00 96.44 341 VAL A O 1
ATOM 2768 N N . LEU A 1 342 ? -34.758 7.355 24.569 1.00 97.06 342 LEU A N 1
ATOM 2769 C CA . LEU A 1 342 ? -33.817 8.418 24.236 1.00 97.06 342 LEU A CA 1
ATOM 2770 C C . LEU A 1 342 ? -32.408 7.864 23.981 1.00 97.06 342 LEU A C 1
ATOM 2772 O O . LEU A 1 342 ? -31.799 8.213 22.974 1.00 97.06 342 LEU A O 1
ATOM 2776 N N . GLU A 1 343 ? -31.911 6.969 24.836 1.00 95.19 343 GLU A N 1
ATOM 2777 C CA . GLU A 1 343 ? -30.615 6.302 24.661 1.00 95.19 343 GLU A CA 1
ATOM 2778 C C . GLU A 1 343 ? -30.570 5.490 23.367 1.00 95.19 343 GLU A C 1
ATOM 2780 O O . GLU A 1 343 ? -29.624 5.617 22.589 1.00 95.19 343 GLU A O 1
ATOM 2785 N N . LEU A 1 344 ? -31.626 4.724 23.081 1.00 96.62 344 LEU A N 1
ATOM 2786 C CA . LEU A 1 344 ? -31.725 3.955 21.844 1.00 96.62 344 LEU A CA 1
ATOM 2787 C C . LEU A 1 344 ? -31.708 4.864 20.607 1.00 96.62 344 LEU A C 1
ATOM 2789 O O . LEU A 1 344 ? -31.077 4.535 19.600 1.00 96.62 344 LEU A O 1
ATOM 2793 N N . GLN A 1 345 ? -32.380 6.015 20.678 1.00 96.31 345 GLN A N 1
ATOM 2794 C CA . GLN A 1 345 ? -32.394 6.997 19.599 1.00 96.31 345 GLN A CA 1
ATOM 2795 C C . GLN A 1 345 ? -31.019 7.651 19.413 1.00 96.31 345 GLN A C 1
ATOM 2797 O O . GLN A 1 345 ? -30.551 7.747 18.280 1.00 96.31 345 GLN A O 1
ATOM 2802 N N . ILE A 1 346 ? -30.340 8.023 20.502 1.00 96.00 346 ILE A N 1
ATOM 2803 C CA . ILE A 1 346 ? -28.970 8.551 20.465 1.00 96.00 346 ILE A CA 1
ATOM 2804 C C . ILE A 1 346 ? -28.027 7.534 19.819 1.00 96.00 346 ILE A C 1
ATOM 2806 O O . ILE A 1 346 ? -27.239 7.892 18.943 1.00 96.00 346 ILE A O 1
ATOM 2810 N N . GLU A 1 347 ? -28.109 6.265 20.213 1.00 93.62 347 GLU A N 1
ATOM 2811 C CA . GLU A 1 347 ? -27.246 5.216 19.672 1.00 93.62 347 GLU A CA 1
ATOM 2812 C C . GLU A 1 347 ? -27.516 4.994 18.176 1.00 93.62 347 GLU A C 1
ATOM 2814 O O . GLU A 1 347 ? -26.590 4.941 17.363 1.00 93.62 347 GLU A O 1
ATOM 2819 N N . LYS A 1 348 ? -28.793 4.972 17.779 1.00 96.56 348 LYS A N 1
ATOM 2820 C CA . LYS A 1 348 ? -29.205 4.909 16.373 1.00 96.56 348 LYS A CA 1
ATOM 2821 C C . LYS A 1 348 ? -28.675 6.098 15.566 1.00 96.56 348 LYS A C 1
ATOM 2823 O O . LYS A 1 348 ? -28.198 5.906 14.446 1.00 96.56 348 LYS A O 1
ATOM 2828 N N . ASP A 1 349 ? -28.731 7.307 16.115 1.00 96.00 349 ASP A N 1
ATOM 2829 C CA . ASP A 1 349 ? -28.242 8.513 15.449 1.00 96.00 349 ASP A CA 1
ATOM 2830 C C . ASP A 1 349 ? -26.714 8.507 15.307 1.00 96.00 349 ASP A C 1
ATOM 2832 O O . ASP A 1 349 ? -26.213 8.818 14.223 1.00 96.00 349 ASP A O 1
ATOM 2836 N N . LYS A 1 350 ? -25.972 8.028 16.318 1.00 96.75 350 LYS A N 1
ATOM 2837 C CA . LYS A 1 350 ? -24.519 7.792 16.213 1.00 96.75 350 LYS A CA 1
ATOM 2838 C C . LYS A 1 350 ? -24.184 6.810 15.092 1.00 96.75 350 LYS A C 1
ATOM 2840 O O . LYS A 1 350 ? -23.311 7.096 14.271 1.00 96.75 350 LYS A O 1
ATOM 2845 N N . TYR A 1 351 ? -24.877 5.668 15.025 1.00 94.62 351 TYR A N 1
ATOM 2846 C CA . TYR A 1 351 ? -24.647 4.681 13.966 1.00 94.62 351 TYR A CA 1
ATOM 2847 C C . TYR A 1 351 ? -24.970 5.247 12.584 1.00 94.62 351 TYR A C 1
ATOM 2849 O O . TYR A 1 351 ? -24.197 5.044 11.650 1.00 94.62 351 TYR A O 1
ATOM 2857 N N . ASN A 1 352 ? -26.060 6.003 12.449 1.00 95.69 352 ASN A N 1
ATOM 2858 C CA . ASN A 1 352 ? -26.413 6.668 11.196 1.00 95.69 352 ASN A CA 1
ATOM 2859 C C . ASN A 1 352 ? -25.360 7.700 10.768 1.00 95.69 352 ASN A C 1
ATOM 2861 O O . ASN A 1 352 ? -25.025 7.782 9.585 1.00 95.69 352 ASN A O 1
ATOM 2865 N N . GLU A 1 353 ? -24.829 8.491 11.702 1.00 96.69 353 GLU A N 1
ATOM 2866 C CA . GLU A 1 353 ? -23.772 9.461 11.413 1.00 96.69 353 GLU A CA 1
ATOM 2867 C C . GLU A 1 353 ? -22.471 8.764 10.997 1.00 96.69 353 GLU A C 1
ATOM 2869 O O . GLU A 1 353 ? -21.828 9.172 10.027 1.00 96.69 353 GLU A O 1
ATOM 2874 N N . LEU A 1 354 ? -22.116 7.669 11.672 1.00 96.44 354 LEU A N 1
ATOM 2875 C CA . LEU A 1 354 ? -20.963 6.849 11.314 1.00 96.44 354 LEU A CA 1
ATOM 2876 C C . LEU A 1 354 ? -21.126 6.231 9.918 1.00 96.44 354 LEU A C 1
ATOM 2878 O O . LEU A 1 354 ? -20.201 6.289 9.107 1.00 96.44 354 LEU A O 1
ATOM 2882 N N . LEU A 1 355 ? -22.318 5.718 9.596 1.00 95.44 355 LEU A N 1
ATOM 2883 C CA . LEU A 1 355 ? -22.631 5.187 8.269 1.00 95.44 355 LEU A CA 1
ATOM 2884 C C . LEU A 1 355 ? -22.481 6.265 7.189 1.00 95.44 355 LEU A C 1
ATOM 2886 O O . LEU A 1 355 ? -21.874 6.017 6.149 1.00 95.44 355 LEU A O 1
ATOM 2890 N N . LYS A 1 356 ? -22.990 7.479 7.446 1.00 96.38 356 LYS A N 1
ATOM 2891 C CA . LYS A 1 356 ? -22.830 8.625 6.539 1.00 96.38 356 LYS A CA 1
ATOM 2892 C C . LYS A 1 356 ? -21.358 8.980 6.339 1.00 96.38 356 LYS A C 1
ATOM 2894 O O . LYS A 1 356 ? -20.960 9.209 5.202 1.00 96.38 356 LYS A O 1
ATOM 2899 N N . LYS A 1 357 ? -20.543 8.988 7.400 1.00 96.12 357 LYS A N 1
ATOM 2900 C CA . LYS A 1 357 ? -19.093 9.243 7.302 1.00 96.12 357 LYS A CA 1
ATOM 2901 C C . LYS A 1 357 ? -18.399 8.206 6.424 1.00 96.12 357 LYS A C 1
ATOM 2903 O O . LYS A 1 357 ? -17.676 8.594 5.511 1.00 96.12 357 LYS A O 1
ATOM 2908 N N . PHE A 1 358 ? -18.676 6.916 6.626 1.00 92.94 358 PHE A N 1
ATOM 2909 C CA . PHE A 1 358 ? -18.120 5.857 5.777 1.00 92.94 358 PHE A CA 1
ATOM 2910 C C . PHE A 1 358 ? -18.565 5.982 4.316 1.00 92.94 358 PHE A C 1
ATOM 2912 O O . PHE A 1 358 ? -17.742 5.867 3.413 1.00 92.94 358 PHE A O 1
ATOM 2919 N N . GLN A 1 359 ? -19.843 6.279 4.066 1.00 94.31 359 GLN A N 1
ATOM 2920 C CA . GLN A 1 359 ? -20.350 6.495 2.709 1.00 94.31 359 GLN A CA 1
ATOM 2921 C C . GLN A 1 359 ? -19.693 7.697 2.022 1.00 94.31 359 GLN A C 1
ATOM 2923 O O . GLN A 1 359 ? -19.353 7.614 0.843 1.00 94.31 359 GLN A O 1
ATOM 2928 N N . THR A 1 360 ? -19.508 8.810 2.735 1.00 95.12 360 THR A N 1
ATOM 2929 C CA . THR A 1 360 ? -18.816 9.990 2.202 1.00 95.12 360 THR A CA 1
ATOM 2930 C C . THR A 1 360 ? -17.356 9.675 1.903 1.00 95.12 360 THR A C 1
ATOM 2932 O O . THR A 1 360 ? -16.896 9.969 0.805 1.00 95.12 360 THR A O 1
ATOM 2935 N N . GLN A 1 361 ? -16.656 8.996 2.815 1.00 94.88 361 GLN A N 1
ATOM 2936 C CA . GLN A 1 361 ? -15.259 8.616 2.618 1.00 94.88 361 GLN A CA 1
ATOM 2937 C C . GLN A 1 361 ? -15.081 7.681 1.412 1.00 94.88 361 GLN A C 1
ATOM 2939 O O . GLN A 1 361 ? -14.149 7.852 0.628 1.00 94.88 361 GLN A O 1
ATOM 2944 N N . GLU A 1 362 ? -15.980 6.712 1.221 1.00 91.94 362 GLU A N 1
ATOM 2945 C CA . GLU A 1 362 ? -15.950 5.853 0.033 1.00 91.94 362 GLU A CA 1
ATOM 2946 C C . GLU A 1 362 ? -16.245 6.631 -1.251 1.00 91.94 362 GLU A C 1
ATOM 2948 O O . GLU A 1 362 ? -15.565 6.423 -2.256 1.00 91.94 362 GLU A O 1
ATOM 2953 N N . ARG A 1 363 ? -17.189 7.582 -1.230 1.00 94.69 363 ARG A N 1
ATOM 2954 C CA . ARG A 1 363 ? -17.430 8.472 -2.380 1.00 94.69 363 ARG A CA 1
ATOM 2955 C C . ARG A 1 363 ? -16.202 9.310 -2.715 1.00 94.69 363 ARG A C 1
ATOM 2957 O O . ARG A 1 363 ? -15.846 9.396 -3.883 1.00 94.69 363 ARG A O 1
ATOM 2964 N N . GLU A 1 364 ? -15.538 9.892 -1.723 1.00 95.25 364 GLU A N 1
ATOM 2965 C CA . GLU A 1 364 ? -14.318 10.681 -1.919 1.00 95.25 364 GLU A CA 1
ATOM 2966 C C . GLU A 1 364 ? -13.188 9.833 -2.504 1.00 95.25 364 GLU A C 1
ATOM 2968 O O . GLU A 1 364 ? -12.612 10.207 -3.523 1.00 95.25 364 GLU A O 1
ATOM 2973 N N . LYS A 1 365 ? -12.922 8.649 -1.937 1.00 94.31 365 LYS A N 1
ATOM 2974 C CA . LYS A 1 365 ? -11.935 7.709 -2.493 1.00 94.31 365 LYS A CA 1
ATOM 2975 C C . LYS A 1 365 ? -12.281 7.283 -3.915 1.00 94.31 365 LYS A C 1
ATOM 2977 O O . LYS A 1 365 ? -11.389 7.110 -4.741 1.00 94.31 365 LYS A O 1
ATOM 2982 N N . ASN A 1 366 ? -13.561 7.072 -4.211 1.00 93.62 366 ASN A N 1
ATOM 2983 C CA . ASN A 1 366 ? -13.994 6.700 -5.552 1.00 93.62 366 ASN A CA 1
ATOM 2984 C C . ASN A 1 366 ? -13.811 7.858 -6.544 1.00 93.62 366 ASN A C 1
ATOM 2986 O O . ASN A 1 366 ? -13.295 7.641 -7.634 1.00 93.62 366 ASN A O 1
ATOM 2990 N N . ASN A 1 367 ? -14.140 9.087 -6.142 1.00 94.44 367 ASN A N 1
ATOM 2991 C CA . ASN A 1 367 ? -13.904 10.288 -6.943 1.00 94.44 367 ASN A CA 1
ATOM 2992 C C . ASN A 1 367 ? -12.405 10.514 -7.195 1.00 94.44 367 ASN A C 1
ATOM 2994 O O . ASN A 1 367 ? -12.021 10.849 -8.312 1.00 94.44 367 ASN A O 1
ATOM 2998 N N . MET A 1 368 ? -11.555 10.284 -6.188 1.00 95.38 368 MET A N 1
ATOM 2999 C CA . MET A 1 368 ? -10.097 10.348 -6.335 1.00 95.38 368 MET A CA 1
ATOM 3000 C C . MET A 1 368 ? -9.594 9.319 -7.350 1.00 95.38 368 MET A C 1
ATOM 3002 O O . MET A 1 368 ? -8.921 9.698 -8.304 1.00 95.38 368 MET A O 1
ATOM 3006 N N . ARG A 1 369 ? -10.003 8.047 -7.220 1.00 93.81 369 ARG A N 1
ATOM 3007 C CA . ARG A 1 369 ? -9.661 6.990 -8.190 1.00 93.81 369 ARG A CA 1
ATOM 3008 C C . ARG A 1 369 ? -10.128 7.327 -9.608 1.00 93.81 369 ARG A C 1
ATOM 3010 O O . ARG A 1 369 ? -9.374 7.139 -10.556 1.00 93.81 369 ARG A O 1
ATOM 3017 N N . GLN A 1 370 ? -11.341 7.859 -9.762 1.00 93.94 370 GLN A N 1
ATOM 3018 C CA . GLN A 1 370 ? -11.856 8.292 -11.066 1.00 93.94 370 GLN A CA 1
ATOM 3019 C C . GLN A 1 370 ? -11.056 9.461 -11.650 1.00 93.94 370 GLN A C 1
ATOM 3021 O O . GLN A 1 370 ? -10.764 9.462 -12.844 1.00 93.94 370 GLN A O 1
ATOM 3026 N N . SER A 1 371 ? -10.668 10.439 -10.827 1.00 95.31 371 SER A N 1
ATOM 3027 C CA . SER A 1 371 ? -9.824 11.557 -11.260 1.00 95.31 371 SER A CA 1
ATOM 3028 C C . SER A 1 371 ? -8.437 11.080 -11.699 1.00 95.31 371 SER A C 1
ATOM 3030 O O . SER A 1 371 ? -7.940 11.512 -12.736 1.00 95.31 371 SER A O 1
ATOM 3032 N N . GLU A 1 372 ? -7.811 10.183 -10.936 1.00 95.00 372 GLU A N 1
ATOM 3033 C CA . GLU A 1 372 ? -6.514 9.587 -11.280 1.00 95.00 372 GLU A CA 1
ATOM 3034 C C . GLU A 1 372 ? -6.596 8.781 -12.580 1.00 95.00 372 GLU A C 1
ATOM 3036 O O . GLU A 1 372 ? -5.748 8.942 -13.459 1.00 95.00 372 GLU A O 1
ATOM 3041 N N . GLN A 1 373 ? -7.650 7.976 -12.744 1.00 92.88 373 GLN A N 1
ATOM 3042 C CA . GLN A 1 373 ? -7.898 7.225 -13.971 1.00 92.88 373 GLN A CA 1
ATOM 3043 C C . GLN A 1 373 ? -8.069 8.162 -15.174 1.00 92.88 373 GLN A C 1
ATOM 3045 O O . GLN A 1 373 ? -7.414 7.959 -16.194 1.00 92.88 373 GLN A O 1
ATOM 3050 N N . ALA A 1 374 ? -8.874 9.221 -15.050 1.00 95.06 374 ALA A N 1
ATOM 3051 C CA . ALA A 1 374 ? -9.072 10.197 -16.121 1.00 95.06 374 ALA A CA 1
ATOM 3052 C C . ALA A 1 374 ? -7.762 10.907 -16.512 1.00 95.06 374 ALA A C 1
ATOM 3054 O O . ALA A 1 374 ? -7.495 11.114 -17.697 1.00 95.06 374 ALA A O 1
ATOM 3055 N N . GLN A 1 375 ? -6.910 11.241 -15.535 1.00 96.00 375 GLN A N 1
ATOM 3056 C CA . GLN A 1 375 ? -5.588 11.818 -15.800 1.00 96.00 375 GLN A CA 1
ATOM 3057 C C . GLN A 1 375 ? -4.664 10.833 -16.526 1.00 96.00 375 GLN A C 1
ATOM 3059 O O . GLN A 1 375 ? -3.946 11.233 -17.445 1.00 96.00 375 GLN A O 1
ATOM 3064 N N . LEU A 1 376 ? -4.672 9.553 -16.138 1.00 95.56 376 LEU A N 1
ATOM 3065 C CA . LEU A 1 376 ? -3.897 8.512 -16.816 1.00 95.56 376 LEU A CA 1
ATOM 3066 C C . LEU A 1 376 ? -4.375 8.314 -18.259 1.00 95.56 376 LEU A C 1
ATOM 3068 O O . LEU A 1 376 ? -3.565 8.294 -19.183 1.00 95.56 376 LEU A O 1
ATOM 3072 N N . GLU A 1 377 ? -5.689 8.229 -18.463 1.00 95.12 377 GLU A N 1
ATOM 3073 C CA . GLU A 1 377 ? -6.304 8.106 -19.786 1.00 95.12 377 GLU A CA 1
ATOM 3074 C C . GLU A 1 377 ? -5.956 9.297 -20.687 1.00 95.12 377 GLU A C 1
ATOM 3076 O O . GLU A 1 377 ? -5.663 9.113 -21.870 1.00 95.12 377 GLU A O 1
ATOM 3081 N N . GLN A 1 378 ? -5.932 10.516 -20.139 1.00 96.62 378 GLN A N 1
ATOM 3082 C CA . GLN A 1 378 ? -5.507 11.705 -20.875 1.00 96.62 378 GLN A CA 1
ATOM 3083 C C . GLN A 1 378 ? -4.026 11.633 -21.274 1.00 96.62 378 GLN A C 1
ATOM 3085 O O . GLN A 1 378 ? -3.698 11.931 -22.423 1.00 96.62 378 GLN A O 1
ATOM 3090 N N . LYS A 1 379 ? -3.136 11.215 -20.363 1.00 96.94 379 LYS A N 1
ATOM 3091 C CA . LYS A 1 379 ? -1.702 11.053 -20.664 1.00 96.94 379 LYS A CA 1
ATOM 3092 C C . LYS A 1 379 ? -1.474 10.021 -21.763 1.00 96.94 379 LYS A C 1
ATOM 3094 O O . LYS A 1 379 ? -0.800 10.324 -22.741 1.00 96.94 379 LYS A O 1
ATOM 3099 N N . PHE A 1 380 ? -2.099 8.849 -21.658 1.00 94.50 380 PHE A N 1
ATOM 3100 C CA . PHE A 1 380 ? -1.982 7.822 -22.692 1.00 94.50 380 PHE A CA 1
ATOM 3101 C C . PHE A 1 380 ? -2.569 8.268 -24.028 1.00 94.50 380 PHE A C 1
ATOM 3103 O O . PHE A 1 380 ? -2.007 7.960 -25.075 1.00 94.50 380 PHE A O 1
ATOM 3110 N N . ARG A 1 381 ? -3.673 9.025 -24.024 1.00 96.81 381 ARG A N 1
ATOM 3111 C CA . ARG A 1 381 ? -4.218 9.610 -25.254 1.00 96.81 381 ARG A CA 1
ATOM 3112 C C . ARG A 1 381 ? -3.207 10.544 -25.920 1.00 96.81 381 ARG A C 1
ATOM 3114 O O . ARG A 1 381 ? -2.993 10.418 -27.122 1.00 96.81 381 ARG A O 1
ATOM 3121 N N . GLN A 1 382 ? -2.564 11.414 -25.142 1.00 96.19 382 GLN A N 1
ATOM 3122 C CA . GLN A 1 382 ? -1.540 12.330 -25.640 1.00 96.19 382 GLN A CA 1
ATOM 3123 C C . GLN A 1 382 ? -0.325 11.574 -26.200 1.00 96.19 382 GLN A C 1
ATOM 3125 O O . GLN A 1 382 ? 0.097 11.841 -27.320 1.00 96.19 382 GLN A O 1
ATOM 3130 N N . GLU A 1 383 ? 0.192 10.580 -25.472 1.00 96.62 383 GLU A N 1
ATOM 3131 C CA . GLU A 1 383 ? 1.307 9.742 -25.938 1.00 96.62 383 GLU A CA 1
ATOM 3132 C C . GLU A 1 383 ? 0.961 8.998 -27.235 1.00 96.62 383 GLU A C 1
ATOM 3134 O O . GLU A 1 383 ? 1.770 8.932 -28.160 1.00 96.62 383 GLU A O 1
ATOM 3139 N N . MET A 1 384 ? -0.264 8.476 -27.342 1.00 93.94 384 MET A N 1
ATOM 3140 C CA . MET A 1 384 ? -0.746 7.826 -28.560 1.00 93.94 384 MET A CA 1
ATOM 3141 C C . MET A 1 384 ? -0.852 8.803 -29.736 1.00 93.94 384 MET A C 1
ATOM 3143 O O . MET A 1 384 ? -0.551 8.418 -30.867 1.00 93.94 384 MET A O 1
ATOM 3147 N N . GLU A 1 385 ? -1.277 10.046 -29.506 1.00 96.31 385 GLU A N 1
ATOM 3148 C CA . GLU A 1 385 ? -1.300 11.097 -30.530 1.00 96.31 385 GLU A CA 1
ATOM 3149 C C . GLU A 1 385 ? 0.115 11.485 -30.977 1.00 96.31 385 GLU A C 1
ATOM 3151 O O . GLU A 1 385 ? 0.379 11.550 -32.181 1.00 96.31 385 GLU A O 1
ATOM 3156 N N . ASP A 1 386 ? 1.050 11.642 -30.040 1.00 96.31 386 ASP A N 1
ATOM 3157 C CA . ASP A 1 386 ? 2.448 11.951 -30.343 1.00 96.31 386 ASP A CA 1
ATOM 3158 C C . ASP A 1 386 ? 3.137 10.826 -31.121 1.00 96.31 386 ASP A C 1
ATOM 3160 O O . ASP A 1 386 ? 3.817 11.088 -32.117 1.00 96.31 386 ASP A O 1
ATOM 3164 N N . LEU A 1 387 ? 2.917 9.566 -30.739 1.00 96.38 387 LEU A N 1
ATOM 3165 C CA . LEU A 1 387 ? 3.434 8.411 -31.476 1.00 96.38 387 LEU A CA 1
ATOM 3166 C C . LEU A 1 387 ? 2.831 8.325 -32.880 1.00 96.38 387 LEU A C 1
ATOM 3168 O O . LEU A 1 387 ? 3.557 8.100 -33.850 1.00 96.38 387 LEU A O 1
ATOM 3172 N N . ARG A 1 388 ? 1.520 8.553 -33.027 1.00 96.06 388 ARG A N 1
ATOM 3173 C CA . ARG A 1 388 ? 0.873 8.614 -34.349 1.00 96.06 388 ARG A CA 1
ATOM 3174 C C . ARG A 1 388 ? 1.485 9.710 -35.216 1.00 96.06 388 ARG A C 1
ATOM 3176 O O . ARG A 1 388 ? 1.754 9.461 -36.393 1.00 96.06 388 ARG A O 1
ATOM 3183 N N . ARG A 1 389 ? 1.754 10.886 -34.642 1.00 96.31 389 ARG A N 1
ATOM 3184 C CA . ARG A 1 389 ? 2.425 11.989 -35.338 1.00 96.31 389 ARG A CA 1
ATOM 3185 C C . ARG A 1 389 ? 3.835 11.588 -35.776 1.00 96.31 389 ARG A C 1
ATOM 3187 O O . ARG A 1 389 ? 4.139 11.705 -36.960 1.00 96.31 389 ARG A O 1
ATOM 3194 N N . GLN A 1 390 ? 4.653 11.027 -34.887 1.00 96.56 390 GLN A N 1
ATOM 3195 C CA . GLN A 1 390 ? 6.007 10.557 -35.221 1.00 96.56 390 GLN A CA 1
ATOM 3196 C C . GLN A 1 390 ? 6.008 9.492 -36.328 1.00 96.56 390 GLN A C 1
ATOM 3198 O O . GLN A 1 390 ? 6.848 9.519 -37.232 1.00 96.56 390 GLN A O 1
ATOM 3203 N N . VAL A 1 391 ? 5.044 8.569 -36.306 1.00 95.75 391 VAL A N 1
ATOM 3204 C CA . VAL A 1 391 ? 4.879 7.570 -37.370 1.00 95.75 391 VAL A CA 1
ATOM 3205 C C . VAL A 1 391 ? 4.507 8.242 -38.693 1.00 95.75 391 VAL A C 1
ATOM 3207 O O . VAL A 1 391 ? 5.081 7.907 -39.726 1.00 95.75 391 VAL A O 1
ATOM 3210 N N . SER A 1 392 ? 3.598 9.221 -38.684 1.00 95.62 392 SER A N 1
ATOM 3211 C CA . SER A 1 392 ? 3.232 9.956 -39.901 1.00 95.62 392 SER A CA 1
ATOM 3212 C C . SER A 1 392 ? 4.407 10.750 -40.484 1.00 95.62 392 SER A C 1
ATOM 3214 O O . SER A 1 392 ? 4.638 10.701 -41.690 1.00 95.62 392 SER A O 1
ATOM 3216 N N . GLU A 1 393 ? 5.205 11.397 -39.632 1.00 96.50 393 GLU A N 1
ATOM 3217 C CA . GLU A 1 393 ? 6.382 12.169 -40.039 1.00 96.50 393 GLU A CA 1
ATOM 3218 C C . GLU A 1 393 ? 7.496 11.266 -40.571 1.00 96.50 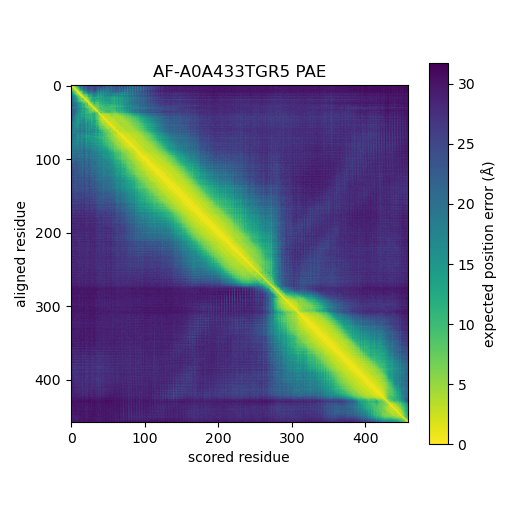393 GLU A C 1
ATOM 3220 O O . GLU A 1 393 ? 8.102 11.572 -41.595 1.00 96.50 393 GLU A O 1
ATOM 3225 N N . SER A 1 394 ? 7.767 10.138 -39.909 1.00 95.31 394 SER A N 1
ATOM 3226 C CA . SER A 1 394 ? 8.774 9.182 -40.386 1.00 95.31 394 SER A CA 1
ATOM 3227 C C . SER A 1 394 ? 8.364 8.547 -41.714 1.00 95.31 394 SER A C 1
ATOM 3229 O O . SER A 1 394 ? 9.205 8.410 -42.601 1.00 95.31 394 SER A O 1
ATOM 3231 N N . LYS A 1 395 ? 7.071 8.244 -41.895 1.00 96.06 395 LYS A N 1
ATOM 3232 C CA . LYS A 1 395 ? 6.526 7.772 -43.170 1.00 96.06 395 LYS A CA 1
ATOM 3233 C C . LYS A 1 395 ? 6.679 8.816 -44.279 1.00 96.06 395 LYS A C 1
ATOM 3235 O O . LYS A 1 395 ? 7.106 8.452 -45.369 1.00 96.06 395 LYS A O 1
ATOM 3240 N N . ALA A 1 396 ? 6.382 10.088 -44.003 1.00 95.56 396 ALA A N 1
ATOM 3241 C CA . ALA A 1 396 ? 6.557 11.171 -44.972 1.00 95.56 396 ALA A CA 1
ATOM 3242 C C . ALA A 1 396 ? 8.028 11.322 -45.398 1.00 95.56 396 ALA A C 1
ATOM 3244 O O . ALA A 1 396 ? 8.319 11.292 -46.588 1.00 95.56 396 ALA A O 1
ATOM 3245 N N . ARG A 1 397 ? 8.968 11.360 -44.441 1.00 96.06 397 ARG A N 1
ATOM 3246 C CA . ARG A 1 397 ? 10.413 11.437 -44.742 1.00 96.06 397 ARG A CA 1
ATOM 3247 C C . ARG A 1 397 ? 10.917 10.235 -45.539 1.00 96.06 397 ARG A C 1
ATOM 3249 O O . ARG A 1 397 ? 11.768 10.383 -46.409 1.00 96.06 397 ARG A O 1
ATOM 3256 N N . ALA A 1 398 ? 10.427 9.036 -45.222 1.00 94.19 398 ALA A N 1
ATOM 3257 C CA . ALA A 1 398 ? 10.782 7.833 -45.967 1.00 94.19 398 ALA A CA 1
ATOM 3258 C C . ALA A 1 398 ? 10.286 7.909 -47.418 1.00 94.19 398 ALA A C 1
ATOM 3260 O O . ALA A 1 398 ? 11.032 7.551 -48.324 1.00 94.19 398 ALA A O 1
ATOM 3261 N N . GLN A 1 399 ? 9.069 8.419 -47.630 1.00 95.81 399 GLN A N 1
ATOM 3262 C CA . GLN A 1 399 ? 8.505 8.613 -48.962 1.00 95.81 399 GLN A CA 1
ATOM 3263 C C . GLN A 1 399 ? 9.270 9.680 -49.760 1.00 95.81 399 GLN A C 1
ATOM 3265 O O . GLN A 1 399 ? 9.648 9.418 -50.895 1.00 95.81 399 GLN A O 1
ATOM 3270 N N . GLU A 1 400 ? 9.576 10.837 -49.164 1.00 96.19 400 GLU A N 1
ATOM 3271 C CA . GLU A 1 400 ? 10.411 11.871 -49.801 1.00 96.19 400 GLU A CA 1
ATOM 3272 C C . GLU A 1 400 ? 11.771 11.299 -50.225 1.00 96.19 400 GLU A C 1
ATOM 3274 O O . GLU A 1 400 ? 12.221 11.500 -51.353 1.00 96.19 400 GLU A O 1
ATOM 3279 N N . ARG A 1 401 ? 12.407 10.507 -49.352 1.00 96.00 401 ARG A N 1
ATOM 3280 C CA . ARG A 1 401 ? 13.686 9.866 -49.665 1.00 96.00 401 ARG A CA 1
ATOM 3281 C C . ARG A 1 401 ? 13.569 8.830 -50.780 1.00 96.00 401 ARG A C 1
ATOM 3283 O O . ARG A 1 401 ? 14.494 8.682 -51.577 1.00 96.00 401 ARG A O 1
ATOM 3290 N N . GLU A 1 402 ? 12.465 8.093 -50.827 1.00 95.38 402 GLU A N 1
ATOM 3291 C CA . GLU A 1 402 ? 12.182 7.162 -51.915 1.00 95.38 402 GLU A CA 1
ATOM 3292 C C . GLU A 1 402 ? 12.025 7.906 -53.247 1.00 95.38 402 GLU A C 1
ATOM 3294 O O . GLU A 1 402 ? 12.643 7.511 -54.234 1.00 95.38 402 GLU A O 1
ATOM 3299 N N . GLU A 1 403 ? 11.275 9.009 -53.269 1.00 95.69 403 GLU A N 1
ATOM 3300 C CA . GLU A 1 403 ? 11.089 9.854 -54.454 1.00 95.69 403 GLU A CA 1
ATOM 3301 C C . GLU A 1 403 ? 12.424 10.450 -54.947 1.00 95.69 403 GLU A C 1
ATOM 3303 O O . GLU A 1 403 ? 12.718 10.395 -56.145 1.00 95.69 403 GLU A O 1
ATOM 3308 N N . GLU A 1 404 ? 13.284 10.928 -54.038 1.00 95.94 404 GLU A N 1
ATOM 3309 C CA . GLU A 1 404 ? 14.648 11.386 -54.355 1.00 95.94 404 GLU A CA 1
ATOM 3310 C C . GLU A 1 404 ? 15.494 10.283 -55.007 1.00 95.94 404 GLU A C 1
ATOM 3312 O O . GLU A 1 404 ? 16.112 10.498 -56.054 1.00 95.94 404 GLU A O 1
ATOM 3317 N N . LEU A 1 405 ? 15.511 9.087 -54.408 1.00 95.19 405 LEU A N 1
ATOM 3318 C CA . LEU A 1 405 ? 16.271 7.948 -54.926 1.00 95.19 405 LEU A CA 1
ATOM 3319 C C . LEU A 1 405 ? 15.732 7.489 -56.284 1.00 95.19 405 LEU A C 1
ATOM 3321 O O . LEU A 1 405 ? 16.512 7.157 -57.177 1.00 95.19 405 LEU A O 1
ATOM 3325 N N . GLN A 1 406 ? 14.412 7.489 -56.478 1.00 95.19 406 GLN A N 1
ATOM 3326 C CA . G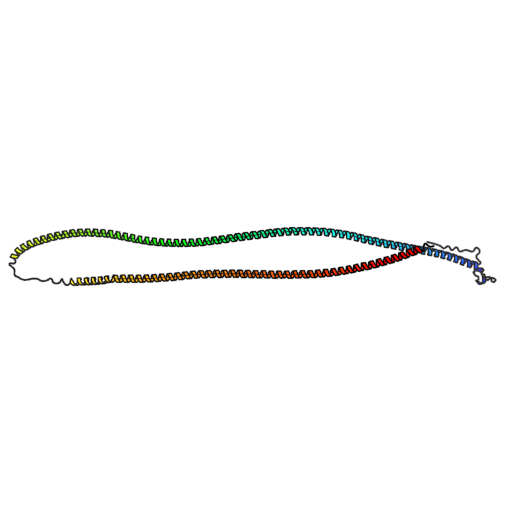LN A 1 406 ? 13.804 7.175 -57.770 1.00 95.19 406 GLN A CA 1
ATOM 3327 C C . GLN A 1 406 ? 14.199 8.200 -58.844 1.00 95.19 406 GLN A C 1
ATOM 3329 O O . GLN A 1 406 ? 14.525 7.806 -59.969 1.00 95.19 406 GLN A O 1
ATOM 3334 N N . ALA A 1 407 ? 14.233 9.493 -58.507 1.00 95.00 407 ALA A N 1
ATOM 3335 C CA . ALA A 1 407 ? 14.691 10.547 -59.411 1.00 95.00 407 ALA A CA 1
ATOM 3336 C C . ALA A 1 407 ? 16.181 10.390 -59.771 1.00 95.00 407 ALA A C 1
ATOM 3338 O O . ALA A 1 407 ? 16.555 10.513 -60.943 1.00 95.00 407 ALA A O 1
ATOM 3339 N N . GLU A 1 408 ? 17.027 10.049 -58.797 1.00 95.69 408 GLU A N 1
ATOM 3340 C CA . GLU A 1 408 ? 18.447 9.766 -59.019 1.00 95.69 408 GLU A CA 1
ATOM 3341 C C . GLU A 1 408 ? 18.639 8.541 -59.925 1.00 95.69 408 GLU A C 1
ATOM 3343 O O . GLU A 1 408 ? 19.366 8.613 -60.919 1.00 95.69 408 GLU A O 1
ATOM 3348 N N . ILE A 1 409 ? 17.912 7.446 -59.669 1.00 94.06 409 ILE A N 1
ATOM 3349 C CA . ILE A 1 409 ? 17.910 6.249 -60.524 1.00 94.06 409 ILE A CA 1
ATOM 3350 C C . ILE A 1 409 ? 17.482 6.601 -61.954 1.00 94.06 409 ILE A C 1
ATOM 3352 O O . ILE A 1 409 ? 18.096 6.124 -62.911 1.00 94.06 409 ILE A O 1
ATOM 3356 N N . ALA A 1 410 ? 16.446 7.423 -62.132 1.00 94.31 410 ALA A N 1
ATOM 3357 C CA . ALA A 1 410 ? 15.992 7.852 -63.455 1.00 94.31 410 ALA A CA 1
ATOM 3358 C C . ALA A 1 410 ? 17.063 8.679 -64.191 1.00 94.31 410 ALA A C 1
ATOM 3360 O O . ALA A 1 410 ? 17.310 8.454 -65.380 1.00 94.31 410 ALA A O 1
ATOM 3361 N N . SER A 1 411 ? 17.743 9.584 -63.483 1.00 96.25 411 SER A N 1
ATOM 3362 C CA . SER A 1 411 ? 18.863 10.368 -64.016 1.00 96.25 411 SER A CA 1
ATOM 3363 C C . SER A 1 411 ? 20.039 9.477 -64.432 1.00 96.25 411 SER A C 1
ATOM 3365 O O . SER A 1 411 ? 20.515 9.562 -65.566 1.00 96.25 411 SER A O 1
ATOM 3367 N N . LEU A 1 412 ? 20.450 8.545 -63.565 1.00 94.38 412 LEU A N 1
ATOM 3368 C CA . LEU A 1 412 ? 21.517 7.585 -63.857 1.00 94.38 412 LEU A CA 1
ATOM 3369 C C . LEU A 1 412 ? 21.170 6.705 -65.060 1.00 94.38 412 LEU A C 1
ATOM 3371 O O . LEU A 1 412 ? 22.006 6.529 -65.943 1.00 94.38 412 LEU A O 1
ATOM 3375 N N . LYS A 1 413 ? 19.927 6.212 -65.157 1.00 94.75 413 LYS A N 1
ATOM 3376 C CA . LYS A 1 413 ? 19.446 5.473 -66.337 1.00 94.75 413 LYS A CA 1
ATOM 3377 C C . LYS A 1 413 ? 19.568 6.302 -67.617 1.00 94.75 413 LYS A C 1
ATOM 3379 O O . LYS A 1 413 ? 19.995 5.768 -68.638 1.00 94.75 413 LYS A O 1
ATOM 3384 N N . LYS A 1 414 ? 19.244 7.600 -67.572 1.00 95.38 414 LYS A N 1
ATOM 3385 C CA . LYS A 1 414 ? 19.394 8.508 -68.720 1.00 95.38 414 LYS A CA 1
ATOM 3386 C C . LYS A 1 414 ? 20.860 8.668 -69.132 1.00 95.38 414 LYS A C 1
ATOM 3388 O O . LYS A 1 414 ? 21.151 8.601 -70.323 1.00 95.38 414 LYS A O 1
ATOM 3393 N N . ILE A 1 415 ? 21.768 8.838 -68.169 1.00 94.50 415 ILE A N 1
ATOM 3394 C CA . ILE A 1 415 ? 23.215 8.935 -68.422 1.00 94.50 415 ILE A CA 1
ATOM 3395 C C . ILE A 1 415 ? 23.746 7.629 -69.019 1.00 94.50 415 ILE A C 1
ATOM 3397 O O . ILE A 1 415 ? 24.453 7.667 -70.021 1.00 94.50 415 ILE A O 1
ATOM 3401 N N . ILE A 1 416 ? 23.382 6.478 -68.446 1.00 91.31 416 ILE A N 1
ATOM 3402 C CA . ILE A 1 416 ? 23.776 5.160 -68.965 1.00 91.31 416 ILE A CA 1
ATOM 3403 C C . ILE A 1 416 ? 23.315 5.008 -70.416 1.00 91.31 416 ILE A C 1
ATOM 3405 O O . ILE A 1 416 ? 24.113 4.618 -71.262 1.00 91.31 416 ILE A O 1
ATOM 3409 N N . ASN A 1 417 ? 22.067 5.369 -70.719 1.00 93.94 417 ASN A N 1
ATOM 3410 C CA . ASN A 1 417 ? 21.534 5.300 -72.076 1.00 93.94 417 ASN A CA 1
ATOM 3411 C C . ASN A 1 417 ? 22.273 6.243 -73.046 1.00 93.94 417 ASN A C 1
ATOM 3413 O O . ASN A 1 417 ? 22.561 5.858 -74.175 1.00 93.94 417 ASN A O 1
ATOM 3417 N N . ASP A 1 418 ? 22.620 7.463 -72.621 1.00 93.38 418 ASP A N 1
ATOM 3418 C CA . ASP A 1 418 ? 23.430 8.384 -73.432 1.00 93.38 418 ASP A CA 1
ATOM 3419 C C . ASP A 1 418 ? 24.831 7.819 -73.712 1.00 93.38 418 ASP A C 1
ATOM 3421 O O . ASP A 1 418 ? 25.280 7.796 -74.858 1.00 93.38 418 ASP A O 1
ATOM 3425 N N . LEU A 1 419 ? 25.495 7.276 -72.688 1.00 91.94 419 LEU A N 1
ATOM 3426 C CA . LEU A 1 419 ? 26.798 6.627 -72.832 1.00 91.94 419 LEU A CA 1
ATOM 3427 C C . LEU A 1 419 ? 26.731 5.403 -73.750 1.00 91.94 419 LEU A C 1
ATOM 3429 O O . LEU A 1 419 ? 27.598 5.245 -74.604 1.00 91.94 419 LEU A O 1
ATOM 3433 N N . GLN A 1 420 ? 25.696 4.570 -73.624 1.00 90.25 420 GLN A N 1
ATOM 3434 C CA . GLN A 1 420 ? 25.465 3.430 -74.514 1.00 90.25 420 GLN A CA 1
ATOM 3435 C C . GLN A 1 420 ? 25.261 3.877 -75.965 1.00 90.25 420 GLN A C 1
ATOM 3437 O O . GLN A 1 420 ? 25.871 3.304 -76.863 1.00 90.25 420 GLN A O 1
ATOM 3442 N N . ASN A 1 421 ? 24.477 4.933 -76.206 1.00 88.81 421 ASN A N 1
ATOM 3443 C CA . ASN A 1 421 ? 24.298 5.492 -77.548 1.00 88.81 421 ASN A CA 1
ATOM 3444 C C . ASN A 1 421 ? 25.608 6.049 -78.121 1.00 88.81 421 ASN A C 1
ATOM 3446 O O . ASN A 1 421 ? 25.885 5.877 -79.306 1.00 88.81 421 ASN A O 1
ATOM 3450 N N . ARG A 1 422 ? 26.426 6.710 -77.295 1.00 87.50 422 ARG A N 1
ATOM 3451 C CA . ARG A 1 422 ? 27.748 7.211 -77.701 1.00 87.50 422 ARG A CA 1
ATOM 3452 C C . ARG A 1 422 ? 28.710 6.073 -78.029 1.00 87.50 422 ARG A C 1
ATOM 3454 O O . ARG A 1 422 ? 29.399 6.164 -79.037 1.00 87.50 422 ARG A O 1
ATOM 3461 N N . LEU A 1 423 ? 28.727 5.009 -77.226 1.00 82.62 423 LEU A N 1
ATOM 3462 C CA . LEU A 1 423 ? 29.511 3.805 -77.509 1.00 82.62 423 LEU A CA 1
ATOM 3463 C C . LEU A 1 423 ? 29.059 3.143 -78.814 1.00 82.62 423 LEU A C 1
ATOM 3465 O O . LEU A 1 423 ? 29.895 2.878 -79.665 1.00 82.62 423 LEU A O 1
ATOM 3469 N N . ALA A 1 424 ? 27.750 2.984 -79.030 1.00 82.31 424 ALA A N 1
ATOM 3470 C CA . ALA A 1 424 ? 27.219 2.425 -80.273 1.00 82.31 424 ALA A CA 1
ATOM 3471 C C . ALA A 1 424 ? 27.603 3.256 -81.513 1.00 82.31 424 ALA A C 1
ATOM 3473 O O . ALA A 1 424 ? 27.891 2.695 -82.568 1.00 82.31 424 ALA A O 1
ATOM 3474 N N . ARG A 1 425 ? 27.645 4.593 -81.392 1.00 80.00 425 ARG A N 1
ATOM 3475 C CA . ARG A 1 425 ? 28.137 5.477 -82.463 1.00 80.00 425 ARG A CA 1
ATOM 3476 C C . ARG A 1 425 ? 29.627 5.281 -82.727 1.00 80.00 425 ARG A C 1
ATOM 3478 O O . ARG A 1 425 ? 29.993 5.097 -83.882 1.00 80.00 425 ARG A O 1
ATOM 3485 N N . LEU A 1 426 ? 30.455 5.251 -81.682 1.00 75.69 426 LEU A N 1
ATOM 3486 C CA . LEU A 1 426 ? 31.896 5.008 -81.808 1.00 75.69 426 LEU A CA 1
ATOM 3487 C C . LEU A 1 426 ? 32.198 3.631 -82.417 1.00 75.69 426 LEU A C 1
ATOM 3489 O O . LEU A 1 426 ? 33.080 3.526 -83.265 1.00 75.69 426 LEU A O 1
ATOM 3493 N N . ASP A 1 427 ? 31.436 2.598 -82.054 1.00 72.00 427 ASP A N 1
ATOM 3494 C CA . ASP A 1 427 ? 31.548 1.270 -82.665 1.00 72.00 427 ASP A CA 1
ATOM 3495 C C . ASP A 1 427 ? 31.158 1.298 -84.154 1.00 72.00 427 ASP A C 1
ATOM 3497 O O . ASP A 1 427 ? 31.808 0.653 -84.977 1.00 72.00 427 ASP A O 1
ATOM 3501 N N . SER A 1 428 ? 30.134 2.074 -84.533 1.00 68.88 428 SER A N 1
ATOM 3502 C CA . SER A 1 428 ? 29.728 2.223 -85.938 1.00 68.88 428 SER A CA 1
ATOM 3503 C C . SER A 1 428 ? 30.720 3.039 -86.780 1.00 68.88 428 SER A C 1
ATOM 3505 O O . SER A 1 428 ? 31.006 2.661 -87.915 1.00 68.88 428 SER A O 1
ATOM 3507 N N . GLU A 1 429 ? 31.291 4.111 -86.225 1.00 66.00 429 GLU A N 1
ATOM 3508 C CA . GLU A 1 429 ? 32.290 4.963 -86.885 1.00 66.00 429 GLU A CA 1
ATOM 3509 C C . GLU A 1 429 ? 33.631 4.228 -87.013 1.00 66.00 429 GLU A C 1
ATOM 3511 O O . GLU A 1 429 ? 34.189 4.160 -88.106 1.00 66.00 429 GLU A O 1
ATOM 3516 N N . GLY A 1 430 ? 34.088 3.555 -85.951 1.00 60.78 430 GLY A N 1
ATOM 3517 C CA . GLY A 1 430 ? 35.295 2.726 -85.983 1.00 60.78 430 GLY A CA 1
ATOM 3518 C C . GLY A 1 430 ? 35.165 1.503 -86.898 1.00 60.78 430 GLY A C 1
ATOM 3519 O O . GLY A 1 430 ? 36.130 1.112 -87.553 1.00 60.78 430 GLY A O 1
ATOM 3520 N N . SER A 1 431 ? 33.969 0.913 -87.011 1.00 60.66 431 SER A N 1
ATOM 3521 C CA . SER A 1 431 ? 33.689 -0.147 -87.990 1.00 60.66 431 SER A CA 1
ATOM 3522 C C . SER A 1 431 ? 33.678 0.383 -89.432 1.00 60.66 431 SER A C 1
ATOM 3524 O O . SER A 1 431 ? 34.213 -0.273 -90.332 1.00 60.66 431 SER A O 1
ATOM 3526 N N . GLY A 1 432 ? 33.129 1.581 -89.656 1.00 62.59 432 GLY A N 1
ATOM 3527 C CA . GLY A 1 432 ? 33.123 2.269 -90.951 1.00 62.59 432 GLY A CA 1
ATOM 3528 C C . GLY A 1 432 ? 34.525 2.655 -91.433 1.00 62.59 432 GLY A C 1
ATOM 3529 O O . GLY A 1 432 ? 34.897 2.355 -92.565 1.00 62.59 432 GLY A O 1
ATOM 3530 N N . GLU A 1 433 ? 35.349 3.235 -90.563 1.00 62.44 433 GLU A N 1
ATOM 3531 C CA . GLU A 1 433 ? 36.744 3.571 -90.873 1.00 62.44 433 GLU A CA 1
ATOM 3532 C C . GLU A 1 433 ? 37.598 2.311 -91.082 1.00 62.44 433 GLU A C 1
ATOM 3534 O O . GLU A 1 433 ? 38.390 2.243 -92.022 1.00 62.44 433 GLU A O 1
ATOM 3539 N N . ALA A 1 434 ? 37.394 1.260 -90.279 1.00 58.69 434 ALA A N 1
ATOM 3540 C CA . ALA A 1 434 ? 38.093 -0.014 -90.453 1.00 58.69 434 ALA A CA 1
ATOM 3541 C C . ALA A 1 434 ? 37.698 -0.745 -91.748 1.00 58.69 434 ALA A C 1
ATOM 3543 O O . ALA A 1 434 ? 38.522 -1.452 -92.333 1.00 58.69 434 ALA A O 1
ATOM 3544 N N . THR A 1 435 ? 36.453 -0.605 -92.208 1.00 62.53 435 THR A N 1
ATOM 3545 C CA . THR A 1 435 ? 36.017 -1.164 -93.497 1.00 62.53 435 THR A CA 1
ATOM 3546 C C . THR A 1 435 ? 36.544 -0.344 -94.672 1.00 62.53 435 THR A C 1
ATOM 3548 O O . THR A 1 435 ? 37.039 -0.943 -95.624 1.00 62.53 435 THR A O 1
ATOM 3551 N N . GLN A 1 436 ? 36.567 0.989 -94.583 1.00 66.31 436 GLN A N 1
ATOM 3552 C CA . GLN A 1 436 ? 37.191 1.852 -95.596 1.00 66.31 436 GLN A CA 1
ATOM 3553 C C . GLN A 1 436 ? 38.704 1.622 -95.715 1.00 66.31 436 GLN A C 1
ATOM 3555 O O . GLN A 1 436 ? 39.213 1.484 -96.825 1.00 66.31 436 GLN A O 1
ATOM 3560 N N . LEU A 1 437 ? 39.418 1.482 -94.594 1.00 65.50 437 LEU A N 1
ATOM 3561 C CA . LEU A 1 437 ? 40.846 1.145 -94.592 1.00 65.50 437 LEU A CA 1
ATOM 3562 C C . LEU A 1 437 ? 41.117 -0.242 -95.186 1.00 65.50 437 LEU A C 1
ATOM 3564 O O . LEU A 1 437 ? 42.115 -0.416 -95.878 1.00 65.50 437 LEU A O 1
ATOM 3568 N N . LYS A 1 438 ? 40.234 -1.226 -94.968 1.00 67.50 438 LYS A N 1
ATOM 3569 C CA . LYS A 1 438 ? 40.347 -2.552 -95.603 1.00 67.50 438 LYS A CA 1
ATOM 3570 C C . LYS A 1 438 ? 40.107 -2.510 -97.111 1.00 67.50 438 LYS A C 1
ATOM 3572 O O . LYS A 1 438 ? 40.792 -3.229 -97.829 1.00 67.50 438 LYS A O 1
ATOM 3577 N N . VAL A 1 439 ? 39.167 -1.689 -97.584 1.00 73.44 439 VAL A N 1
ATOM 3578 C CA . VAL A 1 439 ? 38.917 -1.498 -99.023 1.00 73.44 439 VAL A CA 1
ATOM 3579 C C . VAL A 1 439 ? 40.103 -0.794 -99.683 1.00 73.44 439 VAL A C 1
ATOM 3581 O O . VAL A 1 439 ? 40.628 -1.315 -100.658 1.00 73.44 439 VAL A O 1
ATOM 3584 N N . ALA A 1 440 ? 40.612 0.291 -99.093 1.00 72.56 440 ALA A N 1
ATOM 3585 C CA . ALA A 1 440 ? 41.798 0.984 -99.601 1.00 72.56 440 ALA A CA 1
ATOM 3586 C C . ALA A 1 440 ? 43.051 0.086 -99.598 1.00 72.56 440 ALA A C 1
ATOM 3588 O O . ALA A 1 440 ? 43.855 0.126 -100.526 1.00 72.56 440 ALA A O 1
ATOM 3589 N N . LEU A 1 441 ? 43.215 -0.772 -98.583 1.00 70.81 441 LEU A N 1
ATOM 3590 C CA . LEU A 1 441 ? 44.304 -1.752 -98.546 1.00 70.81 441 LEU A CA 1
ATOM 3591 C C . LEU A 1 441 ? 44.158 -2.812 -99.652 1.00 70.81 441 LEU A C 1
ATOM 3593 O O . LEU A 1 441 ? 45.157 -3.200 -100.250 1.00 70.81 441 LEU A O 1
ATOM 3597 N N . ALA A 1 442 ? 42.932 -3.268 -99.926 1.00 72.62 442 ALA A N 1
ATOM 3598 C CA . ALA A 1 442 ? 42.653 -4.222 -100.997 1.00 72.62 442 ALA A CA 1
ATOM 3599 C C . ALA A 1 442 ? 42.878 -3.607 -102.390 1.00 72.62 442 ALA A C 1
ATOM 3601 O O . ALA A 1 442 ? 43.435 -4.274 -103.255 1.00 72.62 442 ALA A O 1
ATOM 3602 N N . GLU A 1 443 ? 42.516 -2.337 -102.593 1.00 73.81 443 GLU A N 1
ATOM 3603 C CA . GLU A 1 443 ? 42.783 -1.592 -103.832 1.00 73.81 443 GLU A CA 1
ATOM 3604 C C . GLU A 1 443 ? 44.291 -1.419 -104.068 1.00 73.81 443 GLU A C 1
ATOM 3606 O O . GLU A 1 443 ? 44.782 -1.763 -105.139 1.00 73.81 443 GLU A O 1
ATOM 3611 N N . VAL A 1 444 ? 45.057 -1.023 -103.045 1.00 74.69 444 VAL A N 1
ATOM 3612 C CA . VAL A 1 444 ? 46.528 -0.921 -103.134 1.00 74.69 444 VAL A CA 1
ATOM 3613 C C . VAL A 1 444 ? 47.186 -2.291 -103.353 1.00 74.69 444 VAL A C 1
ATOM 3615 O O . VAL A 1 444 ? 48.178 -2.399 -104.072 1.00 74.69 444 VAL A O 1
ATOM 3618 N N . GLN A 1 445 ? 46.651 -3.364 -102.762 1.00 69.19 445 GLN A N 1
ATOM 3619 C CA . GLN A 1 445 ? 47.133 -4.729 -103.012 1.00 69.19 445 GLN A CA 1
ATOM 3620 C C . GLN A 1 445 ? 46.828 -5.205 -104.437 1.00 69.19 445 GLN A C 1
ATOM 3622 O O . GLN A 1 445 ? 47.656 -5.902 -105.023 1.00 69.19 445 GLN A O 1
ATOM 3627 N N . GLN A 1 446 ? 45.684 -4.817 -105.002 1.00 71.88 446 GLN A N 1
ATOM 3628 C CA . GLN A 1 446 ? 45.326 -5.121 -106.385 1.00 71.88 446 GLN A CA 1
ATOM 3629 C C . GLN A 1 446 ? 46.207 -4.337 -107.371 1.00 71.88 446 GLN A C 1
ATOM 3631 O O . GLN A 1 446 ? 46.747 -4.934 -108.298 1.00 71.88 446 GLN A O 1
ATOM 3636 N N . GLU A 1 447 ? 46.467 -3.051 -107.114 1.00 71.69 447 GLU A N 1
ATOM 3637 C CA . GLU A 1 447 ? 47.414 -2.241 -107.896 1.00 71.69 447 GLU A CA 1
ATOM 3638 C C . GLU A 1 447 ? 48.849 -2.797 -107.836 1.00 71.69 447 GLU A C 1
ATOM 3640 O O . GLU A 1 447 ? 49.571 -2.786 -108.835 1.00 71.69 447 GLU A O 1
ATOM 3645 N N . LEU A 1 448 ? 49.268 -3.336 -106.685 1.00 67.62 448 LEU A N 1
ATOM 3646 C CA . LEU A 1 448 ? 50.572 -3.986 -106.535 1.00 67.62 448 LEU A CA 1
ATOM 3647 C C . LEU A 1 448 ? 50.656 -5.301 -107.329 1.00 67.62 448 LEU A C 1
ATOM 3649 O O . LEU A 1 448 ? 51.689 -5.580 -107.938 1.00 67.62 448 LEU A O 1
ATOM 3653 N N . LEU A 1 449 ? 49.583 -6.098 -107.343 1.00 66.25 449 LEU A N 1
ATOM 3654 C CA . LEU A 1 449 ? 49.498 -7.325 -108.141 1.00 66.25 449 LEU A CA 1
ATOM 3655 C C . LEU A 1 449 ? 49.491 -7.023 -109.645 1.00 66.25 449 LEU A C 1
ATOM 3657 O O . LEU A 1 449 ? 50.184 -7.706 -110.399 1.00 66.25 449 LEU A O 1
ATOM 3661 N N . ASP A 1 450 ? 48.803 -5.967 -110.074 1.00 64.44 450 ASP A N 1
ATOM 3662 C CA . ASP A 1 450 ? 48.777 -5.538 -111.475 1.00 64.44 450 ASP A CA 1
ATOM 3663 C C . ASP A 1 450 ? 50.144 -4.970 -111.921 1.00 64.44 450 ASP A C 1
ATOM 3665 O O . ASP A 1 450 ? 50.608 -5.246 -113.032 1.00 64.44 450 ASP A O 1
ATOM 3669 N N . ALA A 1 451 ? 50.870 -4.278 -111.033 1.00 59.91 451 ALA A N 1
ATOM 3670 C CA . ALA A 1 451 ? 52.248 -3.835 -111.277 1.00 59.91 451 ALA A CA 1
ATOM 3671 C C . ALA A 1 451 ? 53.267 -4.998 -111.316 1.00 59.91 451 ALA A C 1
ATOM 3673 O O . ALA A 1 451 ? 54.250 -4.951 -112.066 1.00 59.91 451 ALA A O 1
ATOM 3674 N N . GLN A 1 452 ? 53.030 -6.067 -110.547 1.00 56.69 452 GLN A N 1
ATOM 3675 C CA . GLN A 1 452 ? 53.851 -7.286 -110.556 1.00 56.69 452 GLN A CA 1
ATOM 3676 C C . GLN A 1 452 ? 53.532 -8.211 -111.745 1.00 56.69 452 GLN A C 1
ATOM 3678 O O . GLN A 1 452 ? 54.426 -8.894 -112.241 1.00 56.69 452 GLN A O 1
ATOM 3683 N N . ALA A 1 453 ? 52.303 -8.191 -112.271 1.00 57.34 453 ALA A N 1
ATOM 3684 C CA . ALA A 1 453 ? 51.930 -8.905 -113.494 1.00 57.34 453 ALA A CA 1
ATOM 3685 C C . ALA A 1 453 ? 52.433 -8.205 -114.776 1.00 57.34 453 ALA A C 1
ATOM 3687 O O . ALA A 1 453 ? 52.707 -8.870 -115.774 1.00 57.34 453 ALA A O 1
ATOM 3688 N N . GLY A 1 454 ? 52.627 -6.880 -114.745 1.00 54.94 454 GLY A N 1
ATOM 3689 C CA . GLY A 1 454 ? 53.162 -6.091 -115.865 1.00 54.94 454 GLY A CA 1
ATOM 3690 C C . GLY A 1 454 ? 54.687 -6.143 -116.057 1.00 54.94 454 GLY A C 1
ATOM 3691 O O . GLY A 1 454 ? 55.188 -5.619 -117.048 1.00 54.94 454 GLY A O 1
ATOM 3692 N N . THR A 1 455 ? 55.438 -6.769 -115.144 1.00 52.59 455 THR A N 1
ATOM 3693 C CA . THR A 1 455 ? 56.918 -6.819 -115.165 1.00 52.59 455 THR A CA 1
ATOM 3694 C C . THR A 1 455 ? 57.502 -8.220 -115.401 1.00 52.59 455 THR A C 1
ATOM 3696 O O . THR A 1 455 ? 58.718 -8.389 -115.377 1.00 52.59 455 THR A O 1
ATOM 3699 N N . ALA A 1 456 ? 56.662 -9.216 -115.717 1.00 48.84 456 ALA A N 1
ATOM 3700 C CA . ALA A 1 456 ? 57.073 -10.571 -116.117 1.00 48.84 456 ALA A CA 1
ATOM 3701 C C . ALA A 1 456 ? 56.999 -10.819 -117.641 1.00 48.84 456 ALA A C 1
ATOM 3703 O O . ALA A 1 456 ? 56.968 -11.965 -118.091 1.00 48.84 456 ALA A O 1
ATOM 3704 N N . GLY A 1 457 ? 56.964 -9.753 -118.443 1.00 51.62 457 GLY A N 1
ATOM 3705 C CA . GLY A 1 457 ? 56.863 -9.836 -119.897 1.00 51.62 457 GLY A CA 1
ATOM 3706 C C . GLY A 1 457 ? 57.629 -8.732 -120.608 1.00 51.62 457 GLY A C 1
ATOM 3707 O O . GLY A 1 457 ? 57.000 -7.959 -121.316 1.00 51.62 457 GLY A O 1
ATOM 3708 N N . TYR A 1 458 ? 58.948 -8.664 -120.404 1.00 37.84 458 TYR A N 1
ATOM 3709 C CA . TYR A 1 458 ? 59.933 -8.172 -121.377 1.00 37.84 458 TYR A CA 1
ATOM 3710 C C . TYR A 1 458 ? 61.319 -8.736 -121.070 1.00 37.84 458 TYR A C 1
ATOM 3712 O O . TYR A 1 458 ? 61.699 -8.735 -119.877 1.00 37.84 458 TYR A O 1
#

Mean predicted aligned error: 22.2 Å

Sequence (458 aa):
RNLREMTLHYTPQHPLPEEIKKLARDDTVCKYCGVSYLIHNEIKVLEDKLAKLEKELATLRGQEQREALLKKENALLKDQRNDLQASLETEHNLGKFMKALREFSALSQVVRQQKQTLEQVRNQVTESREEILGCMNEAKKNVTQLAQAATNEHEELQSRVQCLDMEKLVLSQSNATLTSNLQAAEQKLAEKERELEAERDSIRKLEKYMQDSESLSESLKDAQKSLQNSQKELEVSQEKSKTYEKELEQIKVQLRSKTSEVKESGDKMNQLQKSHEVATQKELMIEAHQNRIEELRESFKNKMAEMDNWPQKLQAAVAAEKSRHQAEMKALEENLKHNFVLELQIEKDKYNELLKKFQTQEREKNNMRQSEQAQLEQKFRQEMEDLRRQVSESKARAQEREEELQAEIASLKKIINDLQNRLARLDSEGSGEATQLKVALAEVQQELLDAQAGTAGY

Radius of gyration: 100.2 Å; Cα contacts (8 Å, |Δi|>4): 13; chains: 1; bounding box: 201×73×288 Å